Protein AF-A0A954VBX2-F1 (afdb_monomer)

Mean predicted aligned error: 16.16 Å

Foldseek 3Di:
DDDDDPDDDDDDVPDDDDPDDPDPDFADQPCPDWDWDQHPVRDIDTDDDWDDDQPRDHAFQLCLVVNHAQHDLVSVVQQLVLAPPQQPPPAQSVVSNSQPRVSPSHRDVLSVLSNLVRCVVRPNDQPFAPDDDPPPPPVVVVVVVVVVVVVVVVVVVDDDDDDDDDDDDDDDDDDDDDDDPPDDPPPPPDPDDDPDPPDDDLVVQQLAAPVLLVFWQWKWFLLPAFDDPPFWTQWTWTAGSVRDIFIFGWDWPDDDDTDQFGDPNQWTAGADQDDWTLTWTKTWGQFQWFWKKKKFWWAFALPCRVVLQQVWWWQKFFEAWPDAQFWGWTWTWHCPVPATFTWTDGPDTWTFAHDSVCHVHTWIKMWTGHQVVQDIWIDTLQFTRCTDDGYDIIHGGTTMMIGQWIDHPPDTDHGSHGGHIITRMMIMTRHGGDQLSVQSSSCSNDWHAFEFEAALQLLKTKTAHTQDKFWFFKKKKFDPLLFWAQPQLVCFPQVNVQPPAPDDDRLSTKDWSDRGSGMTMIGHSRYTHIHHRPDMGISWSGGRSVRPPVRMWMWTATPVRTIGTHHYFYWHWPRQQCPLRSPQALEVVSVV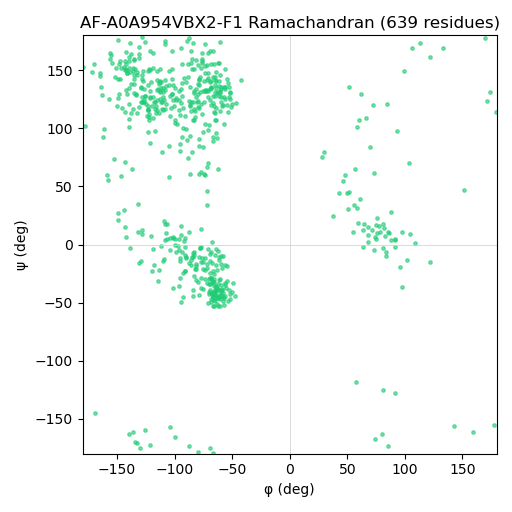QLVVCAQQAAAPHSQPRVRPRGSYPVSVVRSVVRHGGGTDDIDGPSDDD

Radius of gyration: 31.72 Å; Cα contacts (8 Å, |Δi|>4): 1371; chains: 1; bounding box: 96×88×104 Å

Sequence (641 aa):
MAESTTGSAVLSAGQTVSLGNMGVWTPYFDETIAASLTGGSGQPLEILVQFEGGTGVPYEFGDVDFSGGAPDVADWTFLQSVYGSDLSGLTVAQSYGLGDLNGDGIHSLLDLQAFRTAFVAGGGNLADLGGAEVPEPTSFILILLGVMAMVLRESSRRAKVSVFGKVASWISTRRVWKFGAMYCLLATALGISNPNTSEAGLFDDAPLSPDGQSKLLIHFDARVGVDSMGNQVDSWKGYDGSGQNVVATATLAGVGAGTNITTNGTAVIFNETIAADNLHLQTPLSTSGGQYTIIWKGHYDSTNQNGAANSGLYAYTLSNLEVANAPGMNHQRDDFGGGYRVELYPGTTYFGDVISAFDDTSTVWTTVYDYSNSQHRAYANGNDLHVTGSSTLSLTANPTLVIGAYDNGTYFGGSGYSLLGEIEHLIVFQGVLSEPDIAAVESFLGPTLPTLTIDTSSREMTITGGENAININGYEILSAGGSLNPTPWLANNFDAKNLDPVGTEVGQTWDVFSSTSNRLTEAYLHGSSPFDLNRTVSLGQAYNSTIDARDVVFQYQTTAGLTRYGVVQYVASEAITGDFNGDGTVNAADYALWRDSLGATGAGLPADANLDEIVNQADHGEWKAHFGASSSGAANLNNSA

Solvent-accessible surface area (backbone atoms only — not comparable to full-atom values): 35696 Å² total; per-residue (Å²): 140,89,86,85,72,96,72,87,84,82,88,54,93,92,62,85,78,84,92,74,79,82,81,86,69,71,73,49,47,82,71,82,74,81,51,69,47,70,49,100,84,74,50,76,40,80,49,89,78,78,60,83,63,82,73,53,59,78,45,34,65,45,44,49,70,68,74,54,53,59,22,52,71,65,26,56,56,42,35,44,75,32,47,78,60,88,42,81,92,55,50,60,47,58,28,30,59,44,46,25,64,80,60,82,65,59,73,54,71,62,22,57,42,47,34,50,56,25,20,44,75,55,65,45,81,59,94,62,62,86,71,78,85,71,82,68,76,52,69,65,53,58,48,49,52,52,51,49,53,51,52,55,64,52,55,76,74,71,84,86,83,89,84,89,83,88,88,82,89,87,89,86,91,81,89,86,90,89,87,91,86,87,87,88,85,80,81,90,83,63,97,70,84,76,80,75,83,86,68,85,46,70,76,79,69,21,79,51,47,76,67,50,45,72,24,36,58,33,40,34,39,31,68,54,48,59,42,52,78,76,50,30,53,52,31,38,34,20,33,27,69,82,68,49,78,48,63,27,37,55,43,67,73,60,90,87,84,82,75,43,44,28,44,85,60,53,26,43,34,30,60,70,78,72,73,79,64,55,62,28,35,36,33,79,43,94,49,82,42,56,32,30,26,38,40,33,31,29,29,43,49,72,72,59,66,93,54,25,43,69,67,25,24,12,60,28,15,39,21,43,42,78,53,87,70,36,50,16,41,40,44,26,40,28,23,89,94,75,55,38,16,48,37,36,38,40,85,54,92,27,50,34,46,76,46,68,86,42,38,74,33,80,37,29,38,40,38,39,35,33,57,92,78,31,37,48,45,38,25,56,68,58,35,70,32,71,37,45,76,62,51,80,61,51,38,32,58,45,25,36,42,29,38,29,22,40,34,18,75,81,52,68,40,60,77,41,21,42,24,46,29,36,38,32,32,43,34,39,26,62,29,71,64,52,71,45,37,48,30,21,51,43,33,58,75,41,70,42,48,36,30,41,38,34,26,62,51,57,17,28,29,31,45,30,23,9,70,62,71,41,42,34,28,31,39,37,41,38,16,88,77,39,30,35,31,37,72,46,19,68,67,29,30,55,44,65,64,61,50,68,54,80,58,88,54,90,38,23,33,43,40,76,42,41,72,38,37,41,33,39,28,40,35,22,74,42,38,50,45,80,27,26,64,88,40,70,46,65,28,30,45,25,39,30,66,88,64,62,61,84,56,61,40,39,37,37,25,34,80,87,67,48,62,31,64,22,26,56,43,60,30,32,47,68,64,56,64,28,37,35,73,44,83,51,48,17,52,72,65,22,55,49,53,35,64,76,42,57,71,43,73,47,84,88,51,63,40,33,57,81,71,79,36,47,19,49,75,66,21,57,48,42,24,64,74,32,58,74,44,66,56,79,72,67,45,82,57,84,73,89,130

pLDDT: mean 76.9, std 19.21, range [24.95, 98.5]

Structure (mmCIF, N/CA/C/O backbone):
data_AF-A0A954VBX2-F1
#
_entry.id   AF-A0A954VBX2-F1
#
loop_
_atom_site.group_PDB
_atom_site.id
_atom_site.type_symbol
_atom_site.label_atom_id
_atom_site.label_alt_id
_atom_site.label_comp_id
_atom_site.label_asym_id
_atom_site.label_entity_id
_atom_site.label_seq_id
_atom_site.pdbx_PDB_ins_code
_atom_site.Cartn_x
_atom_site.Cartn_y
_atom_site.Cartn_z
_atom_site.occupancy
_atom_site.B_iso_or_equiv
_atom_site.auth_seq_id
_atom_site.auth_comp_id
_atom_site.auth_asym_id
_atom_site.auth_atom_id
_atom_site.pdbx_PDB_model_num
ATOM 1 N N . MET A 1 1 ? 0.280 24.935 30.540 1.00 67.38 1 MET A N 1
ATOM 2 C CA . MET A 1 1 ? -0.578 26.090 30.922 1.00 67.38 1 MET A CA 1
ATOM 3 C C . MET A 1 1 ? 0.062 26.824 32.095 1.00 67.38 1 MET A C 1
ATOM 5 O O . MET A 1 1 ? 0.959 26.256 32.703 1.00 67.38 1 MET A O 1
ATOM 9 N N . ALA A 1 2 ? -0.367 28.048 32.419 1.00 71.81 2 ALA A N 1
ATOM 10 C CA . ALA A 1 2 ? 0.110 28.778 33.597 1.00 71.81 2 ALA A CA 1
ATOM 11 C C . ALA A 1 2 ? -0.958 29.753 34.121 1.00 71.81 2 ALA A C 1
ATOM 13 O O . ALA A 1 2 ? -1.651 30.389 33.330 1.00 71.81 2 ALA A O 1
ATOM 14 N N . GLU A 1 3 ? -1.033 29.909 35.443 1.00 74.81 3 GLU A N 1
ATOM 15 C CA . GLU A 1 3 ? -1.817 30.939 36.134 1.00 74.81 3 GLU A CA 1
ATOM 16 C C . GLU A 1 3 ? -0.879 31.757 37.038 1.00 74.81 3 GLU A C 1
ATOM 18 O O . GLU A 1 3 ? 0.134 31.250 37.523 1.00 74.81 3 GLU A O 1
ATOM 23 N N . SER A 1 4 ? -1.185 33.038 37.251 1.00 75.88 4 SER A N 1
ATOM 24 C CA . SER A 1 4 ? -0.437 33.904 38.163 1.00 75.88 4 SER A CA 1
ATOM 25 C C . SER A 1 4 ? -1.337 34.986 38.755 1.00 75.88 4 SER A C 1
ATOM 27 O O . SER A 1 4 ? -2.309 35.417 38.135 1.00 75.88 4 SER A O 1
ATOM 29 N N . THR A 1 5 ? -0.996 35.452 39.955 1.00 75.62 5 THR A N 1
ATOM 30 C CA . THR A 1 5 ? -1.715 36.502 40.682 1.00 75.62 5 THR A CA 1
ATOM 31 C C . THR A 1 5 ? -0.737 37.501 41.288 1.00 75.62 5 THR A C 1
ATOM 33 O O . THR A 1 5 ? 0.399 37.164 41.613 1.00 75.62 5 THR A O 1
ATOM 36 N N . THR A 1 6 ? -1.176 38.749 41.456 1.00 76.06 6 THR A N 1
ATOM 37 C CA . THR A 1 6 ? -0.406 39.797 42.149 1.00 76.06 6 THR A CA 1
ATOM 38 C C . THR A 1 6 ? -0.552 39.737 43.674 1.00 76.06 6 THR A C 1
ATOM 40 O O . THR A 1 6 ? 0.110 40.497 44.383 1.00 76.06 6 THR A O 1
ATOM 43 N N . GLY A 1 7 ? -1.425 38.863 44.187 1.00 71.38 7 GLY A N 1
ATOM 44 C CA . GLY A 1 7 ? -1.556 38.561 45.613 1.00 71.38 7 GLY A CA 1
ATOM 45 C C . GLY A 1 7 ? -0.610 37.451 46.082 1.00 71.38 7 GLY A C 1
ATOM 46 O O . GLY A 1 7 ? 0.218 36.949 45.328 1.00 71.38 7 GLY A O 1
ATOM 47 N N . SER A 1 8 ? -0.763 37.030 47.338 1.00 70.88 8 SER A N 1
ATOM 48 C CA . SER A 1 8 ? -0.106 35.837 47.876 1.00 70.88 8 SER A CA 1
ATOM 49 C C . SER A 1 8 ? -1.137 34.828 48.381 1.00 70.88 8 SER A C 1
ATOM 51 O O . SER A 1 8 ? -2.135 35.190 49.004 1.00 70.88 8 SER A O 1
ATOM 53 N N . ALA A 1 9 ? -0.872 33.549 48.120 1.00 74.75 9 ALA A N 1
ATOM 54 C CA . ALA A 1 9 ? -1.614 32.417 48.658 1.00 74.75 9 ALA A CA 1
ATOM 55 C C . ALA A 1 9 ? -0.669 31.543 49.496 1.00 74.75 9 ALA A C 1
ATOM 57 O O . ALA A 1 9 ? 0.538 31.510 49.253 1.00 74.75 9 ALA A O 1
ATOM 58 N N . VAL A 1 10 ? -1.217 30.838 50.486 1.00 80.38 10 VAL A N 1
ATOM 59 C CA . VAL A 1 10 ? -0.473 29.880 51.312 1.00 80.38 10 VAL A CA 1
ATOM 60 C C . VAL A 1 10 ? -1.016 28.489 51.020 1.00 80.38 10 VAL A C 1
ATOM 62 O O . VAL A 1 10 ? -2.164 28.202 51.354 1.00 80.38 10 VAL A O 1
ATOM 65 N N . LEU A 1 11 ? -0.190 27.636 50.414 1.00 79.50 11 LEU A N 1
ATOM 66 C CA . LEU A 1 11 ? -0.469 26.208 50.303 1.00 79.50 11 LEU A CA 1
ATOM 67 C C . LEU A 1 11 ? -0.043 25.541 51.617 1.00 79.50 11 LEU A C 1
ATOM 69 O O . LEU A 1 11 ? 1.142 25.496 51.949 1.00 79.50 11 LEU A O 1
ATOM 73 N N . SER A 1 12 ? -1.018 25.099 52.406 1.00 85.62 12 SER A N 1
ATOM 74 C CA . SER A 1 12 ? -0.773 24.490 53.717 1.00 85.62 12 SER A CA 1
ATOM 75 C C . SER A 1 12 ? -0.343 23.025 53.579 1.00 85.62 12 SER A C 1
ATOM 77 O O . SER A 1 12 ? -0.694 22.351 52.614 1.00 85.62 12 SER A O 1
ATOM 79 N N . ALA A 1 13 ? 0.395 22.497 54.558 1.00 83.12 13 ALA A N 1
ATOM 80 C CA . ALA A 1 13 ? 0.787 21.086 54.553 1.00 83.12 13 ALA A CA 1
ATOM 81 C C . ALA A 1 13 ? -0.455 20.171 54.543 1.00 83.12 13 ALA A C 1
ATOM 83 O O . ALA A 1 13 ? -1.336 20.318 55.390 1.00 83.12 13 ALA A O 1
ATOM 84 N N . GLY A 1 14 ? -0.521 19.241 53.584 1.00 82.25 14 GLY A N 1
ATOM 85 C CA . GLY A 1 14 ? -1.680 18.362 53.379 1.00 82.25 14 GLY A CA 1
ATOM 86 C C . GLY A 1 14 ? -2.892 19.022 52.703 1.00 82.25 14 GLY A C 1
ATOM 87 O O . GLY A 1 14 ? -3.961 18.421 52.671 1.00 82.25 14 GLY A O 1
ATOM 88 N N . GLN A 1 15 ? -2.762 20.246 52.179 1.00 86.69 15 GLN A N 1
ATOM 89 C CA . GLN A 1 15 ? -3.819 20.896 51.405 1.00 86.69 15 GLN A CA 1
ATOM 90 C C . GLN A 1 15 ? -3.808 20.411 49.950 1.00 86.69 15 GLN A C 1
ATOM 92 O O . GLN A 1 15 ? -2.889 20.725 49.197 1.00 86.69 15 GLN A O 1
ATOM 97 N N . THR A 1 16 ? -4.870 19.725 49.533 1.00 83.81 16 THR A N 1
ATOM 98 C CA . THR A 1 16 ? -5.133 19.429 48.118 1.00 83.81 16 THR A CA 1
ATOM 99 C C . THR A 1 16 ? -5.716 20.661 47.421 1.00 83.81 16 THR A C 1
ATOM 101 O O . THR A 1 16 ? -6.604 21.326 47.959 1.00 83.81 16 THR A O 1
ATOM 104 N N . VAL A 1 17 ? -5.249 20.951 46.206 1.00 80.06 17 VAL A N 1
ATOM 105 C CA . VAL A 1 17 ? -5.839 21.947 45.300 1.00 80.06 17 VAL A CA 1
ATOM 106 C C . VAL A 1 17 ? -6.185 21.229 44.002 1.00 80.06 17 VAL A C 1
ATOM 108 O O . VAL A 1 17 ? -5.294 20.729 43.325 1.00 80.06 17 VAL A O 1
ATOM 111 N N . SER A 1 18 ? -7.474 21.160 43.663 1.00 82.06 18 SER A N 1
ATOM 112 C CA . SER A 1 18 ? -7.897 20.700 42.337 1.00 82.06 18 SER A CA 1
ATOM 113 C C . SER A 1 18 ? -7.602 21.797 41.316 1.00 82.06 18 SER A C 1
ATOM 115 O O . SER A 1 18 ? -7.961 22.954 41.535 1.00 82.06 18 SER A O 1
ATOM 117 N N . LEU A 1 19 ? -6.977 21.420 40.201 1.00 75.94 19 LEU A N 1
ATOM 118 C CA . LEU A 1 19 ? -6.722 22.300 39.056 1.00 75.94 19 LEU A CA 1
ATOM 119 C C . LEU A 1 19 ? -7.896 22.313 38.051 1.00 75.94 19 LEU A C 1
ATOM 121 O O . LEU A 1 19 ? -7.765 22.858 36.960 1.00 75.94 19 LEU A O 1
ATOM 125 N N . GLY A 1 20 ? -9.043 21.728 38.423 1.00 69.50 20 GLY A N 1
ATOM 126 C CA . GLY A 1 20 ? -10.211 21.513 37.565 1.00 69.50 20 GLY A CA 1
ATOM 127 C C . GLY A 1 20 ? -10.387 20.047 37.149 1.00 69.50 20 GLY A C 1
ATOM 128 O O . GLY A 1 20 ? -9.498 19.224 37.353 1.00 69.50 20 GLY A O 1
ATOM 129 N N . ASN A 1 21 ? -11.542 19.734 36.554 1.00 65.75 21 ASN A N 1
ATOM 130 C CA . ASN A 1 21 ? -11.837 18.439 35.931 1.00 65.75 21 ASN A CA 1
ATOM 131 C C . ASN A 1 21 ? -12.030 18.631 34.419 1.00 65.75 21 ASN A C 1
ATOM 133 O O . ASN A 1 21 ? -12.712 19.575 34.027 1.00 65.75 21 ASN A O 1
ATOM 137 N N . MET A 1 22 ? -11.530 17.671 33.626 1.00 53.91 22 MET A N 1
ATOM 138 C CA . MET A 1 22 ? -11.636 17.557 32.157 1.00 53.91 22 MET A CA 1
ATOM 139 C C . MET A 1 22 ? -10.998 18.709 31.347 1.00 53.91 22 MET A C 1
ATOM 141 O O . MET A 1 22 ? -11.255 19.885 31.575 1.00 53.91 22 MET A O 1
ATOM 145 N N . GLY A 1 23 ? -10.158 18.364 30.364 1.00 58.97 23 GLY A N 1
ATOM 146 C CA . GLY A 1 23 ? -9.551 19.317 29.416 1.00 58.97 23 GLY A CA 1
ATOM 147 C C . GLY A 1 23 ? -8.282 20.042 29.893 1.00 58.97 23 GLY A C 1
ATOM 148 O O . GLY A 1 23 ? -7.641 20.725 29.102 1.00 58.97 23 GLY A O 1
ATOM 149 N N . VAL A 1 24 ? -7.885 19.878 31.159 1.00 68.88 24 VAL A N 1
ATOM 150 C CA . VAL A 1 24 ? -6.579 20.333 31.691 1.00 68.88 24 VAL A CA 1
ATOM 151 C C . VAL A 1 24 ? -5.451 19.382 31.256 1.00 68.88 24 VAL A C 1
ATOM 153 O O . VAL A 1 24 ? -4.306 19.788 31.083 1.00 68.88 24 VAL A O 1
ATOM 156 N N . TRP A 1 25 ? -5.779 18.111 31.049 1.00 76.19 25 TRP A N 1
ATOM 157 C CA . TRP A 1 25 ? -4.874 17.069 30.583 1.00 76.19 25 TRP A CA 1
ATOM 158 C C . TRP A 1 25 ? -5.638 16.126 29.646 1.00 76.19 25 TRP A C 1
ATOM 160 O O . TRP A 1 25 ? -6.858 15.990 29.775 1.00 76.19 25 TRP A O 1
ATOM 170 N N . THR A 1 26 ? -4.915 15.529 28.700 1.00 81.06 26 THR A N 1
ATOM 171 C CA . THR A 1 26 ? -5.401 14.500 27.772 1.00 81.06 26 THR A CA 1
ATOM 172 C C . THR A 1 26 ? -4.597 13.234 28.067 1.00 81.06 26 THR A C 1
ATOM 174 O O . THR A 1 26 ? -3.368 13.337 28.029 1.00 81.06 26 THR A O 1
ATOM 177 N N . PRO A 1 27 ? -5.239 12.098 28.396 1.00 81.62 27 PRO A N 1
ATOM 178 C CA . PRO A 1 27 ? -4.555 10.821 28.578 1.00 81.62 27 PRO A CA 1
ATOM 179 C C . PRO A 1 27 ? -3.691 10.457 27.367 1.00 81.62 27 PRO A C 1
ATOM 181 O O . PRO A 1 27 ? -4.074 10.715 26.227 1.00 81.62 27 PRO A O 1
ATOM 184 N N . TYR A 1 28 ? -2.502 9.921 27.628 1.00 85.00 28 TYR A N 1
ATOM 185 C CA . TYR A 1 28 ? -1.511 9.535 26.625 1.00 85.00 28 TYR A CA 1
ATOM 186 C C . TYR A 1 28 ? -0.469 8.638 27.297 1.00 85.00 28 TYR A C 1
ATOM 188 O O . TYR A 1 28 ? -0.185 8.855 28.469 1.00 85.00 28 TYR A O 1
ATOM 196 N N . PHE A 1 29 ? 0.115 7.669 26.593 1.00 82.06 29 PHE A N 1
ATOM 197 C CA . PHE A 1 29 ? 1.069 6.726 27.199 1.00 82.06 29 PHE A CA 1
ATOM 198 C C . PHE A 1 29 ? 2.415 7.382 27.593 1.00 82.06 29 PHE A C 1
ATOM 200 O O . PHE A 1 29 ? 3.018 7.029 28.605 1.00 82.06 29 PHE A O 1
ATOM 207 N N . ASP A 1 30 ? 2.891 8.373 26.826 1.00 78.12 30 ASP A N 1
ATOM 208 C CA . ASP A 1 30 ? 4.123 9.119 27.132 1.00 78.12 30 ASP A CA 1
ATOM 209 C C . ASP A 1 30 ? 3.819 10.332 28.031 1.00 78.12 30 ASP A C 1
ATOM 211 O O . ASP A 1 30 ? 3.771 11.491 27.602 1.00 78.12 30 ASP A O 1
ATOM 215 N N . GLU A 1 31 ? 3.555 10.052 29.310 1.00 70.25 31 GLU A N 1
ATOM 216 C CA . GLU A 1 31 ? 3.122 11.029 30.318 1.00 70.25 31 GLU A CA 1
ATOM 217 C C . GLU A 1 31 ? 4.254 11.962 30.809 1.00 70.25 31 GLU A C 1
ATOM 219 O O . GLU A 1 31 ? 4.571 12.053 31.998 1.00 70.25 31 GLU A O 1
ATOM 224 N N . THR A 1 32 ? 4.843 12.739 29.898 1.00 67.25 32 THR A N 1
ATOM 225 C CA . THR A 1 32 ? 5.922 13.724 30.145 1.00 67.25 32 THR A CA 1
ATOM 226 C C . THR A 1 32 ? 5.473 14.994 30.895 1.00 67.25 32 THR A C 1
ATOM 228 O O . THR A 1 32 ? 5.986 16.097 30.681 1.00 67.25 32 THR A O 1
ATOM 231 N N . ILE A 1 33 ? 4.507 14.877 31.812 1.00 74.81 33 ILE A N 1
ATOM 232 C CA . ILE A 1 33 ? 3.968 16.012 32.568 1.00 74.81 33 ILE A CA 1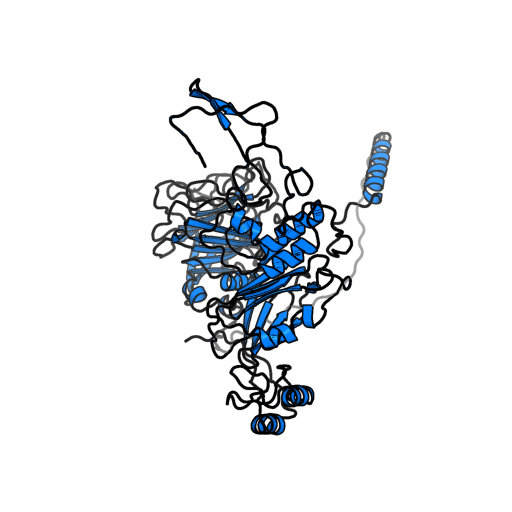
ATOM 233 C C . ILE A 1 33 ? 5.023 16.559 33.538 1.00 74.81 33 ILE A C 1
ATOM 235 O O . ILE A 1 33 ? 5.431 15.897 34.490 1.00 74.81 33 ILE A O 1
ATOM 239 N N . ALA A 1 34 ? 5.384 17.831 33.361 1.00 77.12 34 ALA A N 1
ATOM 240 C CA . ALA A 1 34 ? 6.173 18.597 34.319 1.00 77.12 34 ALA A CA 1
ATOM 241 C C . ALA A 1 34 ? 5.317 19.688 34.982 1.00 77.12 34 ALA A C 1
ATOM 243 O O . ALA A 1 34 ? 4.611 20.441 34.306 1.00 77.12 34 ALA A O 1
ATOM 244 N N . ALA A 1 35 ? 5.418 19.818 36.306 1.00 80.19 35 ALA A N 1
ATOM 245 C CA . ALA A 1 35 ? 4.723 20.843 37.079 1.00 80.19 35 ALA A CA 1
ATOM 246 C C . ALA A 1 35 ? 5.700 21.619 37.975 1.00 80.19 35 ALA A C 1
ATOM 248 O O . ALA A 1 35 ? 6.613 21.048 38.571 1.00 80.19 35 ALA A O 1
ATOM 249 N N . SER A 1 36 ? 5.506 22.934 38.097 1.00 83.81 36 SER A N 1
ATOM 250 C CA . SER A 1 36 ? 6.281 23.780 39.012 1.00 83.81 36 SER A CA 1
ATOM 251 C C . SER A 1 36 ? 5.423 24.874 39.651 1.00 83.81 36 SER A C 1
ATOM 253 O O . SER A 1 36 ? 4.446 25.343 39.067 1.00 83.81 36 SER A O 1
ATOM 255 N N . LEU A 1 37 ? 5.789 25.283 40.869 1.00 82.88 37 LEU A N 1
ATOM 256 C CA . LEU A 1 37 ? 5.214 26.427 41.580 1.00 82.88 37 LEU A CA 1
ATOM 257 C C . LEU A 1 37 ? 6.272 27.513 41.750 1.00 82.88 37 LEU A C 1
ATOM 259 O O . LEU A 1 37 ? 7.369 27.239 42.230 1.00 82.88 37 LEU A O 1
ATOM 263 N N . THR A 1 38 ? 5.932 28.768 41.467 1.00 79.12 38 THR A N 1
ATOM 264 C CA . THR A 1 38 ? 6.814 29.900 41.784 1.00 79.12 38 THR A CA 1
ATOM 265 C C . THR A 1 38 ? 6.411 30.505 43.123 1.00 79.12 38 THR A C 1
ATOM 267 O O . THR A 1 38 ? 5.340 31.097 43.258 1.00 79.12 38 THR A O 1
ATOM 270 N N . GLY A 1 39 ? 7.270 30.358 44.133 1.00 72.69 39 GLY A N 1
ATOM 271 C CA . GLY A 1 39 ? 7.061 30.967 45.448 1.00 72.69 39 GLY A CA 1
ATOM 272 C C . GLY A 1 39 ? 7.300 32.483 45.445 1.00 72.69 39 GLY A C 1
ATOM 273 O O . GLY A 1 39 ? 7.838 33.048 44.495 1.00 72.69 39 GLY A O 1
ATOM 274 N N . GLY A 1 40 ? 6.994 33.157 46.561 1.00 68.81 40 GLY A N 1
ATOM 275 C CA . GLY A 1 40 ? 7.202 34.610 46.717 1.00 68.81 40 GLY A CA 1
ATOM 276 C C . GLY A 1 40 ? 8.662 35.096 46.616 1.00 68.81 40 GLY A C 1
ATOM 277 O O . GLY A 1 40 ? 8.906 36.298 46.634 1.00 68.81 40 GLY A O 1
ATOM 278 N N . SER A 1 41 ? 9.631 34.182 46.505 1.00 71.81 41 SER A N 1
ATOM 279 C CA . SER A 1 41 ? 11.039 34.451 46.180 1.00 71.81 41 SER A CA 1
ATOM 280 C C . SER A 1 41 ? 11.321 34.575 44.673 1.00 71.81 41 SER A C 1
ATOM 282 O O . SER A 1 41 ? 12.444 34.907 44.296 1.00 71.81 41 SER A O 1
ATOM 284 N N . GLY A 1 42 ? 10.342 34.282 43.810 1.00 70.88 42 GLY A N 1
ATOM 285 C CA . GLY A 1 42 ? 10.481 34.310 42.351 1.00 70.88 42 GLY A CA 1
ATOM 286 C C . GLY A 1 42 ? 11.268 33.141 41.747 1.00 70.88 42 GLY A C 1
ATOM 287 O O . GLY A 1 42 ? 11.513 33.151 40.546 1.00 70.88 42 GLY A O 1
ATOM 288 N N . GLN A 1 43 ? 11.675 32.150 42.548 1.00 79.75 43 GLN A N 1
ATOM 289 C CA . GLN A 1 43 ? 12.312 30.925 42.055 1.00 79.75 43 GLN A CA 1
ATOM 290 C C . GLN A 1 43 ? 11.261 29.824 41.836 1.00 79.75 43 GLN A C 1
ATOM 292 O O . GLN A 1 43 ? 10.374 29.681 42.688 1.00 79.75 43 GLN A O 1
ATOM 297 N N . PRO A 1 44 ? 11.351 29.047 40.740 1.00 79.19 44 PRO A N 1
ATOM 298 C CA . PRO A 1 44 ? 10.499 27.886 40.531 1.00 79.19 44 PRO A CA 1
ATOM 299 C C . PRO A 1 44 ? 10.890 26.749 41.483 1.00 79.19 44 PRO A C 1
ATOM 301 O O . PRO A 1 44 ? 12.067 26.504 41.746 1.00 79.19 44 PRO A O 1
ATOM 304 N N . LEU A 1 45 ? 9.879 26.049 41.984 1.00 81.19 45 LEU A N 1
ATOM 305 C CA . LEU A 1 45 ? 9.973 24.800 42.725 1.00 81.19 45 LEU A CA 1
ATOM 306 C C . LEU A 1 45 ? 9.296 23.718 41.884 1.00 81.19 45 LEU A C 1
ATOM 308 O O . LEU A 1 45 ? 8.092 23.804 41.644 1.00 81.19 45 LEU A O 1
ATOM 312 N N . GLU A 1 46 ? 10.051 22.721 41.434 1.00 81.38 46 GLU A N 1
ATOM 313 C CA . GLU A 1 46 ? 9.489 21.548 40.759 1.00 81.38 46 GLU A CA 1
ATOM 314 C C . GLU A 1 46 ? 8.601 20.752 41.724 1.00 81.38 46 GLU A C 1
ATOM 316 O O . GLU A 1 46 ? 8.933 20.573 42.900 1.00 81.38 46 GLU A O 1
ATOM 321 N N . ILE A 1 47 ? 7.451 20.299 41.227 1.00 82.06 47 ILE A N 1
ATOM 322 C CA . ILE A 1 47 ? 6.524 19.426 41.947 1.00 82.06 47 ILE 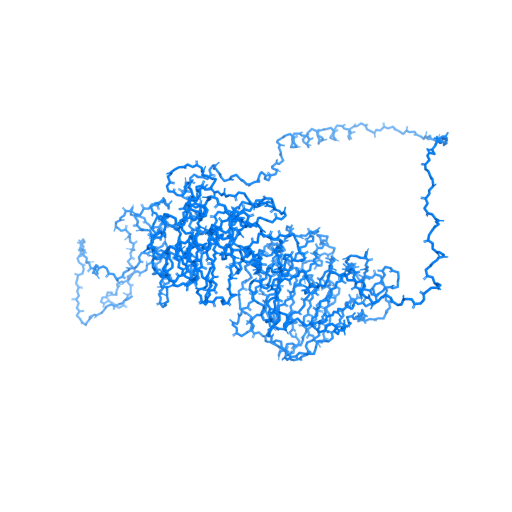A CA 1
ATOM 323 C C . ILE A 1 47 ? 6.735 18.005 41.428 1.00 82.06 47 ILE A C 1
ATOM 325 O O . ILE A 1 47 ? 6.822 17.795 40.219 1.00 82.06 47 ILE A O 1
ATOM 329 N N . LEU A 1 48 ? 6.756 17.023 42.329 1.00 78.75 48 LEU A N 1
ATOM 330 C CA . LEU A 1 48 ? 6.639 15.626 41.929 1.00 78.75 48 LEU A CA 1
ATOM 331 C C . LEU A 1 48 ? 5.245 15.396 41.330 1.00 78.75 48 LEU A C 1
ATOM 333 O O . LEU A 1 48 ? 4.245 15.572 42.027 1.00 78.75 48 LEU A O 1
ATOM 337 N N . VAL A 1 49 ? 5.186 14.990 40.064 1.00 77.88 49 VAL A N 1
ATOM 338 C CA . VAL A 1 49 ? 3.950 14.501 39.449 1.00 77.88 49 VAL A CA 1
ATOM 339 C C . VAL A 1 49 ? 3.759 13.037 39.843 1.00 77.88 49 VAL A C 1
ATOM 341 O O . VAL A 1 49 ? 4.705 12.249 39.821 1.00 77.88 49 VAL A O 1
ATOM 344 N N . GLN A 1 50 ? 2.542 12.697 40.256 1.00 74.62 50 GLN A N 1
ATOM 345 C CA . GLN A 1 50 ? 2.096 11.337 40.543 1.00 74.62 50 GLN A CA 1
ATOM 346 C C . GLN A 1 50 ? 0.720 11.155 39.909 1.00 74.62 50 GLN A C 1
ATOM 348 O O . GLN A 1 50 ? -0.113 12.061 39.978 1.00 74.62 50 GLN A O 1
ATOM 353 N N . PHE A 1 51 ? 0.500 9.996 39.300 1.00 72.81 51 PHE A N 1
ATOM 354 C CA . PHE A 1 51 ? -0.751 9.649 38.641 1.00 72.81 51 PHE A CA 1
ATOM 355 C C . PHE A 1 51 ? -1.641 8.920 39.653 1.00 72.81 51 PHE A C 1
ATOM 357 O O . PHE A 1 51 ? -1.264 7.882 40.194 1.00 72.81 51 PHE A O 1
ATOM 364 N N . GLU A 1 52 ? -2.795 9.509 39.975 1.00 60.59 52 GLU A N 1
ATOM 365 C CA . GLU A 1 52 ? -3.758 8.975 40.945 1.00 60.59 52 GLU A CA 1
ATOM 366 C C . GLU A 1 52 ? -5.106 8.719 40.253 1.00 60.59 52 GLU A C 1
ATOM 368 O O . GLU A 1 52 ? -5.742 9.642 39.746 1.00 60.59 52 GLU A O 1
ATOM 373 N N . GLY A 1 53 ? -5.552 7.460 40.255 1.00 51.03 53 GLY A N 1
ATOM 374 C CA . GLY A 1 53 ? -6.671 6.975 39.437 1.00 51.03 53 GLY A CA 1
ATOM 375 C C . GLY A 1 53 ? -6.219 5.834 38.520 1.00 51.03 53 GLY A C 1
ATOM 376 O O . GLY A 1 53 ? -5.019 5.633 38.345 1.00 51.03 53 GLY A O 1
ATOM 377 N N . GLY A 1 54 ? -7.164 5.043 38.001 1.00 64.12 54 GLY A N 1
ATOM 378 C CA . GLY A 1 54 ? -6.845 3.830 37.236 1.00 64.12 54 GLY A CA 1
ATOM 379 C C . GLY A 1 54 ? -5.994 2.854 38.059 1.00 64.12 54 GLY A C 1
ATOM 380 O O . GLY A 1 54 ? -6.414 2.401 39.127 1.00 64.12 54 GLY A O 1
ATOM 381 N N . THR A 1 55 ? -4.782 2.578 37.583 1.00 57.41 55 THR A N 1
ATOM 382 C CA . THR A 1 55 ? -3.799 1.659 38.186 1.00 57.41 55 THR A CA 1
ATOM 383 C C . THR A 1 55 ? -2.755 2.344 39.082 1.00 57.41 55 THR A C 1
ATOM 385 O O . THR A 1 55 ? -2.047 1.657 39.821 1.00 57.41 55 THR A O 1
ATOM 388 N N . GLY A 1 56 ? -2.657 3.680 39.069 1.00 69.19 56 GLY A N 1
ATOM 389 C CA . GLY A 1 56 ? -1.618 4.432 39.794 1.00 69.19 56 GLY A CA 1
ATOM 390 C C . GLY A 1 56 ? -0.221 4.379 39.154 1.00 69.19 56 GLY A C 1
ATOM 391 O O . GLY A 1 56 ? 0.776 4.683 39.814 1.00 69.19 56 GLY A O 1
ATOM 392 N N . VAL A 1 57 ? -0.151 3.976 37.885 1.00 72.38 57 VAL A N 1
ATOM 393 C CA . VAL A 1 57 ? 1.017 4.030 36.995 1.00 72.38 57 VAL A CA 1
ATOM 394 C C . VAL A 1 57 ? 0.583 4.658 35.659 1.00 72.38 57 VAL A C 1
ATOM 396 O O . VAL A 1 57 ? -0.625 4.728 35.424 1.00 72.38 57 VAL A O 1
ATOM 399 N N . PRO A 1 58 ? 1.515 5.122 34.806 1.00 75.75 58 PRO A N 1
ATOM 400 C CA . PRO A 1 58 ? 1.179 5.574 33.457 1.00 75.75 58 PRO A CA 1
ATOM 401 C C . PRO A 1 58 ? 0.468 4.498 32.636 1.00 75.75 58 PRO A C 1
ATOM 403 O O . PRO A 1 58 ? 0.722 3.308 32.839 1.00 75.75 58 PRO A O 1
ATOM 406 N N . TYR A 1 59 ? -0.384 4.922 31.700 1.00 84.44 59 TYR A N 1
ATOM 407 C CA . TYR A 1 59 ? -0.997 4.024 30.717 1.00 84.44 59 TYR A CA 1
ATOM 408 C C . TYR A 1 59 ? 0.073 3.369 29.836 1.00 84.44 59 TYR A C 1
ATOM 410 O O . TYR A 1 59 ? 1.049 4.017 29.444 1.00 84.44 59 TYR A O 1
ATOM 418 N N . GLU A 1 60 ? -0.103 2.088 29.511 1.00 88.19 60 GLU A N 1
ATOM 419 C CA . GLU A 1 60 ? 0.779 1.411 28.561 1.00 88.19 60 GLU A CA 1
ATOM 420 C C . GLU A 1 60 ? 0.435 1.824 27.120 1.00 88.19 60 GLU A C 1
ATOM 422 O O . GLU A 1 60 ? -0.695 2.190 26.800 1.00 88.19 60 GLU A O 1
ATOM 427 N N . PHE A 1 61 ? 1.421 1.784 26.222 1.00 90.31 61 PHE A N 1
ATOM 428 C CA . PHE A 1 61 ? 1.148 1.979 24.798 1.00 90.31 61 PHE A CA 1
ATOM 429 C C . PHE A 1 61 ? 0.192 0.883 24.315 1.00 90.31 61 PHE A C 1
ATOM 431 O O . PHE A 1 61 ? 0.435 -0.287 24.595 1.00 90.31 61 PHE A O 1
ATOM 438 N N . GLY A 1 62 ? -0.866 1.259 23.598 1.00 90.38 62 GLY A N 1
ATOM 439 C CA . GLY A 1 62 ? -1.949 0.374 23.162 1.00 90.38 62 GLY A CA 1
ATOM 440 C C . GLY A 1 62 ? -3.185 0.371 24.072 1.00 90.38 62 GLY A C 1
ATOM 441 O O . GLY A 1 62 ? -4.246 0.014 23.578 1.00 90.38 62 GLY A O 1
ATOM 442 N N . ASP A 1 63 ? -3.080 0.810 25.334 1.00 91.06 63 ASP A N 1
ATOM 443 C CA . ASP A 1 63 ? -4.237 1.139 26.186 1.00 91.06 63 ASP A CA 1
ATOM 444 C C . ASP A 1 63 ? -4.796 2.473 25.657 1.00 91.06 63 ASP A C 1
ATOM 446 O O . ASP A 1 63 ? -4.157 3.530 25.764 1.00 91.06 63 ASP A O 1
ATOM 450 N N . VAL A 1 64 ? -5.909 2.388 24.929 1.00 91.56 64 VAL A N 1
ATOM 451 C CA . VAL A 1 64 ? -6.520 3.475 24.143 1.00 91.56 64 VAL A CA 1
ATOM 452 C C . VAL A 1 64 ? -7.928 3.802 24.613 1.00 91.56 64 VAL A C 1
ATOM 454 O O . VAL A 1 64 ? -8.381 4.929 24.407 1.00 91.56 64 VAL A O 1
ATOM 457 N N . ASP A 1 65 ? -8.605 2.864 25.282 1.00 89.81 65 ASP A N 1
ATOM 458 C CA . ASP A 1 65 ? -9.827 3.168 26.029 1.00 89.81 65 ASP A CA 1
ATOM 459 C C . ASP A 1 65 ? -9.523 3.812 27.402 1.00 89.81 65 ASP A C 1
ATOM 461 O O . ASP A 1 65 ? -10.414 4.400 28.031 1.00 89.81 65 ASP A O 1
ATOM 465 N N . PHE A 1 66 ? -8.246 3.794 27.816 1.00 88.62 66 PHE A N 1
ATOM 466 C CA . PHE A 1 66 ? -7.713 4.332 29.070 1.00 88.62 66 PHE A CA 1
ATOM 467 C C . PHE A 1 66 ? -8.361 3.703 30.311 1.00 88.62 66 PHE A C 1
ATOM 469 O O . PHE A 1 66 ? -8.503 4.350 31.358 1.00 88.62 66 PHE A O 1
ATOM 476 N N . SER A 1 67 ? -8.772 2.436 30.214 1.00 86.25 67 SER A N 1
ATOM 477 C CA . SER A 1 67 ? -9.277 1.651 31.343 1.00 86.25 67 SER A CA 1
ATOM 478 C C . SER A 1 67 ? -8.181 1.319 32.360 1.00 86.25 67 SER A C 1
ATOM 480 O O . SER A 1 67 ? -8.483 1.176 33.553 1.00 86.25 67 SER A O 1
ATOM 482 N N . GLY A 1 68 ? -6.915 1.303 31.929 1.00 82.50 68 GLY A N 1
ATOM 483 C CA . GLY A 1 68 ? -5.741 1.138 32.772 1.00 82.50 68 GLY A CA 1
ATOM 484 C C . GLY A 1 68 ? -5.297 -0.317 32.882 1.00 82.50 68 GLY A C 1
ATOM 485 O O . GLY A 1 68 ? -5.761 -1.058 33.754 1.00 82.50 68 GLY A O 1
ATOM 486 N N . GLY A 1 69 ? -4.306 -0.695 32.082 1.00 83.38 69 GLY A N 1
ATOM 487 C CA . GLY A 1 69 ? -3.706 -2.023 32.122 1.00 83.38 69 GLY A CA 1
ATOM 488 C C . GLY A 1 69 ? -2.630 -2.229 31.062 1.00 83.38 69 GLY A C 1
ATOM 489 O O . GLY A 1 69 ? -2.001 -1.280 30.605 1.00 83.38 69 GLY A O 1
ATOM 490 N N . ALA A 1 70 ? -2.427 -3.496 30.706 1.00 87.56 70 ALA A N 1
ATOM 491 C CA . ALA A 1 70 ? -1.824 -3.857 29.431 1.00 87.56 70 ALA A CA 1
ATOM 492 C C . ALA A 1 70 ? -2.939 -3.891 28.364 1.00 87.56 70 ALA A C 1
ATOM 494 O O . ALA A 1 70 ? -4.068 -4.225 28.735 1.00 87.56 70 ALA A O 1
ATOM 495 N N . PRO A 1 71 ? -2.649 -3.611 27.079 1.00 90.31 71 PRO A N 1
ATOM 496 C CA . PRO A 1 71 ? -3.679 -3.504 26.044 1.00 90.31 71 PRO A CA 1
ATOM 497 C C . PRO A 1 71 ? -4.476 -4.803 25.883 1.00 90.31 71 PRO A C 1
ATOM 499 O O . PRO A 1 71 ? -3.874 -5.880 25.794 1.00 90.31 71 PRO A O 1
ATOM 502 N N . ASP A 1 72 ? -5.808 -4.718 25.814 1.00 90.75 72 ASP A N 1
ATOM 503 C CA . ASP A 1 72 ? -6.688 -5.894 25.752 1.00 90.75 72 ASP A CA 1
ATOM 504 C C . ASP A 1 72 ? -7.788 -5.835 24.660 1.00 90.75 72 ASP A C 1
ATOM 506 O O . ASP A 1 72 ? -7.749 -5.031 23.731 1.00 90.75 72 ASP A O 1
ATOM 510 N N . VAL A 1 73 ? -8.742 -6.772 24.660 1.00 92.12 73 VAL A N 1
ATOM 511 C CA . VAL A 1 73 ? -9.789 -6.838 23.616 1.00 92.12 73 VAL A CA 1
ATOM 512 C C . VAL A 1 73 ? -10.842 -5.720 23.721 1.00 92.12 73 VAL A C 1
ATOM 514 O O . VAL A 1 73 ? -11.564 -5.467 22.752 1.00 92.12 73 VAL A O 1
ATOM 517 N N . ALA A 1 74 ? -10.940 -5.034 24.863 1.00 92.88 74 ALA A N 1
ATOM 518 C CA . ALA A 1 74 ? -11.741 -3.824 25.017 1.00 92.88 74 ALA A CA 1
ATOM 519 C C . ALA A 1 74 ? -11.137 -2.665 24.215 1.00 92.88 74 ALA A C 1
ATOM 521 O O . ALA A 1 74 ? -11.878 -1.997 23.496 1.00 92.88 74 ALA A O 1
ATOM 522 N N . ASP A 1 75 ? -9.810 -2.509 24.230 1.00 94.62 75 ASP A N 1
ATOM 523 C CA . ASP A 1 75 ? -9.091 -1.535 23.402 1.00 94.62 75 ASP A CA 1
ATOM 524 C C . ASP A 1 75 ? -9.315 -1.770 21.906 1.00 94.62 75 ASP A C 1
ATOM 526 O O . ASP A 1 75 ? -9.625 -0.839 21.169 1.00 94.62 75 ASP A O 1
ATOM 530 N N . TRP A 1 76 ? -9.246 -3.024 21.447 1.00 95.56 76 TRP A N 1
ATOM 531 C CA . TRP A 1 76 ? -9.568 -3.377 20.057 1.00 95.56 76 TRP A CA 1
ATOM 532 C C . TRP A 1 76 ? -10.998 -2.969 19.676 1.00 95.56 76 TRP A C 1
ATOM 534 O O . TRP A 1 76 ? -11.224 -2.341 18.640 1.00 95.56 76 TRP A O 1
ATOM 544 N N . THR A 1 77 ? -11.958 -3.251 20.564 1.00 95.88 77 THR A N 1
ATOM 545 C CA . THR A 1 77 ? -13.363 -2.849 20.394 1.00 95.88 77 THR A CA 1
ATOM 546 C C . THR A 1 77 ? -13.516 -1.321 20.406 1.00 95.88 77 THR A C 1
ATOM 548 O O . THR A 1 77 ? -14.344 -0.766 19.678 1.00 95.88 77 THR A O 1
ATOM 551 N N . PHE A 1 78 ? -12.713 -0.616 21.210 1.00 96.00 78 PHE A N 1
ATOM 552 C CA . PHE A 1 78 ? -12.662 0.840 21.224 1.00 96.00 78 PHE A CA 1
ATOM 553 C C . PHE A 1 78 ? -12.123 1.378 19.897 1.00 96.00 78 PHE A C 1
ATOM 555 O O . PHE A 1 78 ? -12.800 2.215 19.300 1.00 96.00 78 PHE A O 1
ATOM 562 N N . LEU A 1 79 ? -11.011 0.848 19.370 1.00 96.81 79 LEU A N 1
ATOM 563 C CA . LEU A 1 79 ? -10.463 1.231 18.062 1.00 96.81 79 LEU A CA 1
ATOM 564 C C . LEU A 1 79 ? -11.505 1.118 16.948 1.00 96.81 79 LEU A C 1
ATOM 566 O O . LEU A 1 79 ? -11.716 2.092 16.230 1.00 96.81 79 LEU A O 1
ATOM 570 N N . GLN A 1 80 ? -12.231 -0.002 16.854 1.00 96.31 80 GLN A N 1
ATOM 571 C CA . GLN A 1 80 ? -13.328 -0.167 15.885 1.00 96.31 80 GLN A CA 1
ATOM 572 C C . GLN A 1 80 ? -14.389 0.942 15.977 1.00 96.31 80 GLN A C 1
ATOM 574 O O . GLN A 1 80 ? -15.005 1.294 14.973 1.00 96.31 80 GLN A O 1
ATOM 579 N N . SER A 1 81 ? -14.621 1.501 17.170 1.00 95.75 81 SER A N 1
ATOM 580 C CA . SER A 1 81 ? -15.636 2.539 17.388 1.00 95.75 81 SER A CA 1
ATOM 581 C C . SER A 1 81 ? -15.183 3.957 17.011 1.00 95.75 81 SER A C 1
ATOM 583 O O . SER A 1 81 ? -16.034 4.817 16.771 1.00 95.75 81 SER A O 1
ATOM 585 N N . VAL A 1 82 ? -13.868 4.205 16.952 1.00 95.50 82 VAL A N 1
ATOM 586 C CA . VAL A 1 82 ? -13.263 5.513 16.630 1.00 95.50 82 VAL A CA 1
ATOM 587 C C . VAL A 1 82 ? -12.590 5.559 15.251 1.00 95.50 82 VAL A C 1
ATOM 589 O O . VAL A 1 82 ? -12.299 6.650 14.751 1.00 95.50 82 VAL A O 1
ATOM 592 N N . TYR A 1 83 ? -12.381 4.408 14.610 1.00 95.31 83 TYR A N 1
ATOM 593 C CA . TYR A 1 83 ? -11.694 4.294 13.325 1.00 95.31 83 TYR A CA 1
ATOM 594 C C . TYR A 1 83 ? -12.397 5.071 12.203 1.00 95.31 83 TYR A C 1
ATOM 596 O O . TYR A 1 83 ? -13.605 4.961 11.986 1.00 95.31 83 TYR A O 1
ATOM 604 N N . GLY A 1 84 ? -11.631 5.877 11.466 1.00 91.38 84 GLY A N 1
ATOM 605 C CA . GLY A 1 84 ? -12.172 6.777 10.441 1.00 91.38 84 GLY A CA 1
ATOM 606 C C . GLY A 1 84 ? -12.804 8.065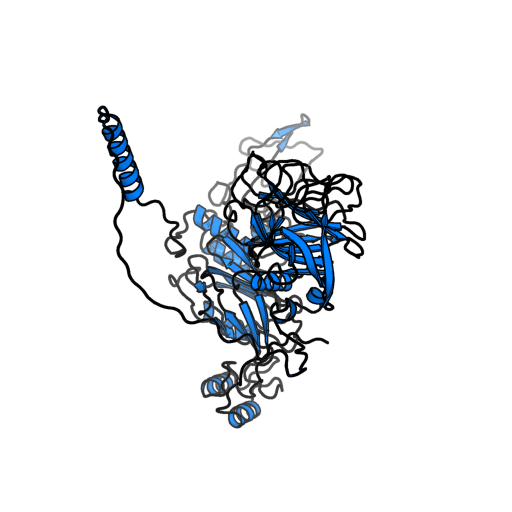 10.986 1.00 91.38 84 GLY A C 1
ATOM 607 O O . GLY A 1 84 ? -13.434 8.797 10.221 1.00 91.38 84 GLY A O 1
ATOM 608 N N . SER A 1 85 ? -12.632 8.371 12.276 1.00 94.44 85 SER A N 1
ATOM 609 C CA . SER A 1 85 ? -12.892 9.711 12.818 1.00 94.44 85 SER A CA 1
ATOM 610 C C . SER A 1 85 ? -11.971 10.774 12.197 1.00 94.44 85 SER A C 1
ATOM 612 O O . SER A 1 85 ? -10.890 10.474 11.690 1.00 94.44 85 SER A O 1
ATOM 614 N N . ASP A 1 86 ? -12.408 12.037 12.218 1.00 93.81 86 ASP A N 1
ATOM 615 C CA . ASP A 1 86 ? -11.608 13.166 11.734 1.00 93.81 86 ASP A CA 1
ATOM 616 C C . ASP A 1 86 ? -10.525 13.534 12.760 1.00 93.81 86 ASP A C 1
ATOM 618 O O . ASP A 1 86 ? -10.825 14.023 13.851 1.00 93.81 86 ASP A O 1
ATOM 622 N N . LEU A 1 87 ? -9.267 13.297 12.387 1.00 94.94 87 LEU A N 1
ATOM 623 C CA . LEU A 1 87 ? -8.078 13.610 13.181 1.00 94.94 87 LEU A CA 1
ATOM 624 C C . LEU A 1 87 ? -7.517 15.017 12.895 1.00 94.94 87 LEU A C 1
ATOM 626 O O . LEU A 1 87 ? -6.529 15.441 13.501 1.00 94.94 87 LEU A O 1
ATOM 630 N N . SER A 1 88 ? -8.109 15.767 11.958 1.00 93.31 88 SER A N 1
ATOM 631 C CA . SER A 1 88 ? -7.513 17.006 11.464 1.00 93.31 88 SER A CA 1
ATOM 632 C C . SER A 1 88 ? -7.460 18.112 12.529 1.00 93.31 88 SER A C 1
ATOM 634 O O . SER A 1 88 ? -8.440 18.474 13.180 1.00 93.31 88 SER A O 1
ATOM 636 N N . GLY A 1 89 ? -6.265 18.678 12.718 1.00 90.88 89 GLY A N 1
ATOM 637 C CA . GLY A 1 89 ? -6.023 19.745 13.694 1.00 90.88 89 GLY A CA 1
ATOM 638 C C . GLY A 1 89 ? -5.988 19.297 15.161 1.00 90.88 89 GLY A C 1
ATOM 639 O O . GLY A 1 89 ? -5.892 20.158 16.041 1.00 90.88 89 GLY A O 1
ATOM 640 N N . LEU A 1 90 ? -6.041 17.992 15.435 1.00 92.56 90 LEU A N 1
ATOM 641 C CA . LEU A 1 90 ? -5.799 17.435 16.763 1.00 92.56 90 LEU A CA 1
ATOM 642 C C . LEU A 1 90 ? -4.299 17.425 17.104 1.00 92.56 90 LEU A C 1
ATOM 644 O O . LEU A 1 90 ? -3.428 17.520 16.240 1.00 92.56 90 LEU A O 1
ATOM 648 N N . THR A 1 91 ? -3.987 17.345 18.397 1.00 90.06 91 THR A N 1
ATOM 649 C CA . THR A 1 91 ? -2.625 17.048 18.876 1.00 90.06 91 THR A CA 1
ATOM 650 C C . THR A 1 91 ? -2.405 15.537 18.940 1.00 90.06 91 THR A C 1
ATOM 652 O O . THR A 1 91 ? -3.369 14.810 19.140 1.00 90.06 91 THR A O 1
ATOM 655 N N . VAL A 1 92 ? -1.154 15.065 18.872 1.00 86.81 92 VAL A N 1
ATOM 656 C CA . VAL A 1 92 ? -0.808 13.622 18.916 1.00 86.81 92 VAL A CA 1
ATOM 657 C C . VAL A 1 92 ? -1.518 12.872 20.055 1.00 86.81 92 VAL A C 1
ATOM 659 O O . VAL A 1 92 ? -2.105 11.826 19.825 1.00 86.81 92 VAL A O 1
ATOM 662 N N . ALA A 1 93 ? -1.570 13.440 21.265 1.00 88.19 93 ALA A N 1
ATOM 663 C CA . ALA A 1 93 ? -2.280 12.832 22.397 1.00 88.19 93 ALA A CA 1
ATOM 664 C C . ALA A 1 93 ? -3.810 12.744 22.202 1.00 88.19 93 ALA A C 1
ATOM 666 O O . ALA A 1 93 ? -4.450 11.820 22.693 1.00 88.19 93 ALA A O 1
ATOM 667 N N . GLN A 1 94 ? -4.409 13.705 21.493 1.00 91.75 94 GLN A N 1
ATOM 668 C CA . GLN A 1 94 ? -5.836 13.684 21.160 1.00 91.75 94 GLN A CA 1
ATOM 669 C C . GLN A 1 94 ? -6.141 12.709 20.021 1.00 91.75 94 GLN A C 1
ATOM 671 O O . GLN A 1 94 ? -7.173 12.050 20.079 1.00 91.75 94 GLN A O 1
ATOM 676 N N . SER A 1 95 ? -5.262 12.607 19.020 1.00 93.94 95 SER A N 1
ATOM 677 C CA . SER A 1 95 ? -5.391 11.625 17.940 1.00 93.94 95 SER A CA 1
ATOM 678 C C . SER A 1 95 ? -5.202 10.196 18.457 1.00 93.94 95 SER A C 1
ATOM 680 O O . SER A 1 95 ? -6.003 9.324 18.133 1.00 93.94 95 SER A O 1
ATOM 682 N N . TYR A 1 96 ? -4.221 9.964 19.337 1.00 93.50 96 TYR A N 1
ATOM 683 C CA . TYR A 1 96 ? -3.990 8.672 19.994 1.00 93.50 96 TYR A CA 1
ATOM 684 C C . TYR A 1 96 ? -5.226 8.186 20.758 1.00 93.50 96 TYR A C 1
ATOM 686 O O . TYR A 1 96 ? -5.676 7.062 20.555 1.00 93.50 96 TYR A O 1
ATOM 694 N N . GLY A 1 97 ? -5.863 9.066 21.542 1.00 91.94 97 GLY A N 1
ATOM 695 C CA . GLY A 1 97 ? -7.142 8.773 22.205 1.00 91.94 97 GLY A CA 1
ATOM 696 C C . GLY A 1 97 ? -8.349 8.613 21.263 1.00 91.94 97 GLY A C 1
ATOM 697 O O . GLY A 1 97 ? -9.470 8.439 21.737 1.00 91.94 97 GLY A O 1
ATOM 698 N N . LEU A 1 98 ? -8.138 8.699 19.947 1.00 94.94 98 LEU A N 1
ATOM 699 C CA . LEU A 1 98 ? -9.098 8.384 18.891 1.00 94.94 98 LEU A CA 1
ATOM 700 C C . LEU A 1 98 ? -8.606 7.277 17.942 1.00 94.94 98 LEU A C 1
ATOM 702 O O . LEU A 1 98 ? -9.301 7.018 16.966 1.00 94.94 98 LEU A O 1
ATOM 706 N N . GLY A 1 99 ? -7.473 6.615 18.211 1.00 94.44 99 GLY A N 1
ATOM 707 C CA . GLY A 1 99 ? -6.986 5.453 17.452 1.00 94.44 99 GLY A CA 1
ATOM 708 C C . GLY A 1 99 ? -5.815 5.681 16.483 1.00 94.44 99 GLY A C 1
ATOM 709 O O . GLY A 1 99 ? -5.492 4.763 15.739 1.00 94.44 99 GLY A O 1
ATOM 710 N N . ASP A 1 100 ? -5.174 6.853 16.500 1.00 95.50 100 ASP A N 1
ATOM 711 C CA . ASP A 1 100 ? -3.912 7.143 15.784 1.00 95.50 100 ASP A CA 1
ATOM 712 C C . ASP A 1 100 ? -2.710 6.745 16.659 1.00 95.50 100 ASP A C 1
ATOM 714 O O . ASP A 1 100 ? -2.281 7.490 17.547 1.00 95.50 100 ASP A O 1
ATOM 718 N N . LEU A 1 101 ? -2.218 5.518 16.481 1.00 92.75 101 LEU A N 1
ATOM 719 C CA . LEU A 1 101 ? -1.198 4.916 17.346 1.00 92.75 101 LEU A CA 1
ATOM 720 C C . LEU A 1 101 ? 0.219 5.148 16.830 1.00 92.75 101 LEU A C 1
ATOM 722 O O . LEU A 1 101 ? 1.160 5.101 17.627 1.00 92.75 101 LEU A O 1
ATOM 726 N N . ASN A 1 102 ? 0.393 5.373 15.526 1.00 85.88 102 ASN A N 1
ATOM 727 C CA . ASN A 1 102 ? 1.701 5.705 14.963 1.00 85.88 102 ASN A CA 1
ATOM 728 C C . ASN A 1 102 ? 2.009 7.223 15.041 1.00 85.88 102 ASN A C 1
ATOM 730 O O . ASN A 1 102 ? 3.181 7.605 14.990 1.00 85.88 102 ASN A O 1
ATOM 734 N N . GLY A 1 103 ? 0.991 8.069 15.247 1.00 83.25 103 GLY A N 1
ATOM 735 C CA . GLY A 1 103 ? 1.101 9.519 15.391 1.00 83.25 103 GLY A CA 1
ATOM 736 C C . GLY A 1 103 ? 1.217 10.282 14.067 1.00 83.25 103 GLY A C 1
ATOM 737 O O . GLY A 1 103 ? 1.688 11.425 14.084 1.00 83.25 103 GLY A O 1
ATOM 738 N N . ASP A 1 104 ? 0.857 9.675 12.932 1.00 81.81 104 ASP A N 1
ATOM 739 C CA . ASP A 1 104 ? 0.949 10.288 11.600 1.00 81.81 104 ASP A CA 1
ATOM 740 C C . ASP A 1 104 ? -0.272 11.156 11.228 1.00 81.81 104 ASP A C 1
ATOM 742 O O . ASP A 1 104 ? -0.206 11.953 10.283 1.00 81.81 104 ASP A O 1
ATOM 746 N N . GLY A 1 105 ? -1.351 11.086 12.016 1.00 87.94 105 GLY A N 1
ATOM 747 C CA . GLY A 1 105 ? -2.576 11.856 11.819 1.00 87.94 105 GLY A CA 1
ATOM 748 C C . GLY A 1 105 ? -3.592 11.226 10.863 1.00 87.94 105 GLY A C 1
ATOM 749 O O . GLY A 1 105 ? -4.562 11.907 10.510 1.00 87.94 105 GLY A O 1
ATOM 750 N N . ILE A 1 106 ? -3.415 9.969 10.440 1.00 88.94 106 ILE A N 1
ATOM 751 C CA . ILE A 1 106 ? -4.389 9.214 9.646 1.00 88.94 106 ILE A CA 1
ATOM 752 C C . ILE A 1 106 ? -4.686 7.839 10.255 1.00 88.94 106 ILE A C 1
ATOM 754 O O . ILE A 1 106 ? -3.803 7.055 10.551 1.00 88.94 106 ILE A O 1
ATOM 758 N N . HIS A 1 107 ? -5.970 7.480 10.330 1.00 93.88 107 HIS A N 1
ATOM 759 C CA . HIS A 1 107 ? -6.352 6.083 10.564 1.00 93.88 107 HIS A CA 1
ATOM 760 C C . HIS A 1 107 ? -5.844 5.220 9.414 1.00 93.88 107 HIS A C 1
ATOM 762 O O . HIS A 1 107 ? -6.174 5.513 8.261 1.00 93.88 107 HIS A O 1
ATOM 768 N N . SER A 1 108 ? -5.122 4.142 9.700 1.00 91.50 108 SER A N 1
ATOM 769 C CA . SER A 1 108 ? -4.488 3.259 8.713 1.00 91.50 108 SER A CA 1
ATOM 770 C C . SER A 1 108 ? -4.392 1.808 9.212 1.00 91.50 108 SER A C 1
ATOM 772 O O . SER A 1 108 ? -4.757 1.491 10.348 1.00 91.50 108 SER A O 1
ATOM 774 N N . LEU A 1 109 ? -3.900 0.886 8.377 1.00 92.69 109 LEU A N 1
ATOM 775 C CA . LEU A 1 109 ? -3.527 -0.454 8.850 1.00 92.69 109 LEU A CA 1
ATOM 776 C C . LEU A 1 109 ? -2.316 -0.412 9.808 1.00 92.69 109 LEU A C 1
ATOM 778 O O . LEU A 1 109 ? -2.152 -1.329 10.614 1.00 92.69 109 LEU A O 1
ATOM 782 N N . LEU A 1 110 ? -1.476 0.632 9.760 1.00 88.88 110 LEU A N 1
ATOM 783 C CA . LEU A 1 110 ? -0.299 0.759 10.629 1.00 88.88 110 LEU A CA 1
ATOM 784 C C . LEU A 1 110 ? -0.694 0.964 12.097 1.00 88.88 110 LEU A C 1
ATOM 786 O O . LEU A 1 110 ? -0.031 0.413 12.972 1.00 88.88 110 LEU A O 1
ATOM 790 N N . ASP A 1 111 ? -1.808 1.643 12.375 1.00 93.25 111 ASP A N 1
ATOM 791 C CA . ASP A 1 111 ? -2.348 1.789 13.735 1.00 93.25 111 ASP A CA 1
ATOM 792 C C . ASP A 1 111 ? -2.793 0.450 14.312 1.00 93.25 111 ASP A C 1
ATOM 794 O O . ASP A 1 111 ? -2.472 0.105 15.449 1.00 93.25 111 ASP A O 1
ATOM 798 N N . LEU A 1 112 ? -3.464 -0.360 13.489 1.00 94.94 112 LEU A N 1
ATOM 799 C CA . LEU A 1 112 ? -3.897 -1.702 13.875 1.00 94.94 112 LEU A CA 1
ATOM 800 C C . LEU A 1 112 ? -2.691 -2.633 14.089 1.00 94.94 112 LEU A C 1
ATOM 802 O O . LEU A 1 112 ? -2.720 -3.468 14.993 1.00 94.94 112 LEU A O 1
ATOM 806 N N . GLN A 1 113 ? -1.595 -2.448 13.340 1.00 90.31 113 GLN A N 1
ATOM 807 C CA . GLN A 1 113 ? -0.332 -3.146 13.604 1.00 90.31 113 GLN A CA 1
ATOM 808 C C . GLN A 1 113 ? 0.346 -2.665 14.886 1.00 90.31 113 GLN A C 1
ATOM 810 O O . GLN A 1 113 ? 0.896 -3.483 15.628 1.00 90.31 113 GLN A O 1
ATOM 815 N N . ALA A 1 114 ? 0.339 -1.361 15.152 1.00 88.38 114 ALA A N 1
ATOM 816 C CA . ALA A 1 114 ? 0.906 -0.790 16.364 1.00 88.38 114 ALA A CA 1
ATOM 817 C C . ALA A 1 114 ? 0.159 -1.321 17.597 1.00 88.38 114 ALA A C 1
ATOM 819 O O . ALA A 1 114 ? 0.798 -1.841 18.515 1.00 88.38 114 ALA A O 1
ATOM 820 N N . PHE A 1 115 ? -1.179 -1.332 17.551 1.00 94.81 115 PHE A N 1
ATOM 821 C CA . PHE A 1 115 ? -2.018 -1.969 18.563 1.00 94.81 115 PHE A CA 1
ATOM 822 C C . PHE A 1 115 ? -1.690 -3.455 18.720 1.00 94.81 115 PHE A C 1
ATOM 824 O O . PHE A 1 115 ? -1.402 -3.913 19.824 1.00 94.81 115 PHE A O 1
ATOM 831 N N . ARG A 1 116 ? -1.669 -4.215 17.615 1.00 90.75 116 ARG A N 1
ATOM 832 C CA . ARG A 1 116 ? -1.356 -5.649 17.645 1.00 90.75 116 ARG A CA 1
ATOM 833 C C . ARG A 1 116 ? 0.002 -5.904 18.291 1.00 90.75 116 ARG A C 1
ATOM 835 O O . ARG A 1 116 ? 0.122 -6.775 19.140 1.00 90.75 116 ARG A O 1
ATOM 842 N N . THR A 1 117 ? 1.019 -5.124 17.940 1.00 87.69 117 THR A N 1
ATOM 843 C CA . THR A 1 117 ? 2.368 -5.232 18.518 1.00 87.69 117 THR A CA 1
ATOM 844 C C . THR A 1 117 ? 2.355 -4.972 20.030 1.00 87.69 117 THR A C 1
ATOM 846 O O . THR A 1 117 ? 3.035 -5.669 20.785 1.00 87.69 117 THR A O 1
ATOM 849 N N . ALA A 1 118 ? 1.546 -4.011 20.481 1.00 89.44 118 ALA A N 1
ATOM 850 C CA . ALA A 1 118 ? 1.396 -3.644 21.883 1.00 89.44 118 ALA A CA 1
ATOM 851 C C . ALA A 1 118 ? 0.654 -4.706 22.715 1.00 89.44 118 ALA A C 1
ATOM 853 O O . ALA A 1 118 ? 1.181 -5.173 23.724 1.00 89.44 118 ALA A O 1
ATOM 854 N N . PHE A 1 119 ? -0.510 -5.160 22.242 1.00 90.81 119 PHE A N 1
ATOM 855 C CA . PHE A 1 119 ? -1.319 -6.240 22.829 1.00 90.81 119 PHE A CA 1
ATOM 856 C C . PHE A 1 119 ? -0.485 -7.501 23.105 1.00 90.81 119 PHE A C 1
ATOM 858 O O . PHE A 1 119 ? -0.573 -8.134 24.157 1.00 90.81 119 PHE A O 1
ATOM 865 N N . VAL A 1 120 ? 0.402 -7.831 22.169 1.00 85.44 120 VAL A N 1
ATOM 866 C CA . VAL A 1 120 ? 1.340 -8.954 22.265 1.00 85.44 120 VAL A CA 1
ATOM 867 C C . VAL A 1 120 ? 2.399 -8.733 23.337 1.00 85.44 120 VAL A C 1
ATOM 869 O O . VAL A 1 120 ? 2.658 -9.629 24.143 1.00 85.44 120 VAL A O 1
ATOM 872 N N . ALA A 1 121 ? 3.014 -7.549 23.359 1.00 83.06 121 ALA A N 1
ATOM 873 C CA . ALA A 1 121 ? 4.014 -7.194 24.359 1.00 83.06 121 ALA A CA 1
ATOM 874 C C . ALA A 1 121 ? 3.424 -7.182 25.784 1.00 83.06 121 ALA A C 1
ATOM 876 O O . ALA A 1 121 ? 4.097 -7.610 26.722 1.00 83.06 121 ALA A O 1
ATOM 877 N N . GLY A 1 122 ? 2.152 -6.788 25.918 1.00 81.25 122 GLY A N 1
ATOM 878 C CA . GLY A 1 122 ? 1.358 -6.835 27.150 1.00 81.25 122 GLY A CA 1
ATOM 879 C C . GLY A 1 122 ? 0.997 -8.244 27.648 1.00 81.25 122 GLY A C 1
ATOM 880 O O . GLY A 1 122 ? 0.466 -8.397 28.747 1.00 81.25 122 GLY A O 1
ATOM 881 N N . GLY A 1 123 ? 1.307 -9.296 26.881 1.00 75.75 123 GLY A N 1
ATOM 882 C CA . GLY A 1 123 ? 1.022 -10.689 27.241 1.00 75.75 123 GLY A CA 1
ATOM 883 C C . GLY A 1 123 ? -0.257 -11.267 26.629 1.00 75.75 123 GLY A C 1
ATOM 884 O O . GLY A 1 123 ? -0.653 -12.376 27.002 1.00 75.75 123 GLY A O 1
ATOM 885 N N . GLY A 1 124 ? -0.880 -10.567 25.676 1.00 73.19 124 GLY A N 1
ATOM 886 C CA . GLY A 1 124 ? -1.921 -11.115 24.812 1.00 73.19 124 GLY A CA 1
ATOM 887 C C . GLY A 1 124 ? -1.430 -12.361 24.066 1.00 73.19 124 GLY A C 1
ATOM 888 O O . GLY A 1 124 ? -0.300 -12.423 23.577 1.00 73.19 124 GLY A O 1
ATOM 889 N N . ASN A 1 125 ? -2.260 -13.405 24.013 1.00 63.31 125 ASN A N 1
ATOM 890 C CA . ASN A 1 125 ? -1.820 -14.708 23.518 1.00 63.31 125 ASN A CA 1
ATOM 891 C C . ASN A 1 125 ? -1.762 -14.760 21.978 1.00 63.31 125 ASN A C 1
ATOM 893 O O . ASN A 1 125 ? -2.794 -14.673 21.313 1.00 63.31 125 ASN A O 1
ATOM 897 N N . LEU A 1 126 ? -0.553 -14.973 21.443 1.00 55.53 126 LEU A N 1
ATOM 898 C CA . LEU A 1 126 ? -0.248 -15.153 20.014 1.00 55.53 126 LEU A CA 1
ATOM 899 C C . LEU A 1 126 ? -0.144 -16.606 19.535 1.00 55.53 126 LEU A C 1
ATOM 901 O O . LEU A 1 126 ? 0.258 -16.831 18.394 1.00 55.53 126 LEU A O 1
ATOM 905 N N . ALA A 1 127 ? -0.423 -17.602 20.379 1.00 49.38 127 ALA A N 1
ATOM 906 C CA . ALA A 1 127 ? -0.094 -19.002 20.078 1.00 49.38 127 ALA A CA 1
ATOM 907 C C . ALA A 1 127 ? -0.711 -19.574 18.776 1.00 49.38 127 ALA A C 1
ATOM 909 O O . ALA A 1 127 ? -0.295 -20.652 18.352 1.00 49.38 127 ALA A O 1
ATOM 910 N N . ASP A 1 128 ? -1.632 -18.847 18.134 1.00 42.38 128 ASP A N 1
ATOM 911 C CA . ASP A 1 128 ? -2.325 -19.212 16.897 1.00 42.38 128 ASP A CA 1
ATOM 912 C C . ASP A 1 128 ? -1.827 -18.473 15.624 1.00 42.38 128 ASP A C 1
ATOM 914 O O . ASP A 1 128 ? -2.385 -18.689 14.546 1.00 42.38 128 ASP A O 1
ATOM 918 N N . LEU A 1 129 ? -0.756 -17.655 15.680 1.00 44.78 129 LEU A N 1
ATOM 919 C CA . LEU A 1 129 ? -0.146 -17.007 14.493 1.00 44.78 129 LEU A CA 1
ATOM 920 C C . LEU A 1 129 ? 0.615 -17.993 13.582 1.00 44.78 129 LEU A C 1
ATOM 922 O O . LEU A 1 129 ? 1.839 -17.936 13.441 1.00 44.78 129 LEU A O 1
ATOM 926 N N . GLY A 1 130 ? -0.100 -18.912 12.939 1.00 44.09 130 GLY A N 1
ATOM 927 C CA . GLY A 1 130 ? 0.475 -19.898 12.026 1.00 44.09 130 GLY A CA 1
ATOM 928 C C . GLY A 1 130 ? 1.140 -19.273 10.793 1.00 44.09 130 GLY A C 1
ATOM 929 O O . GLY A 1 130 ? 0.496 -19.111 9.763 1.00 44.09 130 GLY A O 1
ATOM 930 N N . GLY A 1 131 ? 2.445 -18.988 10.857 1.00 34.38 131 GLY A N 1
ATOM 931 C CA . GLY A 1 131 ? 3.202 -18.405 9.745 1.00 34.38 131 GLY A CA 1
ATOM 932 C C . GLY A 1 131 ? 4.717 -18.584 9.863 1.00 34.38 131 GLY A C 1
ATOM 933 O O . GLY A 1 131 ? 5.379 -17.795 10.520 1.00 34.38 131 GLY A O 1
ATOM 934 N N . ALA A 1 132 ? 5.241 -19.589 9.153 1.00 29.16 132 ALA A N 1
ATOM 935 C CA . ALA A 1 132 ? 6.663 -19.900 8.955 1.00 29.16 132 ALA A CA 1
ATOM 936 C C . ALA A 1 132 ? 7.511 -20.160 10.222 1.00 29.16 132 ALA A C 1
ATOM 938 O O . ALA A 1 132 ? 8.075 -19.258 10.837 1.00 29.16 132 ALA A O 1
ATOM 939 N N . GLU A 1 133 ? 7.759 -21.447 10.496 1.00 29.31 133 GLU A N 1
ATOM 940 C CA . GLU A 1 133 ? 8.993 -21.853 11.175 1.00 29.31 133 GLU A CA 1
ATOM 941 C C . GLU A 1 133 ? 10.194 -21.354 10.349 1.00 29.31 133 GLU A C 1
ATOM 943 O O . GLU A 1 133 ? 10.560 -21.959 9.338 1.00 29.31 133 GLU A O 1
ATOM 948 N N . VAL A 1 134 ? 10.854 -20.280 10.795 1.00 35.34 134 VAL A N 1
ATOM 949 C CA . VAL A 1 134 ? 12.279 -20.109 10.490 1.00 35.34 134 VAL A CA 1
ATOM 950 C C . VAL A 1 134 ? 12.962 -21.373 11.014 1.00 35.34 134 VAL A C 1
ATOM 952 O O . VAL A 1 134 ? 12.778 -21.685 12.194 1.00 35.34 134 VAL A O 1
ATOM 955 N N . PRO A 1 135 ? 13.733 -22.120 10.201 1.00 33.56 135 PRO A N 1
ATOM 956 C CA . PRO A 1 135 ? 14.423 -23.299 10.694 1.00 33.56 135 PRO A CA 1
ATOM 957 C C . PRO A 1 135 ? 15.503 -22.891 11.698 1.00 33.56 135 PRO A C 1
ATOM 959 O O . PRO A 1 135 ? 16.669 -22.703 11.339 1.00 33.56 135 PRO A O 1
ATOM 962 N N . GLU A 1 136 ? 15.141 -22.794 12.981 1.00 39.81 136 GLU A N 1
ATOM 963 C CA . GLU A 1 136 ? 16.135 -22.861 14.039 1.00 39.81 136 GLU A CA 1
ATOM 964 C C . GLU A 1 136 ? 16.954 -24.132 13.792 1.00 39.81 136 GLU A C 1
ATOM 966 O O . GLU A 1 136 ? 16.378 -25.204 13.551 1.00 39.81 136 GLU A O 1
ATOM 971 N N . PRO A 1 137 ? 18.297 -24.056 13.809 1.00 36.28 137 PRO A N 1
ATOM 972 C CA . PRO A 1 137 ? 19.126 -25.223 13.586 1.00 36.28 137 PRO A CA 1
ATOM 973 C C . PRO A 1 137 ? 18.877 -26.198 14.733 1.00 36.28 137 PRO A C 1
ATOM 975 O O . PRO A 1 137 ? 19.471 -26.071 15.807 1.00 36.28 137 PRO A O 1
ATOM 978 N N . THR A 1 138 ? 17.980 -27.164 14.484 1.00 40.06 138 THR A N 1
ATOM 979 C CA . THR A 1 138 ? 17.554 -28.180 15.454 1.00 40.06 138 THR A CA 1
ATOM 980 C C . THR A 1 138 ? 18.769 -28.687 16.208 1.00 40.06 138 THR A C 1
ATOM 982 O O . THR A 1 138 ? 19.837 -28.856 15.616 1.00 40.06 138 THR A O 1
ATOM 985 N N . SER A 1 139 ? 18.652 -28.955 17.511 1.00 51.75 139 SER A N 1
ATOM 986 C CA . SER A 1 139 ? 19.828 -29.232 18.351 1.00 51.75 139 SER A CA 1
ATOM 987 C C . SER A 1 139 ? 20.697 -30.395 17.830 1.00 51.75 139 SER A C 1
ATOM 989 O O . SER A 1 139 ? 21.877 -30.476 18.160 1.00 51.75 139 SER A O 1
ATOM 991 N N . PHE A 1 140 ? 20.155 -31.242 16.947 1.00 45.72 140 PHE A N 1
ATOM 992 C CA . PHE A 1 140 ? 20.886 -32.185 16.098 1.00 45.72 140 PHE A CA 1
ATOM 993 C C . PHE A 1 140 ? 22.024 -31.582 15.255 1.00 45.72 140 PHE A C 1
ATOM 995 O O . PHE A 1 140 ? 23.063 -32.227 15.150 1.00 45.72 140 PHE A O 1
ATOM 1002 N N . ILE A 1 141 ? 21.890 -30.384 14.677 1.00 46.91 141 ILE A N 1
ATOM 1003 C CA . ILE A 1 141 ? 22.951 -29.709 13.908 1.00 46.91 141 ILE A CA 1
ATOM 1004 C C . ILE A 1 141 ? 24.072 -29.240 14.839 1.00 46.91 141 ILE A C 1
ATOM 1006 O O . ILE A 1 141 ? 25.241 -29.480 14.546 1.00 46.91 141 ILE A O 1
ATOM 1010 N N . LEU A 1 142 ? 23.748 -28.667 16.003 1.00 47.69 142 LEU A N 1
ATOM 1011 C CA . LEU A 1 142 ? 24.753 -28.313 17.016 1.00 47.69 142 LEU A CA 1
ATOM 1012 C C . LEU A 1 142 ? 25.438 -29.558 17.609 1.00 47.69 142 LEU A C 1
ATOM 1014 O O . LEU A 1 142 ? 26.647 -29.545 17.842 1.00 47.69 142 LEU A O 1
ATOM 1018 N N . ILE A 1 143 ? 24.707 -30.665 17.775 1.00 57.19 143 ILE A N 1
ATOM 1019 C CA . ILE A 1 143 ? 25.273 -31.967 18.157 1.00 57.19 143 ILE A CA 1
ATOM 1020 C C . ILE A 1 143 ? 26.162 -32.527 17.035 1.00 57.19 143 ILE A C 1
ATOM 1022 O O . ILE A 1 143 ? 27.257 -33.002 17.323 1.00 57.19 143 ILE A O 1
ATOM 1026 N N . LEU A 1 144 ? 25.760 -32.438 15.763 1.00 45.09 144 LEU A N 1
ATOM 1027 C CA . LEU A 1 144 ? 26.561 -32.884 14.617 1.00 45.09 144 LEU A CA 1
ATOM 1028 C C . LEU A 1 144 ? 27.831 -32.049 14.445 1.00 45.09 144 LEU A C 1
ATOM 1030 O O . LEU A 1 144 ? 28.895 -32.628 14.243 1.00 45.09 144 LEU A O 1
ATOM 1034 N N . LEU A 1 145 ? 27.761 -30.725 14.594 1.00 48.62 145 LEU A N 1
ATOM 1035 C CA . LEU A 1 145 ? 28.928 -29.839 14.594 1.00 48.62 145 LEU A CA 1
ATOM 1036 C C . LEU A 1 145 ? 29.836 -30.111 15.802 1.00 48.62 145 LEU A C 1
ATOM 1038 O O . LEU A 1 145 ? 31.054 -30.179 15.643 1.00 48.62 145 LEU A O 1
ATOM 1042 N N . GLY A 1 146 ? 29.270 -30.369 16.985 1.00 55.12 146 GLY A N 1
ATOM 1043 C CA . GLY A 1 146 ? 30.020 -30.784 18.174 1.00 55.12 146 GLY A CA 1
ATOM 1044 C C . GLY A 1 146 ? 30.741 -32.127 17.993 1.00 55.12 146 GLY A C 1
ATOM 1045 O O . GLY A 1 146 ? 31.928 -32.244 18.302 1.00 55.12 146 GLY A O 1
ATOM 1046 N N . VAL A 1 147 ? 30.064 -33.129 17.426 1.00 58.06 147 VAL A N 1
ATOM 1047 C CA . VAL A 1 147 ? 30.640 -34.446 17.106 1.00 58.06 147 VAL A CA 1
ATOM 1048 C C . VAL A 1 147 ? 31.691 -34.329 15.999 1.00 58.06 147 VAL A C 1
ATOM 1050 O O . VAL A 1 147 ? 32.769 -34.908 16.119 1.00 58.06 147 VAL A O 1
ATOM 1053 N N . MET A 1 148 ? 31.441 -33.536 14.955 1.00 41.22 148 MET A N 1
ATOM 1054 C CA . MET A 1 148 ? 32.393 -33.307 13.865 1.00 41.22 148 MET A CA 1
ATOM 1055 C C . MET A 1 148 ? 33.648 -32.573 14.363 1.00 41.22 148 MET A C 1
ATOM 1057 O O . MET A 1 148 ? 34.763 -32.975 14.030 1.00 41.22 148 MET A O 1
ATOM 1061 N N . ALA A 1 149 ? 33.499 -31.587 15.253 1.00 48.22 149 ALA A N 1
ATOM 1062 C CA . ALA A 1 149 ? 34.617 -30.927 15.927 1.00 48.22 149 ALA A CA 1
ATOM 1063 C C . ALA A 1 149 ? 35.422 -31.894 16.819 1.00 48.22 149 ALA A C 1
ATOM 1065 O O . ALA A 1 149 ? 36.653 -31.818 16.848 1.00 48.22 149 ALA A O 1
ATOM 1066 N N . MET A 1 150 ? 34.773 -32.845 17.505 1.00 48.44 150 MET A N 1
ATOM 1067 C CA . MET A 1 150 ? 35.475 -33.896 18.255 1.00 48.44 150 MET A CA 1
ATOM 1068 C C . MET A 1 150 ? 36.242 -34.858 17.332 1.00 48.44 150 MET A C 1
ATOM 1070 O O . MET A 1 150 ? 37.417 -35.128 17.586 1.00 48.44 150 MET A O 1
ATOM 1074 N N . VAL A 1 151 ? 35.641 -35.304 16.224 1.00 52.59 151 VAL A N 1
ATOM 1075 C CA . VAL A 1 151 ? 36.290 -36.197 15.243 1.00 52.59 151 VAL A CA 1
ATOM 1076 C C . VAL A 1 151 ? 37.489 -35.520 14.561 1.00 52.59 151 VAL A C 1
ATOM 1078 O O . VAL A 1 151 ? 38.543 -36.141 14.407 1.00 52.59 151 VAL A O 1
ATOM 1081 N N . LEU A 1 152 ? 37.392 -34.229 14.220 1.00 43.44 152 LEU A N 1
ATOM 1082 C CA . LEU A 1 152 ? 38.502 -33.450 13.647 1.00 43.44 152 LEU A CA 1
ATOM 1083 C C . LEU A 1 152 ? 39.628 -33.170 14.667 1.00 43.44 152 LEU A C 1
ATOM 1085 O O . LEU A 1 152 ? 40.813 -33.114 14.314 1.00 43.44 152 LEU A O 1
ATOM 1089 N N . ARG A 1 153 ? 39.294 -33.068 15.959 1.00 43.00 153 ARG A N 1
ATOM 1090 C CA . ARG A 1 153 ? 40.275 -32.966 17.056 1.00 43.00 153 ARG A CA 1
ATOM 1091 C C . ARG A 1 153 ? 41.022 -34.281 17.321 1.00 43.00 153 ARG A C 1
ATOM 1093 O O . ARG A 1 153 ? 42.108 -34.259 17.905 1.00 43.00 153 ARG A O 1
ATOM 1100 N N . GLU A 1 154 ? 40.472 -35.415 16.891 1.00 38.47 154 GLU A N 1
ATOM 1101 C CA . GLU A 1 154 ? 41.085 -36.736 17.057 1.00 38.47 154 GLU A CA 1
ATOM 1102 C C . GLU A 1 154 ? 41.870 -37.191 15.810 1.00 38.47 154 GLU A C 1
ATOM 1104 O O . GLU A 1 154 ? 42.970 -37.737 15.943 1.00 38.47 154 GLU A O 1
ATOM 1109 N N . SER A 1 155 ? 41.402 -36.866 14.597 1.00 40.25 155 SER A N 1
ATOM 1110 C CA . SER A 1 155 ? 42.131 -37.139 13.344 1.00 40.25 155 SER A CA 1
ATOM 1111 C C . SER A 1 155 ? 43.458 -36.367 13.248 1.00 40.25 155 SER A C 1
ATOM 1113 O O . SER A 1 155 ? 44.481 -36.925 12.840 1.00 40.25 155 SER A O 1
ATOM 1115 N N . SER A 1 156 ? 43.491 -35.127 13.743 1.00 40.09 156 SER A N 1
ATOM 1116 C CA . SER A 1 156 ? 44.697 -34.284 13.818 1.00 40.09 156 SER A CA 1
ATOM 1117 C C . SER A 1 156 ? 45.800 -34.823 14.749 1.00 40.09 156 SER A C 1
ATOM 1119 O O . SER A 1 156 ? 46.928 -34.329 14.716 1.00 40.09 156 SER A O 1
ATOM 1121 N N . ARG A 1 157 ? 45.537 -35.879 15.538 1.00 43.97 157 ARG A N 1
ATOM 1122 C CA . ARG A 1 157 ? 46.545 -36.557 16.378 1.00 43.97 157 ARG A CA 1
ATOM 1123 C C . ARG A 1 157 ? 47.178 -37.803 15.747 1.00 43.97 157 ARG A C 1
ATOM 1125 O O . ARG A 1 157 ? 48.098 -38.361 16.348 1.00 43.97 157 ARG A O 1
ATOM 1132 N N . ARG A 1 158 ? 46.742 -38.257 14.562 1.00 43.81 158 ARG A N 1
ATOM 1133 C CA . ARG A 1 158 ? 47.256 -39.489 13.921 1.00 43.81 158 ARG A CA 1
ATOM 1134 C C . ARG A 1 158 ? 47.510 -39.353 12.414 1.00 43.81 158 ARG A C 1
ATOM 1136 O O . ARG A 1 158 ? 46.933 -40.082 11.615 1.00 43.81 158 ARG A O 1
ATOM 1143 N N . ALA A 1 159 ? 48.462 -38.500 12.034 1.00 32.78 159 ALA A N 1
ATOM 1144 C CA . ALA A 1 159 ? 49.008 -38.473 10.672 1.00 32.78 159 ALA A CA 1
ATOM 1145 C C . ALA A 1 159 ? 50.522 -38.171 10.635 1.00 32.78 159 ALA A C 1
ATOM 1147 O O . ALA A 1 159 ? 50.969 -37.120 10.183 1.00 32.78 159 ALA A O 1
ATOM 1148 N N . LYS A 1 160 ? 51.340 -39.135 11.078 1.00 36.41 160 LYS A N 1
ATOM 1149 C CA . LYS A 1 160 ? 52.720 -39.291 10.592 1.00 36.41 160 LYS A CA 1
ATOM 1150 C C . LYS A 1 160 ? 52.870 -40.688 10.006 1.00 36.41 160 LYS A C 1
ATOM 1152 O O . LYS A 1 160 ? 52.874 -41.644 10.770 1.00 36.41 160 LYS A O 1
ATOM 1157 N N . VAL A 1 161 ? 53.007 -40.764 8.684 1.00 31.48 161 VAL A N 1
ATOM 1158 C CA . VAL A 1 161 ? 53.829 -41.698 7.886 1.00 31.48 161 VAL A CA 1
ATOM 1159 C C . VAL A 1 161 ? 53.487 -41.430 6.415 1.00 31.48 161 VAL A C 1
ATOM 1161 O O . VAL A 1 161 ? 52.320 -41.302 6.056 1.00 31.48 161 VAL A O 1
ATOM 1164 N N . SER A 1 162 ? 54.509 -41.277 5.578 1.00 33.97 162 SER A N 1
ATOM 1165 C CA . SER A 1 162 ? 54.377 -41.099 4.129 1.00 33.97 162 SER A CA 1
ATOM 1166 C C . SER A 1 162 ? 54.284 -42.447 3.407 1.00 33.97 162 SER A C 1
ATOM 1168 O O . SER A 1 162 ? 54.657 -43.466 3.980 1.00 33.97 162 SER A O 1
ATOM 1170 N N . VAL A 1 163 ? 53.884 -42.443 2.127 1.00 29.78 163 VAL A N 1
ATOM 1171 C CA . VAL A 1 163 ? 54.630 -43.101 1.028 1.00 29.78 163 VAL A CA 1
ATOM 1172 C C . VAL A 1 163 ? 54.025 -42.749 -0.345 1.00 29.78 163 VAL A C 1
ATOM 1174 O O . VAL A 1 163 ? 52.831 -42.501 -0.481 1.00 29.78 163 VAL A O 1
ATOM 1177 N N . PHE A 1 164 ? 54.896 -42.690 -1.356 1.00 30.78 164 PHE A N 1
ATOM 1178 C CA . PHE A 1 164 ? 54.606 -42.466 -2.780 1.00 30.78 164 PHE A CA 1
ATOM 1179 C C . PHE A 1 164 ? 53.792 -43.601 -3.436 1.00 30.78 164 PHE A C 1
ATOM 1181 O O . PHE A 1 164 ? 53.978 -44.765 -3.091 1.00 30.78 164 PHE A O 1
ATOM 1188 N N . GLY A 1 165 ? 53.065 -43.305 -4.524 1.00 26.89 165 GLY A N 1
ATOM 1189 C CA . GLY A 1 165 ? 52.629 -44.342 -5.474 1.00 26.89 165 GLY A CA 1
ATOM 1190 C C . GLY A 1 165 ? 51.794 -43.835 -6.656 1.00 26.89 165 GLY A C 1
ATOM 1191 O O . GLY A 1 165 ? 50.670 -43.391 -6.473 1.00 26.89 165 GLY A O 1
ATOM 1192 N N . LYS A 1 166 ? 52.328 -43.929 -7.882 1.00 29.67 166 LYS A N 1
ATOM 1193 C CA . LYS A 1 166 ? 51.578 -43.727 -9.143 1.00 29.67 166 LYS A CA 1
ATOM 1194 C C . LYS A 1 166 ? 50.715 -44.960 -9.457 1.00 29.67 166 LYS A C 1
ATOM 1196 O O . LYS A 1 166 ? 51.136 -46.054 -9.103 1.00 29.67 166 LYS A O 1
ATOM 1201 N N . VAL A 1 167 ? 49.656 -44.805 -10.262 1.00 26.00 167 VAL A N 1
ATOM 1202 C CA . VAL A 1 167 ? 49.397 -45.549 -11.528 1.00 26.00 167 VAL A CA 1
ATOM 1203 C C . VAL A 1 167 ? 48.080 -45.061 -12.163 1.00 26.00 167 VAL A C 1
ATOM 1205 O O . VAL A 1 167 ? 47.217 -44.522 -11.479 1.00 26.00 167 VAL A O 1
ATOM 1208 N N . ALA A 1 168 ? 47.971 -45.175 -13.489 1.00 26.20 168 ALA A N 1
ATOM 1209 C CA . ALA A 1 168 ? 46.901 -44.605 -14.310 1.00 26.20 168 ALA A CA 1
ATOM 1210 C C . ALA A 1 168 ? 45.922 -45.658 -14.875 1.00 26.20 168 ALA A C 1
ATOM 1212 O O . ALA A 1 168 ? 46.203 -46.853 -14.836 1.00 26.20 168 ALA A O 1
ATOM 1213 N N . SER A 1 169 ? 44.876 -45.156 -15.549 1.00 26.38 169 SER A N 1
ATOM 1214 C CA . SER A 1 169 ? 44.062 -45.826 -16.584 1.00 26.38 169 SER A CA 1
ATOM 1215 C C . SER A 1 169 ? 43.091 -46.937 -16.155 1.00 26.38 169 SER A C 1
ATOM 1217 O O . SER A 1 169 ? 43.519 -48.041 -15.833 1.00 26.38 169 SER A O 1
ATOM 1219 N N . TRP A 1 170 ? 41.793 -46.725 -16.426 1.00 24.95 170 TRP A N 1
ATOM 1220 C CA . TRP A 1 170 ? 40.956 -47.729 -17.108 1.00 24.95 170 TRP A CA 1
ATOM 1221 C C . TRP A 1 170 ? 39.768 -47.098 -17.867 1.00 24.95 170 TRP A C 1
ATOM 1223 O O . TRP A 1 170 ? 39.357 -45.982 -17.565 1.00 24.95 170 TRP A O 1
ATOM 1233 N N . ILE A 1 171 ? 39.248 -47.803 -18.882 1.00 29.42 171 ILE A N 1
ATOM 1234 C CA . ILE A 1 171 ? 38.230 -47.339 -19.851 1.00 29.42 171 ILE A CA 1
ATOM 1235 C C . ILE A 1 171 ? 37.007 -48.273 -19.822 1.00 29.42 171 ILE A C 1
ATOM 1237 O O . ILE A 1 171 ? 37.185 -49.488 -19.850 1.00 29.42 171 ILE A O 1
ATOM 1241 N N . SER A 1 172 ? 35.776 -47.736 -19.858 1.00 27.70 172 SER A N 1
ATOM 1242 C CA . SER A 1 172 ? 34.568 -48.370 -20.462 1.00 27.70 172 SER A CA 1
ATOM 1243 C C . SER A 1 172 ? 33.338 -47.435 -20.368 1.00 27.70 172 SER A C 1
ATOM 1245 O O . SER A 1 172 ? 32.842 -47.159 -19.290 1.00 27.70 172 SER A O 1
ATOM 1247 N N . THR A 1 173 ? 32.929 -46.736 -21.437 1.00 30.19 173 THR A N 1
ATOM 1248 C CA . THR A 1 173 ? 31.916 -47.113 -22.465 1.00 30.19 173 THR A CA 1
ATOM 1249 C C . THR A 1 173 ? 30.442 -47.254 -22.028 1.00 30.19 173 THR A C 1
ATOM 1251 O O . THR A 1 173 ? 30.070 -48.309 -21.517 1.00 30.19 173 THR A O 1
ATOM 1254 N N . ARG A 1 174 ? 29.584 -46.303 -22.458 1.00 31.42 174 ARG A N 1
ATOM 1255 C CA . ARG A 1 174 ? 28.367 -46.430 -23.333 1.00 31.42 174 ARG A CA 1
ATOM 1256 C C . ARG A 1 174 ? 27.615 -45.071 -23.331 1.00 31.42 174 ARG A C 1
ATOM 1258 O O . ARG A 1 174 ? 27.495 -44.477 -22.276 1.00 31.42 174 ARG A O 1
ATOM 1265 N N . ARG A 1 175 ? 27.344 -44.414 -24.479 1.00 29.45 175 ARG A N 1
ATOM 1266 C CA . ARG A 1 175 ? 26.168 -44.554 -25.395 1.00 29.45 175 ARG A CA 1
ATOM 1267 C C . ARG A 1 175 ? 24.821 -44.444 -24.653 1.00 29.45 175 ARG A C 1
ATOM 1269 O O . ARG A 1 175 ? 24.663 -45.140 -23.666 1.00 29.45 175 ARG A O 1
ATOM 1276 N N . VAL A 1 176 ? 23.790 -43.721 -25.103 1.00 27.16 176 VAL A N 1
ATOM 1277 C CA . VAL A 1 176 ? 23.475 -43.006 -26.377 1.00 27.16 176 VAL A CA 1
ATOM 1278 C C . VAL A 1 176 ? 23.014 -41.557 -26.034 1.00 27.16 176 VAL A C 1
ATOM 1280 O O . VAL A 1 176 ? 23.146 -41.190 -24.877 1.00 27.16 176 VAL A O 1
ATOM 1283 N N . TRP A 1 177 ? 22.554 -40.628 -26.891 1.00 25.72 177 TRP A N 1
ATOM 1284 C CA . TRP A 1 177 ? 21.981 -40.605 -28.259 1.00 25.72 177 TRP A CA 1
ATOM 1285 C C . TRP A 1 177 ? 22.616 -39.482 -29.134 1.00 25.72 177 TRP A C 1
ATOM 1287 O O . TRP A 1 177 ? 23.609 -38.874 -28.748 1.00 25.72 177 TRP A O 1
ATOM 1297 N N . LYS A 1 178 ? 22.049 -39.222 -30.326 1.00 25.20 178 LYS A N 1
ATOM 1298 C CA . LYS A 1 178 ? 22.151 -37.980 -31.126 1.00 25.20 178 LYS A CA 1
ATOM 1299 C C . LYS A 1 178 ? 20.852 -37.805 -31.926 1.00 25.20 178 LYS A C 1
ATOM 1301 O O . LYS A 1 178 ? 20.549 -38.711 -32.691 1.00 25.20 178 LYS A O 1
ATOM 1306 N N . PHE A 1 179 ? 20.163 -36.668 -31.824 1.00 26.34 179 PHE A N 1
ATOM 1307 C CA . PHE A 1 179 ? 19.234 -36.127 -32.837 1.00 26.34 179 PHE A CA 1
ATOM 1308 C C . PHE A 1 179 ? 19.001 -34.640 -32.526 1.00 26.34 179 PHE A C 1
ATOM 1310 O O . PHE A 1 179 ? 18.710 -34.314 -31.383 1.00 26.34 179 PHE A O 1
ATOM 1317 N N . GLY A 1 180 ? 19.173 -33.749 -33.510 1.00 27.11 180 GLY A N 1
ATOM 1318 C CA . GLY A 1 180 ? 19.072 -32.295 -33.288 1.00 27.11 180 GLY A CA 1
ATOM 1319 C C . GLY A 1 180 ? 19.920 -31.447 -34.241 1.00 27.11 180 GLY A C 1
ATOM 1320 O O . GLY A 1 180 ? 20.666 -30.589 -33.791 1.00 27.11 180 GLY A O 1
ATOM 1321 N N . ALA A 1 181 ? 19.879 -31.730 -35.549 1.00 29.84 181 ALA A N 1
ATOM 1322 C CA . ALA A 1 181 ? 20.621 -30.961 -36.557 1.00 29.84 181 ALA A CA 1
ATOM 1323 C C . ALA A 1 181 ? 20.006 -31.104 -37.964 1.00 29.84 181 ALA A C 1
ATOM 1325 O O . ALA A 1 181 ? 20.683 -31.545 -38.890 1.00 29.84 181 ALA A O 1
ATOM 1326 N N . MET A 1 182 ? 18.712 -30.789 -38.128 1.00 26.81 182 MET A N 1
ATOM 1327 C CA . MET A 1 182 ? 18.094 -30.684 -39.463 1.00 26.81 182 MET A CA 1
ATOM 1328 C C . MET A 1 182 ? 16.808 -29.834 -39.489 1.00 26.81 182 MET A C 1
ATOM 1330 O O . MET A 1 182 ? 15.760 -30.329 -39.878 1.00 26.81 182 MET A O 1
ATOM 1334 N N . TYR A 1 183 ? 16.888 -28.556 -39.104 1.00 26.69 183 TYR A N 1
ATOM 1335 C CA . TYR A 1 183 ? 15.883 -27.535 -39.455 1.00 26.69 183 TYR A CA 1
ATOM 1336 C C . TYR A 1 183 ? 16.539 -26.143 -39.485 1.00 26.69 183 TYR A C 1
ATOM 1338 O O . TYR A 1 183 ? 16.390 -25.346 -38.571 1.00 26.69 183 TYR A O 1
ATOM 1346 N N . CYS A 1 184 ? 17.343 -25.872 -40.520 1.00 27.78 184 CYS A N 1
ATOM 1347 C CA . CYS A 1 184 ? 17.984 -24.558 -40.710 1.00 27.78 184 CYS A CA 1
ATOM 1348 C C . CYS A 1 184 ? 18.201 -24.200 -42.198 1.00 27.78 184 CYS A C 1
ATOM 1350 O O . CYS A 1 184 ? 19.149 -23.510 -42.553 1.00 27.78 184 CYS A O 1
ATOM 1352 N N . LEU A 1 185 ? 17.369 -24.741 -43.102 1.00 29.58 185 LEU A N 1
ATOM 1353 C CA . LEU A 1 185 ? 17.582 -24.641 -44.559 1.00 29.58 185 LEU A CA 1
ATOM 1354 C C . LEU A 1 185 ? 16.285 -24.495 -45.383 1.00 29.58 185 LEU A C 1
ATOM 1356 O O . LEU A 1 185 ? 16.217 -24.942 -46.525 1.00 29.58 185 LEU A O 1
ATOM 1360 N N . LEU A 1 186 ? 15.240 -23.879 -44.812 1.00 28.42 186 LEU A N 1
ATOM 1361 C CA . LEU A 1 186 ? 13.968 -23.651 -45.524 1.00 28.42 186 LEU A CA 1
ATOM 1362 C C . LEU A 1 186 ? 13.191 -22.384 -45.102 1.00 28.42 186 LEU A C 1
ATOM 1364 O O . LEU A 1 186 ? 12.000 -22.285 -45.369 1.00 28.42 186 LEU A O 1
ATOM 1368 N N . ALA A 1 187 ? 13.864 -21.400 -44.491 1.00 28.19 187 ALA A N 1
ATOM 1369 C CA . ALA A 1 187 ? 13.259 -20.129 -44.055 1.00 28.19 187 ALA A CA 1
ATOM 1370 C C . ALA A 1 187 ? 13.584 -18.914 -44.959 1.00 28.19 187 ALA A C 1
ATOM 1372 O O . ALA A 1 187 ? 13.047 -17.835 -44.755 1.00 28.19 187 ALA A O 1
ATOM 1373 N N . THR A 1 188 ? 14.441 -19.065 -45.975 1.00 31.75 188 THR A N 1
ATOM 1374 C CA . THR A 1 188 ? 14.951 -17.955 -46.814 1.00 31.75 188 THR A CA 1
ATOM 1375 C C . THR A 1 188 ? 14.359 -17.901 -48.232 1.00 31.75 188 THR A C 1
ATOM 1377 O O . THR A 1 188 ? 14.930 -17.263 -49.113 1.00 31.75 188 THR A O 1
ATOM 1380 N N . ALA A 1 189 ? 13.227 -18.574 -48.480 1.00 30.22 189 ALA A N 1
ATOM 1381 C CA . ALA A 1 189 ? 12.661 -18.754 -49.828 1.00 30.22 189 ALA A CA 1
ATOM 1382 C C . ALA A 1 189 ? 11.257 -18.152 -50.053 1.00 30.22 189 ALA A C 1
ATOM 1384 O O . ALA A 1 189 ? 10.760 -18.193 -51.177 1.00 30.22 189 ALA A O 1
ATOM 1385 N N . LEU A 1 190 ? 10.619 -17.584 -49.026 1.00 31.98 190 LEU A N 1
ATOM 1386 C CA . LEU A 1 190 ? 9.346 -16.866 -49.146 1.00 31.98 190 LEU A CA 1
ATOM 1387 C C . LEU A 1 190 ? 9.469 -15.544 -48.390 1.00 31.98 190 LEU A C 1
ATOM 1389 O O . LEU A 1 190 ? 9.618 -15.541 -47.173 1.00 31.98 190 LEU A O 1
ATOM 1393 N N . GLY A 1 191 ? 9.442 -14.430 -49.126 1.00 33.78 191 GLY A N 1
ATOM 1394 C CA . GLY A 1 191 ? 9.605 -13.071 -48.600 1.00 33.78 191 GLY A CA 1
ATOM 1395 C C . GLY A 1 191 ? 8.385 -12.570 -47.830 1.00 33.78 191 GLY A C 1
ATOM 1396 O O . GLY A 1 191 ? 7.785 -11.573 -48.216 1.00 33.78 191 GLY A O 1
ATOM 1397 N N . ILE A 1 192 ? 8.021 -13.273 -46.761 1.00 30.84 192 ILE A N 1
ATOM 1398 C CA . ILE A 1 192 ? 7.101 -12.796 -45.735 1.00 30.84 192 ILE A CA 1
ATOM 1399 C C . ILE A 1 192 ? 7.982 -12.154 -44.666 1.00 30.84 192 ILE A C 1
ATOM 1401 O O . ILE A 1 192 ? 8.595 -12.844 -43.854 1.00 30.84 192 ILE A O 1
ATOM 1405 N N . SER A 1 193 ? 8.082 -10.826 -44.688 1.00 29.92 193 SER A N 1
ATOM 1406 C CA . SER A 1 193 ? 8.484 -10.086 -43.493 1.00 29.92 193 SER A CA 1
ATOM 1407 C C . SER A 1 193 ? 7.494 -10.435 -42.388 1.00 29.92 193 SER A C 1
ATOM 1409 O O . SER A 1 193 ? 6.292 -10.306 -42.614 1.00 29.92 193 SER A O 1
ATOM 1411 N N . ASN A 1 194 ? 7.983 -10.868 -41.230 1.00 28.62 194 ASN A N 1
ATOM 1412 C CA . ASN A 1 194 ? 7.153 -11.126 -40.062 1.00 28.62 194 ASN A CA 1
ATOM 1413 C C . ASN A 1 194 ? 7.147 -9.859 -39.188 1.00 28.62 194 ASN A C 1
ATOM 1415 O O . ASN A 1 194 ? 8.084 -9.687 -38.407 1.00 28.62 194 ASN A O 1
ATOM 1419 N N . PRO A 1 195 ? 6.187 -8.923 -39.339 1.00 37.78 195 PRO A N 1
ATOM 1420 C CA . PRO A 1 195 ? 5.941 -7.955 -38.283 1.00 37.78 195 PRO A CA 1
ATOM 1421 C C . PRO A 1 195 ? 5.391 -8.713 -37.069 1.00 37.78 195 PRO A C 1
ATOM 1423 O O . PRO A 1 195 ? 4.613 -9.652 -37.231 1.00 37.78 195 PRO A O 1
ATOM 1426 N N . ASN A 1 196 ? 5.776 -8.273 -35.875 1.00 36.75 196 ASN A N 1
ATOM 1427 C CA . ASN A 1 196 ? 5.285 -8.762 -34.586 1.00 36.75 196 ASN A CA 1
ATOM 1428 C C . ASN A 1 196 ? 5.749 -10.191 -34.230 1.00 36.75 196 ASN A C 1
ATOM 1430 O O . ASN A 1 196 ? 5.011 -11.169 -34.337 1.00 36.75 196 ASN A O 1
ATOM 1434 N N . THR A 1 197 ? 6.957 -10.293 -33.675 1.00 29.80 197 THR A N 1
ATOM 1435 C CA . THR A 1 197 ? 7.126 -11.092 -32.453 1.00 29.80 197 THR A CA 1
ATOM 1436 C C . THR A 1 197 ? 6.544 -10.266 -31.307 1.00 29.80 197 THR A C 1
ATOM 1438 O O . THR A 1 197 ? 7.185 -9.331 -30.836 1.00 29.80 197 THR A O 1
ATOM 1441 N N . SER A 1 198 ? 5.294 -10.540 -30.934 1.00 37.47 198 SER A N 1
ATOM 1442 C CA . SER A 1 198 ? 4.651 -9.941 -29.762 1.00 37.47 198 SER A CA 1
ATOM 1443 C C . SER A 1 198 ? 5.204 -10.602 -28.499 1.00 37.47 198 SER A C 1
ATOM 1445 O O . SER A 1 198 ? 4.646 -11.585 -28.011 1.00 37.47 198 SER A O 1
ATOM 1447 N N . GLU A 1 199 ? 6.342 -10.105 -28.030 1.00 41.09 199 GLU A N 1
ATOM 1448 C CA . GLU A 1 199 ? 6.917 -10.451 -26.732 1.00 41.09 199 GLU A CA 1
ATOM 1449 C C . GLU A 1 199 ? 6.562 -9.332 -25.746 1.00 41.09 199 GLU A C 1
ATOM 1451 O O . GLU A 1 199 ? 7.135 -8.251 -25.835 1.00 41.09 199 GLU A O 1
ATOM 1456 N N . ALA A 1 200 ? 5.590 -9.611 -24.868 1.00 37.72 200 ALA A N 1
ATOM 1457 C CA . ALA A 1 200 ? 5.422 -9.039 -23.525 1.00 37.72 200 ALA A CA 1
ATOM 1458 C C . ALA A 1 200 ? 5.980 -7.613 -23.315 1.00 37.72 200 ALA A C 1
ATOM 1460 O O . ALA A 1 200 ? 7.034 -7.430 -22.696 1.00 37.72 200 ALA A O 1
ATOM 1461 N N . GLY A 1 201 ? 5.291 -6.592 -23.838 1.00 52.56 201 GLY A N 1
ATOM 1462 C CA . GLY A 1 201 ? 5.607 -5.205 -23.509 1.00 52.56 201 GLY A CA 1
ATOM 1463 C C . GLY A 1 201 ? 5.142 -4.856 -22.092 1.00 52.56 201 GLY A C 1
ATOM 1464 O O . GLY A 1 201 ? 4.091 -5.318 -21.657 1.00 52.56 201 GLY A O 1
ATOM 1465 N N . LEU A 1 202 ? 5.860 -3.964 -21.398 1.00 60.41 202 LEU A N 1
ATOM 1466 C CA . LEU A 1 202 ? 5.460 -3.444 -20.076 1.00 60.41 202 LEU A CA 1
ATOM 1467 C C . LEU A 1 202 ? 3.996 -2.956 -20.042 1.00 60.41 202 LEU A C 1
ATOM 1469 O O . LEU A 1 202 ? 3.328 -3.106 -19.030 1.00 60.41 202 LEU A O 1
ATOM 1473 N N . PHE A 1 203 ? 3.487 -2.414 -21.151 1.00 54.44 203 PHE A N 1
ATOM 1474 C CA . PHE A 1 203 ? 2.101 -1.946 -21.284 1.00 54.44 203 PHE A CA 1
ATOM 1475 C C . PHE A 1 203 ? 1.068 -3.027 -21.613 1.00 54.44 203 PHE A C 1
ATOM 1477 O O . PHE A 1 203 ? -0.121 -2.802 -21.398 1.00 54.44 203 PHE A O 1
ATOM 1484 N N . ASP A 1 204 ? 1.499 -4.164 -22.161 1.00 55.06 204 ASP A N 1
ATOM 1485 C CA . ASP A 1 204 ? 0.606 -5.287 -22.453 1.00 55.06 204 ASP A CA 1
ATOM 1486 C C . ASP A 1 204 ? 0.317 -6.090 -21.169 1.00 55.06 204 ASP A C 1
ATOM 1488 O O . ASP A 1 204 ? -0.794 -6.592 -20.997 1.00 55.06 204 ASP A O 1
ATOM 1492 N N . ASP A 1 205 ? 1.298 -6.154 -20.256 1.00 52.88 205 ASP A N 1
ATOM 1493 C CA . ASP A 1 205 ? 1.279 -7.032 -19.079 1.00 52.88 205 ASP A CA 1
ATOM 1494 C C . ASP A 1 205 ? 1.193 -6.305 -17.714 1.00 52.88 205 ASP A C 1
ATOM 1496 O O . ASP A 1 205 ? 0.729 -6.912 -16.748 1.00 52.88 205 ASP A O 1
ATOM 1500 N N . ALA A 1 206 ? 1.581 -5.023 -17.594 1.00 57.50 206 ALA A N 1
ATOM 1501 C CA . ALA A 1 206 ? 1.345 -4.221 -16.382 1.00 57.50 206 ALA A CA 1
ATOM 1502 C C . ALA A 1 206 ? 0.127 -3.289 -16.579 1.00 57.50 206 ALA A C 1
ATOM 1504 O O . ALA A 1 206 ? 0.161 -2.427 -17.464 1.00 57.50 206 ALA A O 1
ATOM 1505 N N . PRO A 1 207 ? -0.950 -3.401 -15.772 1.00 67.44 207 PRO A N 1
ATOM 1506 C CA . PRO A 1 207 ? -2.188 -2.635 -15.958 1.00 67.44 207 PRO A CA 1
ATOM 1507 C C . PRO A 1 207 ? -2.088 -1.184 -15.449 1.00 67.44 207 PRO A C 1
ATOM 1509 O O . PRO A 1 207 ? -2.821 -0.770 -14.556 1.00 67.44 207 PRO A O 1
ATOM 1512 N N . LEU A 1 208 ? -1.171 -0.403 -16.025 1.00 76.12 208 LEU A N 1
ATOM 1513 C CA . LEU A 1 208 ? -0.955 0.999 -15.664 1.00 76.12 208 LEU A CA 1
ATOM 1514 C C . LEU A 1 208 ? -2.135 1.891 -16.064 1.00 76.12 208 LEU A C 1
ATOM 1516 O O . LEU A 1 208 ? -2.677 1.779 -17.169 1.00 76.12 208 LEU A O 1
ATOM 1520 N N . SER A 1 209 ? -2.460 2.844 -15.195 1.00 79.38 209 SER A N 1
ATOM 1521 C CA . SER A 1 209 ? -3.402 3.930 -15.446 1.00 79.38 209 SER A CA 1
ATOM 1522 C C . SER A 1 209 ? -2.938 4.821 -16.614 1.00 79.38 209 SER A C 1
ATOM 1524 O O . SER A 1 209 ? -1.738 4.907 -16.885 1.00 79.38 209 SER A O 1
ATOM 1526 N N . PRO A 1 210 ? -3.837 5.553 -17.303 1.00 80.12 210 PRO A N 1
ATOM 1527 C CA . PRO A 1 210 ? -3.439 6.470 -18.378 1.00 80.12 210 PRO A CA 1
ATOM 1528 C C . PRO A 1 210 ? -2.416 7.533 -17.938 1.00 80.12 210 PRO A C 1
ATOM 1530 O O . PRO A 1 210 ? -1.542 7.914 -18.717 1.00 80.12 210 PRO A O 1
ATOM 1533 N N . ASP A 1 211 ? -2.493 7.982 -16.682 1.00 83.50 211 ASP A N 1
ATOM 1534 C CA . ASP A 1 211 ? -1.520 8.896 -16.077 1.00 83.50 211 ASP A CA 1
ATOM 1535 C C . ASP A 1 211 ? -0.157 8.208 -15.883 1.00 83.50 211 ASP A C 1
ATOM 1537 O O . ASP A 1 211 ? 0.854 8.720 -16.370 1.00 83.50 211 ASP A O 1
ATOM 1541 N N . GLY A 1 212 ? -0.128 7.010 -15.288 1.00 85.06 212 GLY A N 1
ATOM 1542 C CA . GLY A 1 212 ? 1.085 6.203 -15.137 1.00 85.06 212 GLY A CA 1
ATOM 1543 C C . GLY A 1 212 ? 1.762 5.873 -16.473 1.00 85.06 212 GLY A C 1
ATOM 1544 O O . GLY A 1 212 ? 2.978 6.027 -16.607 1.00 85.06 212 GLY A O 1
ATOM 1545 N N . GLN A 1 213 ? 0.979 5.527 -17.501 1.00 82.69 213 GLN A N 1
ATOM 1546 C CA . GLN A 1 213 ? 1.477 5.309 -18.864 1.00 82.69 213 GLN A CA 1
ATOM 1547 C C . GLN A 1 213 ? 2.114 6.573 -19.455 1.00 82.69 213 GLN A C 1
ATOM 1549 O O . GLN A 1 213 ? 3.209 6.509 -20.015 1.00 82.69 213 GLN A O 1
ATOM 1554 N N . SER A 1 214 ? 1.465 7.734 -19.292 1.00 84.75 214 SER A N 1
ATOM 1555 C CA . SER A 1 214 ? 1.959 9.015 -19.819 1.00 84.75 214 SER A CA 1
ATOM 1556 C C . SER A 1 214 ? 3.292 9.464 -19.207 1.00 84.75 214 SER A C 1
ATOM 1558 O O . SER A 1 214 ? 4.023 10.242 -19.821 1.00 84.75 214 SER A O 1
ATOM 1560 N N . LYS A 1 215 ? 3.620 8.954 -18.013 1.00 90.06 215 LYS A N 1
ATOM 1561 C CA . LYS A 1 215 ? 4.847 9.270 -17.277 1.00 90.06 215 LYS A CA 1
ATOM 1562 C C . LYS A 1 215 ? 6.042 8.403 -17.678 1.00 90.06 215 LYS A C 1
ATOM 1564 O O . LYS A 1 215 ? 7.157 8.763 -17.299 1.00 90.06 215 LYS A O 1
ATOM 1569 N N . LEU A 1 216 ? 5.875 7.290 -18.409 1.00 89.12 216 LEU A N 1
ATOM 1570 C CA . LEU A 1 216 ? 7.006 6.412 -18.745 1.00 89.12 216 LEU A CA 1
ATOM 1571 C C . LEU A 1 216 ? 8.004 7.119 -19.673 1.00 89.12 216 LEU A C 1
ATOM 1573 O O . LEU A 1 216 ? 7.721 7.354 -20.849 1.00 89.12 216 LEU A O 1
ATOM 1577 N N . LEU A 1 217 ? 9.214 7.361 -19.165 1.00 89.50 217 LEU A N 1
ATOM 1578 C CA . LEU A 1 217 ? 10.328 7.856 -19.971 1.00 89.50 217 LEU A CA 1
ATOM 1579 C C . LEU A 1 217 ? 11.062 6.730 -20.681 1.00 89.50 217 LEU A C 1
ATOM 1581 O O . LEU A 1 217 ? 11.443 6.891 -21.836 1.00 89.50 217 LEU A O 1
ATOM 1585 N N . ILE A 1 218 ? 11.339 5.632 -19.974 1.00 89.94 218 ILE A N 1
ATOM 1586 C CA . ILE A 1 218 ? 12.163 4.547 -20.504 1.00 89.94 218 ILE A CA 1
ATOM 1587 C C . ILE A 1 218 ? 12.006 3.260 -19.693 1.00 89.94 218 ILE A C 1
ATOM 1589 O O . ILE A 1 218 ? 12.061 3.278 -18.466 1.00 89.94 218 ILE A O 1
ATOM 1593 N N . HIS A 1 219 ? 11.871 2.136 -20.394 1.00 91.25 219 HIS A N 1
ATOM 1594 C CA . HIS A 1 219 ? 12.013 0.779 -19.868 1.00 91.25 219 HIS A CA 1
ATOM 1595 C C . HIS A 1 219 ? 13.198 0.095 -20.542 1.00 91.25 219 HIS A C 1
ATOM 1597 O O . HIS A 1 219 ? 13.214 -0.078 -21.761 1.00 91.25 219 HIS A O 1
ATOM 1603 N N . PHE A 1 220 ? 14.182 -0.292 -19.741 1.00 92.19 220 PHE A N 1
ATOM 1604 C CA . PHE A 1 220 ? 15.255 -1.205 -20.102 1.00 92.19 220 PHE A CA 1
ATOM 1605 C C . PHE A 1 220 ? 14.908 -2.627 -19.650 1.00 92.19 220 PHE A C 1
ATOM 1607 O O . PHE A 1 220 ? 14.549 -2.851 -18.492 1.00 92.19 220 PHE A O 1
ATOM 1614 N N . ASP A 1 221 ? 15.071 -3.591 -20.552 1.00 91.06 221 ASP A N 1
ATOM 1615 C CA . ASP A 1 221 ? 14.894 -5.023 -20.310 1.00 91.06 221 ASP A CA 1
ATOM 1616 C C . ASP A 1 221 ? 16.161 -5.748 -20.775 1.00 91.06 221 ASP A C 1
ATOM 1618 O O . ASP A 1 221 ? 16.597 -5.588 -21.915 1.00 91.06 221 ASP A O 1
ATOM 1622 N N . ALA A 1 222 ? 16.821 -6.497 -19.897 1.00 89.44 222 ALA A N 1
ATOM 1623 C CA . ALA A 1 222 ? 18.096 -7.127 -20.224 1.00 89.44 222 ALA A CA 1
ATOM 1624 C C . ALA A 1 222 ? 17.932 -8.360 -21.129 1.00 89.44 222 ALA A C 1
ATOM 1626 O O . ALA A 1 222 ? 18.897 -8.797 -21.757 1.00 89.44 222 ALA A O 1
ATOM 1627 N N . ARG A 1 223 ? 16.704 -8.885 -21.245 1.00 85.69 223 ARG A N 1
ATOM 1628 C CA . ARG A 1 223 ? 16.324 -9.963 -22.167 1.00 85.69 223 ARG A CA 1
ATOM 1629 C C . ARG A 1 223 ? 16.254 -9.452 -23.610 1.00 85.69 223 ARG A C 1
ATOM 1631 O O . ARG A 1 223 ? 16.522 -10.211 -24.540 1.00 85.69 223 ARG A O 1
ATOM 1638 N N . VAL A 1 224 ? 15.921 -8.168 -23.808 1.00 78.50 224 VAL A N 1
ATOM 1639 C CA . VAL A 1 224 ? 15.727 -7.551 -25.131 1.00 78.50 224 VAL A CA 1
ATOM 1640 C C . VAL A 1 224 ? 16.347 -6.151 -25.237 1.00 78.50 224 VAL A C 1
ATOM 1642 O O . VAL A 1 224 ? 15.874 -5.180 -24.664 1.00 78.50 224 VAL A O 1
ATOM 1645 N N . GLY A 1 225 ? 17.380 -6.013 -26.073 1.00 80.81 225 GLY A N 1
ATOM 1646 C CA . GLY A 1 225 ? 17.977 -4.708 -26.399 1.00 80.81 225 GLY A CA 1
ATOM 1647 C C . GLY A 1 225 ? 19.361 -4.445 -25.806 1.00 80.81 225 GLY A C 1
ATOM 1648 O O . GLY A 1 225 ? 19.919 -3.380 -26.064 1.00 80.81 225 GLY A O 1
ATOM 1649 N N . VAL A 1 226 ? 19.948 -5.394 -25.076 1.00 86.75 226 VAL A N 1
ATOM 1650 C CA . VAL A 1 226 ? 21.393 -5.399 -24.797 1.00 86.75 226 VAL A CA 1
ATOM 1651 C C . VAL A 1 226 ? 22.149 -5.710 -26.095 1.00 86.75 226 VAL A C 1
ATOM 1653 O O . VAL A 1 226 ? 21.890 -6.728 -26.735 1.00 86.75 226 VAL A O 1
ATOM 1656 N N . ASP A 1 227 ? 23.070 -4.832 -26.493 1.00 84.69 227 ASP A N 1
ATOM 1657 C CA . ASP A 1 227 ? 24.015 -5.050 -27.594 1.00 84.69 227 ASP A CA 1
ATOM 1658 C C . ASP A 1 227 ? 25.387 -5.408 -27.009 1.00 84.69 227 ASP A C 1
ATOM 1660 O O . ASP A 1 227 ? 25.870 -4.731 -26.092 1.00 84.69 227 ASP A O 1
ATOM 1664 N N . SER A 1 228 ? 25.995 -6.495 -27.491 1.00 82.38 228 SER A N 1
ATOM 1665 C CA . SER A 1 228 ? 27.180 -7.084 -26.863 1.00 82.38 228 SER A CA 1
ATOM 1666 C C . SER A 1 228 ? 28.150 -7.755 -27.842 1.00 82.38 228 SER A C 1
ATOM 1668 O O . SER A 1 228 ? 27.806 -8.660 -28.611 1.00 82.38 228 SER A O 1
ATOM 1670 N N . MET A 1 229 ? 29.434 -7.407 -27.744 1.00 80.00 229 MET A N 1
ATOM 1671 C CA . MET A 1 229 ? 30.525 -8.170 -28.350 1.00 80.00 229 MET A CA 1
ATOM 1672 C C . MET A 1 229 ? 30.865 -9.405 -27.503 1.00 80.00 229 MET A C 1
ATOM 1674 O O . MET A 1 229 ? 31.780 -9.420 -26.678 1.00 80.00 229 MET A O 1
ATOM 1678 N N . GLY A 1 230 ? 30.119 -10.487 -27.734 1.00 81.50 230 GLY A N 1
ATOM 1679 C CA . GLY A 1 230 ? 30.193 -11.694 -26.911 1.00 81.50 230 GLY A CA 1
ATOM 1680 C C . GLY A 1 230 ? 29.360 -11.508 -25.647 1.00 81.50 230 GLY A C 1
ATOM 1681 O O . GLY A 1 230 ? 28.180 -11.184 -25.748 1.00 81.50 230 GLY A O 1
ATOM 1682 N N . ASN A 1 231 ? 29.957 -11.707 -24.469 1.00 80.69 231 ASN A N 1
ATOM 1683 C CA . ASN A 1 231 ? 29.293 -11.424 -23.194 1.00 80.69 231 ASN A CA 1
ATOM 1684 C C . ASN A 1 231 ? 29.532 -9.994 -22.681 1.00 80.69 231 ASN A C 1
ATOM 1686 O O . ASN A 1 231 ? 28.914 -9.635 -21.690 1.00 80.69 231 ASN A O 1
ATOM 1690 N N . GLN A 1 232 ? 30.422 -9.202 -23.291 1.00 85.56 232 GLN A N 1
ATOM 1691 C CA . GLN A 1 232 ? 30.687 -7.819 -22.882 1.00 85.56 232 GLN A CA 1
ATOM 1692 C C . GLN A 1 232 ? 29.622 -6.882 -23.457 1.00 85.56 232 GLN A C 1
ATOM 1694 O O . GLN A 1 232 ? 29.413 -6.883 -24.666 1.00 85.56 232 GLN A O 1
ATOM 1699 N N . VAL A 1 233 ? 28.986 -6.072 -22.608 1.00 84.62 233 VAL A N 1
ATOM 1700 C CA . VAL A 1 233 ? 27.943 -5.121 -23.024 1.00 84.62 233 VAL A CA 1
ATOM 1701 C C . VAL A 1 233 ? 28.569 -3.860 -23.620 1.00 84.62 233 VAL A C 1
ATOM 1703 O O . VAL A 1 233 ? 29.429 -3.239 -22.997 1.00 84.62 233 VAL A O 1
ATOM 1706 N N . ASP A 1 234 ? 28.100 -3.469 -24.805 1.00 83.50 234 ASP A N 1
ATOM 1707 C CA . ASP A 1 234 ? 28.475 -2.225 -25.486 1.00 83.50 234 ASP A CA 1
ATOM 1708 C C . ASP A 1 234 ? 27.385 -1.148 -25.328 1.00 83.50 234 ASP A C 1
ATOM 1710 O O . ASP A 1 234 ? 27.677 0.038 -25.147 1.00 83.50 234 ASP A O 1
ATOM 1714 N N . SER A 1 235 ? 26.109 -1.546 -25.360 1.00 86.19 235 SER A N 1
ATOM 1715 C CA . SER A 1 235 ? 24.981 -0.657 -25.062 1.00 86.19 235 SER A CA 1
ATOM 1716 C C . SER A 1 235 ? 23.751 -1.429 -24.585 1.00 86.19 235 SER A C 1
ATOM 1718 O O . SER A 1 235 ? 23.640 -2.636 -24.787 1.00 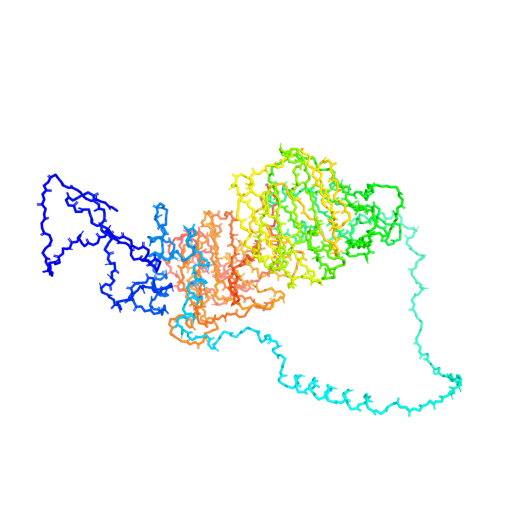86.19 235 SER A O 1
ATOM 1720 N N . TRP A 1 236 ? 22.810 -0.720 -23.971 1.00 89.56 236 TRP A N 1
ATOM 1721 C CA . TRP A 1 236 ? 21.492 -1.224 -23.613 1.00 89.56 236 TRP A CA 1
ATOM 1722 C C . TRP A 1 236 ? 20.444 -0.271 -24.180 1.00 89.56 236 TRP A C 1
ATOM 1724 O O . TRP A 1 236 ? 20.489 0.938 -23.954 1.00 89.56 236 TRP A O 1
ATOM 1734 N N . LYS A 1 237 ? 19.520 -0.803 -24.973 1.00 88.81 237 LYS A N 1
ATOM 1735 C CA . LYS A 1 237 ? 18.408 -0.064 -25.561 1.00 88.81 237 LYS A CA 1
ATOM 1736 C C . LYS A 1 237 ? 17.163 -0.242 -24.705 1.00 88.81 237 LYS A C 1
ATOM 1738 O O . LYS A 1 237 ? 16.733 -1.371 -24.497 1.00 88.81 237 LYS A O 1
ATOM 1743 N N . GLY A 1 238 ? 16.585 0.872 -24.278 1.00 85.69 238 GLY A N 1
ATOM 1744 C CA . GLY A 1 238 ? 15.253 0.928 -23.695 1.00 85.69 238 GLY A CA 1
ATOM 1745 C C . GLY A 1 238 ? 14.246 1.578 -24.642 1.00 85.69 238 GLY A C 1
ATOM 1746 O O . GLY A 1 238 ? 14.617 2.120 -25.691 1.00 85.69 238 GLY A O 1
ATOM 1747 N N . TYR A 1 239 ? 12.972 1.529 -24.260 1.00 83.62 239 TYR A N 1
ATOM 1748 C CA . TYR A 1 239 ? 11.854 2.095 -25.019 1.00 83.62 239 TYR A CA 1
ATOM 1749 C C . TYR A 1 239 ? 10.992 3.004 -24.140 1.00 83.62 239 TYR A C 1
ATOM 1751 O O . TYR A 1 239 ? 10.795 2.710 -22.962 1.00 83.62 239 TYR A O 1
ATOM 1759 N N . ASP A 1 240 ? 10.499 4.106 -24.706 1.00 77.25 240 ASP A N 1
ATOM 1760 C CA . ASP A 1 240 ? 9.583 5.036 -24.035 1.00 77.25 240 ASP A CA 1
ATOM 1761 C C . ASP A 1 240 ? 8.103 4.631 -24.190 1.00 77.25 240 ASP A C 1
ATOM 1763 O O . ASP A 1 240 ? 7.772 3.671 -24.894 1.00 77.25 240 ASP A O 1
ATOM 1767 N N . GLY A 1 241 ? 7.193 5.395 -23.572 1.00 66.75 241 GLY A N 1
ATOM 1768 C CA . GLY A 1 241 ? 5.740 5.190 -23.684 1.00 66.75 241 GLY A CA 1
ATOM 1769 C C . GLY A 1 241 ? 5.151 5.274 -25.102 1.00 66.75 241 GLY A C 1
ATOM 1770 O O . GLY A 1 241 ? 3.996 4.917 -25.311 1.00 66.75 241 GLY A O 1
ATOM 1771 N N . SER A 1 242 ? 5.928 5.718 -26.093 1.00 66.44 242 SER A N 1
ATOM 1772 C CA . SER A 1 242 ? 5.543 5.785 -27.508 1.00 66.44 242 SER A CA 1
ATOM 1773 C C . SER A 1 242 ? 6.251 4.740 -28.386 1.00 66.44 242 SER A C 1
ATOM 1775 O O . SER A 1 242 ? 6.096 4.741 -29.613 1.00 66.44 242 SER A O 1
ATOM 1777 N N . GLY A 1 243 ? 7.050 3.855 -27.780 1.00 67.81 243 GLY A N 1
ATOM 1778 C CA . GLY A 1 243 ? 7.874 2.869 -28.475 1.00 67.81 243 GLY A CA 1
ATOM 1779 C C . GLY A 1 243 ? 9.075 3.465 -29.220 1.00 67.81 243 GLY A C 1
ATOM 1780 O O . GLY A 1 243 ? 9.701 2.762 -30.021 1.00 67.81 243 GLY A O 1
ATOM 1781 N N . GLN A 1 244 ? 9.427 4.739 -28.996 1.00 76.12 244 GLN A N 1
ATOM 1782 C CA . GLN A 1 244 ? 10.715 5.255 -29.461 1.00 76.12 244 GLN A CA 1
ATOM 1783 C C . GLN A 1 244 ? 11.832 4.649 -28.616 1.00 76.12 244 GLN A C 1
ATOM 1785 O O . GLN A 1 244 ? 11.682 4.431 -27.416 1.00 76.12 244 GLN A O 1
ATOM 1790 N N . ASN A 1 245 ? 12.967 4.360 -29.255 1.00 76.62 245 ASN A N 1
ATOM 1791 C CA . ASN A 1 245 ? 14.117 3.823 -28.541 1.00 76.62 245 ASN A CA 1
ATOM 1792 C C . ASN A 1 245 ? 15.018 4.929 -27.993 1.00 76.62 245 ASN A C 1
ATOM 1794 O O . ASN A 1 245 ? 15.263 5.944 -28.645 1.00 76.62 245 ASN A O 1
ATOM 1798 N N . VAL A 1 246 ? 15.566 4.660 -26.814 1.00 78.62 246 VAL A N 1
ATOM 1799 C CA . VAL A 1 246 ? 16.587 5.460 -26.143 1.00 78.62 246 VAL A CA 1
ATOM 1800 C C . VAL A 1 246 ? 17.710 4.501 -25.748 1.00 78.62 246 VAL A C 1
ATOM 1802 O O . VAL A 1 246 ? 17.457 3.382 -25.305 1.00 78.62 246 VAL A O 1
ATOM 1805 N N . VAL A 1 247 ? 18.965 4.889 -25.972 1.00 81.19 247 VAL A N 1
ATOM 1806 C CA . VAL A 1 247 ? 20.115 3.981 -25.835 1.00 81.19 247 VAL A CA 1
ATOM 1807 C C . VAL A 1 247 ? 21.041 4.469 -24.730 1.00 81.19 247 VAL A C 1
ATOM 1809 O O . VAL A 1 247 ? 21.666 5.520 -24.863 1.00 81.19 247 VAL A O 1
ATOM 1812 N N . ALA A 1 248 ? 21.189 3.663 -23.679 1.00 76.81 248 ALA A N 1
ATOM 1813 C CA . ALA A 1 248 ? 22.275 3.804 -22.726 1.00 76.81 248 ALA A CA 1
ATOM 1814 C C . ALA A 1 248 ? 23.538 3.156 -23.298 1.00 76.81 248 ALA A C 1
ATOM 1816 O O . ALA A 1 248 ? 23.545 1.980 -23.653 1.00 76.81 248 ALA A O 1
ATOM 1817 N N . THR A 1 249 ? 24.614 3.927 -23.418 1.00 80.56 249 THR A N 1
ATOM 1818 C CA . THR A 1 249 ? 25.873 3.452 -24.016 1.00 80.56 249 THR A CA 1
ATOM 1819 C C . THR A 1 249 ? 26.905 3.209 -22.924 1.00 80.56 249 THR A C 1
ATOM 1821 O O . THR A 1 249 ? 27.043 4.043 -22.024 1.00 80.56 249 THR A O 1
ATOM 1824 N N . ALA A 1 250 ? 27.650 2.102 -23.012 1.00 67.88 250 ALA A N 1
ATOM 1825 C CA . ALA A 1 250 ? 28.781 1.856 -22.127 1.00 67.88 250 ALA A CA 1
ATOM 1826 C C . ALA A 1 250 ? 29.823 2.965 -22.312 1.00 67.88 250 ALA A C 1
ATOM 1828 O O . ALA A 1 250 ? 30.395 3.136 -23.391 1.00 67.88 250 ALA A O 1
ATOM 1829 N N . THR A 1 251 ? 30.041 3.755 -21.263 1.00 65.06 251 THR A N 1
ATOM 1830 C CA . THR A 1 251 ? 31.005 4.853 -21.269 1.00 65.06 251 THR A CA 1
ATOM 1831 C C . THR A 1 251 ? 32.154 4.528 -20.330 1.00 65.06 251 THR A C 1
ATOM 1833 O O . THR A 1 251 ? 31.957 4.152 -19.178 1.00 65.06 251 THR A O 1
ATOM 1836 N N . LEU A 1 252 ? 33.373 4.707 -20.837 1.00 59.47 252 LEU A N 1
ATOM 1837 C CA . LEU A 1 252 ? 34.603 4.531 -20.080 1.00 59.47 252 LEU A CA 1
ATOM 1838 C C . LEU A 1 252 ? 35.179 5.902 -19.705 1.00 59.47 252 LEU A C 1
ATOM 1840 O O . LEU A 1 252 ? 35.584 6.669 -20.581 1.00 59.47 252 LEU A O 1
ATOM 1844 N N . ALA A 1 253 ? 35.268 6.199 -18.409 1.00 48.19 253 ALA A N 1
ATOM 1845 C CA . ALA A 1 253 ? 35.978 7.374 -17.898 1.00 48.19 253 ALA A CA 1
ATOM 1846 C C . ALA A 1 253 ? 37.478 7.068 -17.697 1.00 48.19 253 ALA A C 1
ATOM 1848 O O . ALA A 1 253 ? 38.008 7.129 -16.593 1.00 48.19 253 ALA A O 1
ATOM 1849 N N . GLY A 1 254 ? 38.168 6.706 -18.779 1.00 40.72 254 GLY A N 1
ATOM 1850 C CA . GLY A 1 254 ? 39.549 6.216 -18.756 1.00 40.72 254 GLY A CA 1
ATOM 1851 C C . GLY A 1 254 ? 39.956 5.646 -20.115 1.00 40.72 254 GLY A C 1
ATOM 1852 O O . GLY A 1 254 ? 39.151 5.631 -21.045 1.00 40.72 254 GLY A O 1
ATOM 1853 N N . VAL A 1 255 ? 41.206 5.199 -20.274 1.00 30.52 255 VAL A N 1
ATOM 1854 C CA . VAL A 1 255 ? 41.676 4.605 -21.542 1.00 30.52 255 VAL A CA 1
ATOM 1855 C C . VAL A 1 255 ? 42.075 3.145 -21.349 1.00 30.52 255 VAL A C 1
ATOM 1857 O O . VAL A 1 255 ? 43.228 2.850 -21.043 1.00 30.52 255 VAL A O 1
ATOM 1860 N N . GLY A 1 256 ? 41.147 2.249 -21.688 1.00 48.28 256 GLY A N 1
ATOM 1861 C CA . GLY A 1 256 ? 41.464 0.914 -22.193 1.00 48.28 256 GLY A CA 1
ATOM 1862 C C . GLY A 1 256 ? 4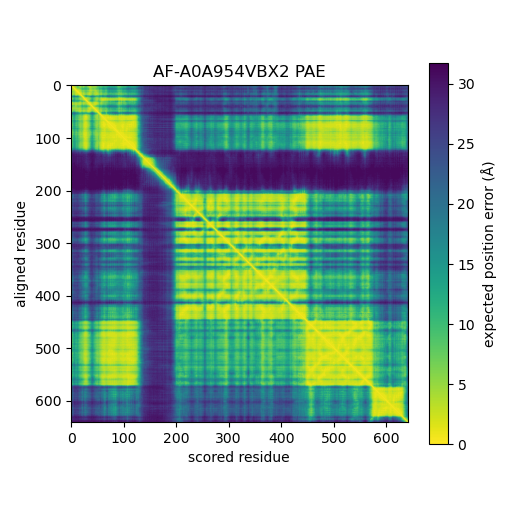1.310 -0.268 -21.235 1.00 48.28 256 GLY A C 1
ATOM 1863 O O . GLY A 1 256 ? 42.298 -0.954 -20.979 1.00 48.28 256 GLY A O 1
ATOM 1864 N N . ALA A 1 257 ? 40.071 -0.617 -20.886 1.00 41.75 257 ALA A N 1
ATOM 1865 C CA . ALA A 1 257 ? 39.707 -1.977 -20.487 1.00 41.75 257 ALA A CA 1
ATOM 1866 C C . ALA A 1 257 ? 38.346 -2.393 -21.065 1.00 41.75 257 ALA A C 1
ATOM 1868 O O . ALA A 1 257 ? 37.520 -1.558 -21.432 1.00 41.75 257 ALA A O 1
ATOM 1869 N N . GLY A 1 258 ? 38.136 -3.705 -21.153 1.00 51.28 258 GLY A N 1
ATOM 1870 C CA . GLY A 1 258 ? 36.823 -4.318 -21.339 1.00 51.28 258 GLY A CA 1
ATOM 1871 C C . GLY A 1 258 ? 36.517 -5.275 -20.186 1.00 51.28 258 GLY A C 1
ATOM 1872 O O . GLY A 1 258 ? 37.311 -5.409 -19.259 1.00 51.28 258 GLY A O 1
ATOM 1873 N N . THR A 1 259 ? 35.413 -6.011 -20.311 1.00 54.75 259 THR A N 1
ATOM 1874 C CA . THR A 1 259 ? 34.971 -7.146 -19.467 1.00 54.75 259 THR A CA 1
ATOM 1875 C C . THR A 1 259 ? 34.271 -6.901 -18.116 1.00 54.75 259 THR A C 1
ATOM 1877 O O . THR A 1 259 ? 33.798 -7.890 -17.564 1.00 54.75 259 THR A O 1
ATOM 1880 N N . ASN A 1 260 ? 34.089 -5.661 -17.629 1.00 73.88 260 ASN A N 1
ATOM 1881 C CA . ASN A 1 260 ? 33.483 -5.428 -16.292 1.00 73.88 260 ASN A CA 1
ATOM 1882 C C . ASN A 1 260 ? 31.957 -5.159 -16.261 1.00 73.88 260 ASN A C 1
ATOM 1884 O O . ASN A 1 260 ? 31.335 -5.247 -15.202 1.00 73.88 260 ASN A O 1
ATOM 1888 N N . ILE A 1 261 ? 31.338 -4.862 -17.412 1.00 83.75 261 ILE A N 1
ATOM 1889 C CA . ILE A 1 261 ? 29.885 -4.993 -17.599 1.00 83.75 261 ILE A CA 1
ATOM 1890 C C . ILE A 1 261 ? 29.666 -6.130 -18.587 1.00 83.75 261 ILE A C 1
ATOM 1892 O O . ILE A 1 261 ? 30.187 -6.113 -19.710 1.00 83.75 261 ILE A O 1
ATOM 1896 N N . THR A 1 262 ? 28.908 -7.134 -18.162 1.00 87.50 262 THR A N 1
ATOM 1897 C CA . THR A 1 262 ? 28.617 -8.321 -18.968 1.00 87.50 262 THR A CA 1
ATOM 1898 C C . THR A 1 262 ? 27.131 -8.646 -18.982 1.00 87.50 262 THR A C 1
ATOM 1900 O O . THR A 1 262 ? 26.352 -8.051 -18.249 1.00 87.50 262 THR A O 1
ATOM 1903 N N . THR A 1 263 ? 26.713 -9.576 -19.833 1.00 88.94 263 THR A N 1
ATOM 1904 C CA . THR A 1 263 ? 25.349 -10.108 -19.821 1.00 88.94 263 THR A CA 1
ATOM 1905 C C . THR A 1 263 ? 25.344 -11.631 -19.886 1.00 88.94 263 THR A C 1
ATOM 1907 O O . THR A 1 263 ? 26.196 -12.255 -20.528 1.00 88.94 263 THR A O 1
ATOM 1910 N N . ASN A 1 264 ? 24.365 -12.226 -19.207 1.00 90.31 264 ASN A N 1
ATOM 1911 C CA . ASN A 1 264 ? 24.000 -13.641 -19.287 1.00 90.31 264 ASN A CA 1
ATOM 1912 C C . ASN A 1 264 ? 22.811 -13.890 -20.249 1.00 90.31 264 ASN A C 1
ATOM 1914 O O . ASN A 1 264 ? 22.437 -15.043 -20.457 1.00 90.31 264 ASN A O 1
ATOM 1918 N N . GLY A 1 265 ? 22.247 -12.834 -20.855 1.00 86.62 265 GLY A N 1
ATOM 1919 C CA . GLY A 1 265 ? 21.051 -12.874 -21.706 1.00 86.62 265 GLY A CA 1
ATOM 1920 C C . GLY A 1 265 ? 19.722 -12.639 -20.974 1.00 86.62 265 GLY A C 1
ATOM 1921 O O . GLY A 1 265 ? 18.682 -12.615 -21.625 1.00 86.62 265 GLY A O 1
ATOM 1922 N N . THR A 1 266 ? 19.738 -12.472 -19.648 1.00 88.44 266 THR A N 1
ATOM 1923 C CA . THR A 1 266 ? 18.558 -12.127 -18.828 1.00 88.44 266 THR A CA 1
ATOM 1924 C C . THR A 1 266 ? 18.798 -10.959 -17.871 1.00 88.44 266 THR A C 1
ATOM 1926 O O . THR A 1 266 ? 17.835 -10.381 -17.384 1.00 88.44 266 THR A O 1
ATOM 1929 N N . ALA A 1 267 ? 20.057 -10.595 -17.624 1.00 92.38 267 ALA A N 1
ATOM 1930 C CA . ALA A 1 267 ? 20.491 -9.475 -16.800 1.00 92.38 267 ALA A CA 1
ATOM 1931 C C . ALA A 1 267 ? 21.747 -8.799 -17.383 1.00 92.38 267 ALA A C 1
ATOM 1933 O O . ALA A 1 267 ? 22.522 -9.405 -18.139 1.00 92.38 267 ALA A O 1
ATOM 1934 N N . VAL A 1 268 ? 21.954 -7.538 -17.007 1.00 92.56 268 VAL A N 1
ATOM 1935 C CA . VAL A 1 268 ? 23.222 -6.813 -17.137 1.00 92.56 268 VAL A CA 1
ATOM 1936 C C . VAL A 1 268 ? 23.957 -6.923 -15.802 1.00 92.56 268 VAL A C 1
ATOM 1938 O O . VAL A 1 268 ? 23.483 -6.431 -14.782 1.00 92.56 268 VAL A O 1
ATOM 1941 N N . ILE A 1 269 ? 25.107 -7.590 -15.813 1.00 90.69 269 ILE A N 1
ATOM 1942 C CA . ILE A 1 269 ? 25.932 -7.911 -14.646 1.00 90.69 269 ILE A CA 1
ATOM 1943 C C . ILE A 1 269 ? 27.069 -6.895 -14.544 1.00 90.69 269 ILE A C 1
ATOM 1945 O O . ILE A 1 269 ? 27.858 -6.746 -15.483 1.00 90.69 269 ILE A O 1
ATOM 1949 N N . PHE A 1 270 ? 27.189 -6.265 -13.380 1.00 87.56 270 PHE A N 1
ATOM 1950 C CA . PHE A 1 270 ? 28.237 -5.317 -13.023 1.00 87.56 270 PHE A CA 1
ATOM 1951 C C . PHE A 1 270 ? 29.171 -5.996 -12.016 1.00 87.56 270 PHE A C 1
ATOM 1953 O O . PHE A 1 270 ? 28.746 -6.399 -10.933 1.00 87.56 270 PHE A O 1
ATOM 1960 N N . ASN A 1 271 ? 30.438 -6.188 -12.394 1.00 79.38 271 ASN A N 1
ATOM 1961 C CA . ASN A 1 271 ? 31.400 -6.966 -11.605 1.00 79.38 271 ASN A CA 1
ATOM 1962 C C . ASN A 1 271 ? 32.752 -6.257 -11.409 1.00 79.38 271 ASN A C 1
ATOM 1964 O O . ASN A 1 271 ? 33.799 -6.902 -11.389 1.00 79.38 271 ASN A O 1
ATOM 1968 N N . GLU A 1 272 ? 32.750 -4.926 -11.273 1.00 70.25 272 GLU A N 1
ATOM 1969 C CA . GLU A 1 272 ? 33.979 -4.123 -11.226 1.00 70.25 272 GLU A CA 1
ATOM 1970 C C . GLU A 1 272 ? 34.831 -4.394 -9.964 1.00 70.25 272 GLU A C 1
ATOM 1972 O O . GLU A 1 272 ? 34.695 -3.760 -8.917 1.00 70.25 272 GLU A O 1
ATOM 1977 N N . THR A 1 273 ? 35.785 -5.324 -10.066 1.00 57.19 273 THR A N 1
ATOM 1978 C CA . THR A 1 273 ? 36.685 -5.678 -8.958 1.00 57.19 273 THR A CA 1
ATOM 1979 C C . THR A 1 273 ? 37.903 -4.742 -8.887 1.00 57.19 273 THR A C 1
ATOM 1981 O O . THR A 1 273 ? 38.988 -5.100 -9.344 1.00 57.19 273 THR A O 1
ATOM 1984 N N . ILE A 1 274 ? 37.721 -3.542 -8.318 1.00 52.06 274 ILE A N 1
ATOM 1985 C CA . ILE A 1 274 ? 38.749 -2.527 -7.967 1.00 52.06 274 ILE A CA 1
ATOM 1986 C C . ILE A 1 274 ? 40.003 -2.530 -8.867 1.00 52.06 274 ILE A C 1
ATOM 1988 O O . ILE A 1 274 ? 41.079 -2.986 -8.468 1.00 52.06 274 ILE A O 1
ATOM 1992 N N . ALA A 1 275 ? 39.880 -1.928 -10.053 1.00 47.28 275 ALA A N 1
ATOM 1993 C CA . ALA A 1 275 ? 41.013 -1.370 -10.794 1.00 47.28 275 ALA A CA 1
ATOM 1994 C C . ALA A 1 275 ? 40.555 -0.372 -11.879 1.00 47.28 275 ALA A C 1
ATOM 1996 O O . ALA A 1 275 ? 40.367 -0.749 -13.025 1.00 47.28 275 ALA A O 1
ATOM 1997 N N . ALA A 1 276 ? 40.500 0.914 -11.515 1.00 49.06 276 ALA A N 1
ATOM 1998 C CA . ALA A 1 276 ? 40.680 2.081 -12.397 1.00 49.06 276 ALA A CA 1
ATOM 1999 C C . ALA A 1 276 ? 39.696 2.366 -13.556 1.00 49.06 276 ALA A C 1
ATOM 2001 O O . ALA A 1 276 ? 39.862 3.405 -14.195 1.00 49.06 276 ALA A O 1
ATOM 2002 N N . ASP A 1 277 ? 38.686 1.538 -13.812 1.00 55.03 277 ASP A N 1
ATOM 2003 C CA . ASP A 1 277 ? 37.785 1.698 -14.956 1.00 55.03 277 ASP A CA 1
ATOM 2004 C C . ASP A 1 277 ? 36.328 1.846 -14.498 1.00 55.03 277 ASP A C 1
ATOM 2006 O O . ASP A 1 277 ? 35.604 0.855 -14.457 1.00 55.03 277 ASP A O 1
ATOM 2010 N N . ASN A 1 278 ? 35.919 3.095 -14.204 1.00 64.31 278 ASN A N 1
ATOM 2011 C CA . ASN A 1 278 ? 34.557 3.522 -13.823 1.00 64.31 278 ASN A CA 1
ATOM 2012 C C . ASN A 1 278 ? 33.536 3.253 -14.957 1.00 64.31 278 ASN A C 1
ATOM 2014 O O . ASN A 1 278 ? 33.018 4.181 -15.596 1.00 64.31 278 ASN A O 1
ATOM 2018 N N . LEU A 1 279 ? 33.316 1.984 -15.282 1.00 74.81 279 LEU A N 1
ATOM 2019 C CA . LEU A 1 279 ? 32.552 1.533 -16.432 1.00 74.81 279 LEU A CA 1
ATOM 2020 C C . LEU A 1 279 ? 31.073 1.493 -16.058 1.00 74.81 279 LEU A C 1
ATOM 2022 O O . LEU A 1 279 ? 30.648 0.697 -15.229 1.00 74.81 279 LEU A O 1
ATOM 2026 N N . HIS A 1 280 ? 30.298 2.352 -16.706 1.00 82.31 280 HIS A N 1
ATOM 2027 C CA . HIS A 1 280 ? 28.872 2.522 -16.465 1.00 82.31 280 HIS A CA 1
ATOM 2028 C C . HIS A 1 280 ? 28.131 2.600 -17.800 1.00 82.31 280 HIS A C 1
ATOM 2030 O O . HIS A 1 280 ? 28.714 2.945 -18.835 1.00 82.31 280 HIS A O 1
ATOM 2036 N N . LEU A 1 281 ? 26.831 2.320 -17.787 1.00 87.06 281 LEU A N 1
ATOM 2037 C CA . LEU A 1 281 ? 25.960 2.698 -18.899 1.00 87.06 281 LEU A CA 1
ATOM 2038 C C . LEU A 1 281 ? 25.414 4.097 -18.606 1.00 87.06 281 LEU A C 1
ATOM 2040 O O . LEU A 1 281 ? 25.059 4.384 -17.466 1.00 87.06 281 LEU A O 1
ATOM 2044 N N . GLN A 1 282 ? 25.317 4.971 -19.606 1.00 88.50 282 GLN A N 1
ATOM 2045 C CA . GLN A 1 282 ? 24.627 6.254 -19.428 1.00 88.50 282 GLN A CA 1
ATOM 2046 C C . GLN A 1 282 ? 23.767 6.647 -20.624 1.00 88.50 282 GLN A C 1
ATOM 2048 O O . GLN A 1 282 ? 24.113 6.360 -21.772 1.00 88.50 282 GLN A O 1
ATOM 2053 N N . THR A 1 283 ? 22.671 7.354 -20.342 1.00 88.94 283 THR A N 1
ATOM 2054 C CA . THR A 1 283 ? 21.844 8.039 -21.341 1.00 88.94 283 THR A CA 1
ATOM 2055 C C . THR A 1 283 ? 21.388 9.409 -20.822 1.00 88.94 283 THR A C 1
ATOM 2057 O O . THR A 1 283 ? 20.940 9.509 -19.677 1.00 88.94 283 THR A O 1
ATOM 2060 N N . PRO A 1 284 ? 21.467 10.486 -21.624 1.00 88.19 284 PRO A N 1
ATOM 2061 C CA . PRO A 1 284 ? 20.814 11.745 -21.283 1.00 88.19 284 PRO A CA 1
ATOM 2062 C C . PRO A 1 284 ? 19.293 11.576 -21.390 1.00 88.19 284 PRO A C 1
ATOM 2064 O O . PRO A 1 284 ? 18.796 11.040 -22.383 1.00 88.19 284 PRO A O 1
ATOM 2067 N N . LEU A 1 285 ? 18.549 12.045 -20.391 1.00 87.12 285 LEU A N 1
ATOM 2068 C CA . LEU A 1 285 ? 17.090 12.122 -20.446 1.00 87.12 285 LEU A CA 1
ATOM 2069 C C . LEU A 1 285 ? 16.683 13.504 -20.975 1.00 87.12 285 LEU A C 1
ATOM 2071 O O . LEU A 1 285 ? 17.326 14.500 -20.652 1.00 87.12 285 LEU A O 1
ATOM 2075 N N . SER A 1 286 ? 15.619 13.591 -21.780 1.00 85.38 286 SER A N 1
ATOM 2076 C CA . SER A 1 286 ? 15.097 14.880 -22.261 1.00 85.38 286 SER A CA 1
ATOM 2077 C C . SER A 1 286 ? 13.816 15.243 -21.517 1.00 85.38 286 SER A C 1
ATOM 2079 O O . SER A 1 286 ? 12.714 14.923 -21.949 1.00 85.38 286 SER A O 1
ATOM 2081 N N . THR A 1 287 ? 13.981 15.862 -20.349 1.00 84.88 287 THR A N 1
ATOM 2082 C CA . THR A 1 287 ? 12.910 16.079 -19.365 1.00 84.88 287 THR A CA 1
ATOM 2083 C C . THR A 1 287 ? 12.982 17.480 -18.764 1.00 84.88 287 THR A C 1
ATOM 2085 O O . THR A 1 287 ? 14.015 18.152 -18.820 1.00 84.88 287 THR A O 1
ATOM 2088 N N . SER A 1 288 ? 11.901 17.923 -18.121 1.00 82.62 288 SER A N 1
ATOM 2089 C CA . SER A 1 288 ? 11.863 19.204 -17.399 1.00 82.62 288 SER A CA 1
ATOM 2090 C C . SER A 1 288 ? 12.539 19.180 -16.020 1.00 82.62 288 SER A C 1
ATOM 2092 O O . SER A 1 288 ? 12.607 20.226 -15.380 1.00 82.62 288 SER A O 1
ATOM 2094 N N . GLY A 1 289 ? 13.039 18.026 -15.561 1.00 80.62 289 GLY A N 1
ATOM 2095 C CA . GLY A 1 289 ? 13.491 17.838 -14.178 1.00 80.62 289 GLY A CA 1
ATOM 2096 C C . GLY A 1 289 ? 12.327 17.589 -13.212 1.00 80.62 289 GLY A C 1
ATOM 2097 O O . GLY A 1 289 ? 11.215 17.274 -13.645 1.00 80.62 289 GLY A O 1
ATOM 2098 N N . GLY A 1 290 ? 12.588 17.752 -11.913 1.00 85.69 290 GLY A N 1
ATOM 2099 C CA . GLY A 1 290 ? 11.605 17.609 -10.837 1.00 85.69 290 GLY A CA 1
ATOM 2100 C C . GLY A 1 290 ? 11.514 16.198 -10.246 1.00 85.69 290 GLY A C 1
ATOM 2101 O O . GLY A 1 290 ? 12.513 15.644 -9.790 1.00 85.69 290 GLY A O 1
ATOM 2102 N N . GLN A 1 291 ? 10.293 15.665 -10.193 1.00 90.12 291 GLN A N 1
ATOM 2103 C CA . GLN A 1 291 ? 9.930 14.398 -9.546 1.00 90.12 291 GLN A CA 1
ATOM 2104 C C . GLN A 1 291 ? 10.191 13.184 -10.451 1.00 90.12 291 GLN A C 1
ATOM 2106 O O . GLN A 1 291 ? 10.072 13.290 -11.674 1.00 90.12 291 GLN A O 1
ATOM 2111 N N . TYR A 1 292 ? 10.472 12.022 -9.856 1.00 92.75 292 TYR A N 1
ATOM 2112 C CA . TYR A 1 292 ? 10.685 10.761 -10.577 1.00 92.75 292 TYR A CA 1
ATOM 2113 C C . TYR A 1 292 ? 10.189 9.563 -9.769 1.00 92.75 292 TYR A C 1
ATOM 2115 O O . TYR A 1 292 ? 10.242 9.568 -8.540 1.00 92.75 292 TYR A O 1
ATOM 2123 N N . THR A 1 293 ? 9.787 8.511 -10.479 1.00 94.69 293 THR A N 1
ATOM 2124 C CA . THR A 1 293 ? 9.637 7.162 -9.925 1.00 94.69 293 THR A CA 1
ATOM 2125 C C . THR A 1 293 ? 10.539 6.238 -10.727 1.00 94.69 293 THR A C 1
ATOM 2127 O O . THR A 1 293 ? 10.491 6.244 -11.957 1.00 94.69 293 THR A O 1
ATOM 2130 N N . ILE A 1 294 ? 11.398 5.484 -10.051 1.00 95.31 294 ILE A N 1
ATOM 2131 C CA . ILE A 1 294 ? 12.358 4.577 -10.681 1.00 95.31 294 ILE A CA 1
ATOM 2132 C C . ILE A 1 294 ? 12.159 3.201 -10.072 1.00 95.31 294 ILE A C 1
ATOM 2134 O O . ILE A 1 294 ? 12.145 3.062 -8.851 1.00 95.31 294 ILE A O 1
ATOM 2138 N N . ILE A 1 295 ? 11.986 2.198 -10.926 1.00 95.69 295 ILE A N 1
ATOM 2139 C CA . ILE A 1 295 ? 11.749 0.816 -10.516 1.00 95.69 295 ILE A CA 1
ATOM 2140 C C . ILE A 1 295 ? 12.756 -0.056 -11.249 1.00 95.69 295 ILE A C 1
ATOM 2142 O O . ILE A 1 295 ? 12.824 -0.027 -12.477 1.00 95.69 295 ILE A O 1
ATOM 2146 N N . TRP A 1 296 ? 13.561 -0.820 -10.518 1.00 96.31 296 TRP A N 1
ATOM 2147 C CA . TRP A 1 296 ? 14.523 -1.744 -11.109 1.00 96.31 296 TRP A CA 1
ATOM 2148 C C . TRP A 1 296 ? 14.386 -3.135 -10.516 1.00 96.31 296 TRP A C 1
ATOM 2150 O O . TRP A 1 296 ? 14.065 -3.291 -9.345 1.00 96.31 296 TRP A O 1
ATOM 2160 N N . LYS A 1 297 ? 14.624 -4.158 -11.331 1.00 95.44 297 LYS A N 1
ATOM 2161 C CA . LYS A 1 297 ? 14.680 -5.543 -10.871 1.00 95.44 297 LYS A CA 1
ATOM 2162 C C . LYS A 1 297 ? 16.111 -6.032 -10.944 1.00 95.44 297 LYS A C 1
ATOM 2164 O O . LYS A 1 297 ? 16.751 -5.886 -11.985 1.00 95.44 297 LYS A O 1
ATOM 2169 N N . GLY A 1 298 ? 16.587 -6.634 -9.866 1.00 94.56 298 GLY A N 1
ATOM 2170 C CA . GLY A 1 298 ? 17.926 -7.193 -9.780 1.00 94.56 298 GLY A CA 1
ATOM 2171 C C . GLY A 1 298 ? 18.365 -7.353 -8.332 1.00 94.56 298 GLY A C 1
ATOM 2172 O O . GLY A 1 298 ? 17.537 -7.357 -7.420 1.00 94.56 298 GLY A O 1
ATOM 2173 N N . HIS A 1 299 ? 19.666 -7.489 -8.106 1.00 92.19 299 HIS A N 1
ATOM 2174 C CA . HIS A 1 299 ? 20.204 -7.664 -6.760 1.00 92.19 299 HIS A CA 1
ATOM 2175 C C . HIS A 1 299 ? 21.586 -7.039 -6.594 1.00 92.19 299 HIS A C 1
ATOM 2177 O O . HIS A 1 299 ? 22.334 -6.869 -7.558 1.00 92.19 299 HIS A O 1
ATOM 2183 N N . TYR A 1 300 ? 21.922 -6.747 -5.339 1.00 89.75 300 TYR A N 1
ATOM 2184 C CA . TYR A 1 300 ? 23.293 -6.513 -4.906 1.00 89.75 300 TYR A CA 1
ATOM 2185 C C . TYR A 1 300 ? 23.940 -7.853 -4.554 1.00 89.75 300 TYR A C 1
ATOM 2187 O O . TYR A 1 300 ? 23.327 -8.678 -3.877 1.00 89.75 300 TYR A O 1
ATOM 2195 N N . ASP A 1 301 ? 25.170 -8.066 -5.004 1.00 86.50 301 ASP A N 1
ATOM 2196 C CA . ASP A 1 301 ? 25.983 -9.227 -4.630 1.00 86.50 301 ASP A CA 1
ATOM 2197 C C . ASP A 1 301 ? 26.425 -9.082 -3.160 1.00 86.50 301 ASP A C 1
ATOM 2199 O O . ASP A 1 301 ? 26.915 -8.026 -2.739 1.00 86.50 301 ASP A O 1
ATOM 2203 N N . SER A 1 302 ? 26.267 -10.135 -2.355 1.00 82.12 302 SER A N 1
ATOM 2204 C CA . SER A 1 302 ? 26.639 -10.122 -0.936 1.00 82.12 302 SER A CA 1
ATOM 2205 C C . SER A 1 302 ? 28.160 -10.063 -0.720 1.00 82.12 302 SER A C 1
ATOM 2207 O O . SER A 1 302 ? 28.628 -9.853 0.409 1.00 82.12 302 SER A O 1
ATOM 2209 N N . THR A 1 303 ? 28.969 -10.312 -1.755 1.00 72.38 303 THR A N 1
ATOM 2210 C CA . THR A 1 303 ? 30.427 -10.300 -1.665 1.00 72.38 303 THR A CA 1
ATOM 2211 C C . THR A 1 303 ? 30.932 -8.874 -1.492 1.00 72.38 303 THR A C 1
ATOM 2213 O O . THR A 1 303 ? 31.137 -8.121 -2.437 1.00 72.38 303 THR A O 1
ATOM 2216 N N . ASN A 1 304 ? 31.227 -8.500 -0.246 1.00 62.22 304 ASN A N 1
ATOM 2217 C CA . ASN A 1 304 ? 31.886 -7.235 0.067 1.00 62.22 304 ASN A CA 1
ATOM 2218 C C . ASN A 1 304 ? 33.364 -7.242 -0.382 1.00 62.22 304 ASN A C 1
ATOM 2220 O O . ASN A 1 304 ? 34.296 -7.322 0.428 1.00 62.22 304 ASN A O 1
ATOM 2224 N N . GLN A 1 305 ? 33.590 -7.215 -1.695 1.00 57.09 305 GLN A N 1
ATOM 2225 C CA . GLN A 1 305 ? 34.918 -7.270 -2.285 1.00 57.09 305 GLN A CA 1
ATOM 2226 C C . GLN A 1 305 ? 35.704 -6.019 -1.886 1.00 57.09 305 GLN A C 1
ATOM 2228 O O . GLN A 1 305 ? 35.392 -4.898 -2.277 1.00 57.09 305 GLN A O 1
ATOM 2233 N N . ASN A 1 306 ? 36.746 -6.232 -1.077 1.00 53.94 306 ASN A N 1
ATOM 2234 C CA . ASN A 1 306 ? 37.662 -5.206 -0.572 1.00 53.94 306 ASN A CA 1
ATOM 2235 C C . ASN A 1 306 ? 37.021 -4.066 0.252 1.00 53.94 306 ASN A C 1
ATOM 2237 O O . ASN A 1 306 ? 37.668 -3.037 0.439 1.00 53.94 306 ASN A O 1
ATOM 2241 N N . GLY A 1 307 ? 35.803 -4.236 0.778 1.00 59.03 307 GLY A N 1
ATOM 2242 C CA . GLY A 1 307 ? 35.127 -3.189 1.555 1.00 59.03 307 GLY A CA 1
ATOM 2243 C C . GLY A 1 307 ? 34.357 -2.165 0.716 1.00 59.03 307 GLY A C 1
ATOM 2244 O O . GLY A 1 307 ? 33.943 -1.153 1.271 1.00 59.03 307 GLY A O 1
ATOM 2245 N N . ALA A 1 308 ? 34.162 -2.392 -0.591 1.00 59.34 308 ALA A N 1
ATOM 2246 C CA . ALA A 1 308 ? 33.432 -1.468 -1.470 1.00 59.34 308 ALA A CA 1
ATOM 2247 C C . ALA A 1 308 ? 32.003 -1.177 -0.971 1.00 59.34 308 ALA A C 1
ATOM 2249 O O . ALA A 1 308 ? 31.538 -0.044 -1.031 1.00 59.34 308 ALA A O 1
ATOM 2250 N N . ALA A 1 309 ? 31.342 -2.171 -0.370 1.00 57.12 309 ALA A N 1
ATOM 2251 C CA . ALA A 1 309 ? 30.001 -2.005 0.181 1.00 57.12 309 ALA A CA 1
ATOM 2252 C C . ALA A 1 309 ? 29.926 -1.107 1.433 1.00 57.12 309 ALA A C 1
ATOM 2254 O O . ALA A 1 309 ? 28.827 -0.798 1.878 1.00 57.12 309 ALA A O 1
ATOM 2255 N N . ASN A 1 310 ? 31.068 -0.707 2.000 1.00 63.44 310 ASN A N 1
ATOM 2256 C CA . ASN A 1 310 ? 31.183 0.204 3.145 1.00 63.44 310 ASN A CA 1
ATOM 2257 C C . ASN A 1 310 ? 31.399 1.664 2.693 1.00 63.44 310 ASN A C 1
ATOM 2259 O O . ASN A 1 310 ? 31.962 2.483 3.425 1.00 63.44 310 ASN A O 1
ATOM 2263 N N . SER A 1 311 ? 31.125 1.957 1.424 1.00 62.28 311 SER A N 1
ATOM 2264 C CA . SER A 1 311 ? 31.201 3.293 0.831 1.00 62.28 311 SER A CA 1
ATOM 2265 C C . SER A 1 311 ? 30.081 3.526 -0.194 1.00 62.28 311 SER A C 1
ATOM 2267 O O . SER A 1 311 ? 30.157 4.483 -0.957 1.00 62.28 311 SER A O 1
ATOM 2269 N N . GLY A 1 312 ? 29.050 2.674 -0.202 1.00 76.94 312 GLY A N 1
ATOM 2270 C CA . GLY A 1 312 ? 27.922 2.740 -1.134 1.00 76.94 312 GLY A CA 1
ATOM 2271 C C . GLY A 1 312 ? 28.143 2.059 -2.493 1.00 76.94 312 GLY A C 1
ATOM 2272 O O . GLY A 1 312 ? 29.009 2.457 -3.270 1.00 76.94 312 GLY A O 1
ATOM 2273 N N . LEU A 1 313 ? 27.301 1.071 -2.822 1.00 83.25 313 LEU A N 1
ATOM 2274 C CA . LEU A 1 313 ? 27.193 0.469 -4.164 1.00 83.25 313 LEU A CA 1
ATOM 2275 C C . LEU A 1 313 ? 25.974 1.038 -4.899 1.00 83.25 313 LEU A C 1
ATOM 2277 O O . LEU A 1 313 ? 24.862 0.921 -4.390 1.00 83.25 313 LEU A O 1
ATOM 2281 N N . TYR A 1 314 ? 26.158 1.613 -6.089 1.00 87.38 314 TYR A N 1
ATOM 2282 C CA . TYR A 1 314 ? 25.146 2.440 -6.761 1.00 87.38 314 TYR A CA 1
ATOM 2283 C C . TYR A 1 314 ? 24.469 1.694 -7.911 1.00 87.38 314 TYR A C 1
ATOM 2285 O O . TYR A 1 314 ? 25.085 1.500 -8.959 1.00 87.38 314 TYR A O 1
ATOM 2293 N N . ALA A 1 315 ? 23.188 1.343 -7.767 1.00 91.06 315 ALA A N 1
ATOM 2294 C CA . ALA A 1 315 ? 22.410 0.759 -8.863 1.00 91.06 315 ALA A CA 1
ATOM 2295 C C . ALA A 1 315 ? 22.211 1.768 -10.008 1.00 91.06 315 ALA A C 1
ATOM 2297 O O . ALA A 1 315 ? 22.390 1.436 -11.182 1.00 91.06 315 ALA A O 1
ATOM 2298 N N . TYR A 1 316 ? 21.914 3.026 -9.672 1.00 91.81 316 TYR A N 1
ATOM 2299 C CA . TYR A 1 316 ? 21.874 4.138 -10.620 1.00 91.81 316 TYR A CA 1
ATOM 2300 C C . TYR A 1 316 ? 22.084 5.496 -9.932 1.00 91.81 316 TYR A C 1
ATOM 2302 O O . TYR A 1 316 ? 21.907 5.632 -8.720 1.00 91.81 316 TYR A O 1
ATOM 2310 N N . THR A 1 317 ? 22.370 6.514 -10.747 1.00 90.00 317 THR A N 1
ATOM 2311 C CA . THR A 1 317 ? 22.320 7.939 -10.401 1.00 90.00 317 THR A CA 1
ATOM 2312 C C . THR A 1 317 ? 21.631 8.738 -11.521 1.00 90.00 317 THR A C 1
ATOM 2314 O O . THR A 1 317 ? 22.010 8.620 -12.683 1.00 90.00 317 THR A O 1
ATOM 2317 N N . LEU A 1 318 ? 20.652 9.588 -11.200 1.00 88.38 318 LEU A N 1
ATOM 2318 C CA . LEU A 1 318 ? 20.188 10.697 -12.040 1.00 88.38 318 LEU A CA 1
ATOM 2319 C C . LEU A 1 318 ? 20.979 11.959 -11.681 1.00 88.38 318 LEU A C 1
ATOM 2321 O O . LEU A 1 318 ? 20.813 12.517 -10.595 1.00 88.38 318 LEU A O 1
ATOM 2325 N N . SER A 1 319 ? 21.839 12.415 -12.586 1.00 78.38 319 SER A N 1
ATOM 2326 C CA . SER A 1 319 ? 22.698 13.582 -12.361 1.00 78.38 319 SER A CA 1
ATOM 2327 C C . SER A 1 319 ? 21.974 14.924 -12.557 1.00 78.38 319 SER A C 1
ATOM 2329 O O . SER A 1 319 ? 20.796 14.961 -12.895 1.00 78.38 319 SER A O 1
ATOM 2331 N N . ASN A 1 320 ? 22.694 16.042 -12.393 1.00 73.94 320 ASN A N 1
ATOM 2332 C CA . ASN A 1 320 ? 22.221 17.408 -12.683 1.00 73.94 320 ASN A CA 1
ATOM 2333 C C . ASN A 1 320 ? 21.185 17.984 -11.679 1.00 73.94 320 ASN A C 1
ATOM 2335 O O . ASN A 1 320 ? 20.060 18.350 -12.034 1.00 73.94 320 ASN A O 1
ATOM 2339 N N . LEU A 1 321 ? 21.586 18.110 -10.409 1.00 69.12 321 LEU A N 1
ATOM 2340 C CA . LEU A 1 321 ? 20.846 18.838 -9.363 1.00 69.12 321 LEU A CA 1
ATOM 2341 C C . LEU A 1 321 ? 20.970 20.364 -9.480 1.00 69.12 321 LEU A C 1
ATOM 2343 O O . LEU A 1 321 ? 21.891 20.888 -10.105 1.00 69.12 321 LEU A O 1
ATOM 2347 N N . GLU A 1 322 ? 20.087 21.089 -8.786 1.00 67.62 322 GLU A N 1
ATOM 2348 C CA . GLU A 1 322 ? 20.140 22.558 -8.691 1.00 67.62 322 GLU A CA 1
ATOM 2349 C C . GLU A 1 322 ? 21.403 23.097 -7.983 1.00 67.62 322 GLU A C 1
ATOM 2351 O O . GLU A 1 322 ? 21.771 24.262 -8.155 1.00 67.62 322 GLU A O 1
ATOM 2356 N N . VAL A 1 323 ? 22.105 22.243 -7.226 1.00 69.56 323 VAL A N 1
ATOM 2357 C CA . VAL A 1 323 ? 23.386 22.544 -6.572 1.00 69.56 323 VAL A CA 1
ATOM 2358 C C . VAL A 1 323 ? 24.527 21.823 -7.290 1.00 69.56 323 VAL A C 1
ATOM 2360 O O . VAL A 1 323 ? 24.573 20.595 -7.352 1.00 69.56 323 VAL A O 1
ATOM 2363 N N . ALA A 1 324 ? 25.499 22.589 -7.786 1.00 67.25 324 ALA A N 1
ATOM 2364 C CA . ALA A 1 324 ? 26.668 22.043 -8.472 1.00 67.25 324 ALA A CA 1
ATOM 2365 C C . ALA A 1 324 ? 27.544 21.170 -7.548 1.00 67.25 324 ALA A C 1
ATOM 2367 O O . ALA A 1 324 ? 27.925 21.601 -6.457 1.00 67.25 324 ALA A O 1
ATOM 2368 N N . ASN A 1 325 ? 27.966 20.005 -8.053 1.00 66.69 325 ASN A N 1
ATOM 2369 C CA . ASN A 1 325 ? 28.790 18.992 -7.371 1.00 66.69 325 ASN A CA 1
ATOM 2370 C C . ASN A 1 325 ? 28.109 18.257 -6.196 1.00 66.69 325 ASN A C 1
ATOM 2372 O O . ASN A 1 325 ? 28.800 17.608 -5.411 1.00 66.69 325 ASN A O 1
ATOM 2376 N N . ALA A 1 326 ? 26.783 18.335 -6.058 1.00 68.19 326 ALA A N 1
ATOM 2377 C CA . ALA A 1 326 ? 26.038 17.429 -5.182 1.00 68.19 326 ALA A CA 1
ATOM 2378 C C . ALA A 1 326 ? 25.836 16.061 -5.880 1.00 68.19 326 ALA A C 1
ATOM 2380 O O . ALA A 1 326 ? 25.613 16.055 -7.094 1.00 68.19 326 ALA A O 1
ATOM 2381 N N . PRO A 1 327 ? 25.898 14.918 -5.161 1.00 66.75 327 PRO A N 1
ATOM 2382 C CA . PRO A 1 327 ? 25.536 13.614 -5.723 1.00 66.75 327 PRO A CA 1
ATOM 2383 C C . PRO A 1 327 ? 24.113 13.666 -6.268 1.00 66.75 327 PRO A C 1
ATOM 2385 O O . PRO A 1 327 ? 23.234 14.177 -5.573 1.00 66.75 327 PRO A O 1
ATOM 2388 N N . GLY A 1 328 ? 23.895 13.147 -7.476 1.00 74.44 328 GLY A N 1
ATOM 2389 C CA . GLY A 1 328 ? 22.564 13.072 -8.079 1.00 74.44 328 GLY A CA 1
ATOM 2390 C C . GLY A 1 328 ? 21.571 12.236 -7.260 1.00 74.44 328 GLY A C 1
ATOM 2391 O O . GLY A 1 328 ? 21.945 11.592 -6.278 1.00 74.44 328 GLY A O 1
ATOM 2392 N N . MET A 1 329 ? 20.301 12.210 -7.677 1.00 85.25 329 MET A N 1
ATOM 2393 C CA . MET A 1 329 ? 19.346 11.268 -7.079 1.00 85.25 329 MET A CA 1
ATOM 2394 C C . MET A 1 329 ? 19.807 9.847 -7.379 1.00 85.25 329 MET A C 1
ATOM 2396 O O . MET A 1 329 ? 20.091 9.538 -8.531 1.00 85.25 329 MET A O 1
ATOM 2400 N N . ASN A 1 330 ? 19.874 8.978 -6.383 1.00 87.06 330 ASN A N 1
ATOM 2401 C CA . ASN A 1 330 ? 20.408 7.634 -6.559 1.00 87.06 330 ASN A CA 1
ATOM 2402 C C . ASN A 1 330 ? 19.586 6.582 -5.821 1.00 87.06 330 ASN A C 1
ATOM 2404 O O . ASN A 1 330 ? 18.665 6.898 -5.072 1.00 87.06 330 ASN A O 1
ATOM 2408 N N . HIS A 1 331 ? 19.951 5.331 -6.066 1.00 89.88 331 HIS A N 1
ATOM 2409 C CA . HIS A 1 331 ? 19.613 4.203 -5.219 1.00 89.88 331 HIS A CA 1
ATOM 2410 C C . HIS A 1 331 ? 20.910 3.441 -4.981 1.00 89.88 331 HIS A C 1
ATOM 2412 O O . HIS A 1 331 ? 21.537 2.960 -5.932 1.00 89.88 331 HIS A O 1
ATOM 2418 N N . GLN A 1 332 ? 21.326 3.357 -3.722 1.00 86.44 332 GLN A N 1
ATOM 2419 C CA . GLN A 1 332 ? 22.544 2.652 -3.343 1.00 86.44 332 GLN A CA 1
ATOM 2420 C C . GLN A 1 332 ? 22.374 1.843 -2.059 1.00 86.44 332 GLN A C 1
ATOM 2422 O O . GLN A 1 332 ? 21.472 2.087 -1.257 1.00 86.44 332 GLN A O 1
ATOM 2427 N N . ARG A 1 333 ? 23.291 0.896 -1.871 1.00 85.75 333 ARG A N 1
ATOM 2428 C CA . ARG A 1 333 ? 23.413 0.047 -0.687 1.00 85.75 333 ARG A CA 1
ATOM 2429 C C . ARG A 1 333 ? 24.682 0.408 0.082 1.00 85.75 333 ARG A C 1
ATOM 2431 O O . ARG A 1 333 ? 25.772 0.196 -0.449 1.00 85.75 333 ARG A O 1
ATOM 2438 N N . ASP A 1 334 ? 24.546 0.889 1.318 1.00 80.69 334 ASP A N 1
ATOM 2439 C CA . ASP A 1 334 ? 25.677 1.255 2.195 1.00 80.69 334 ASP A CA 1
ATOM 2440 C C . ASP A 1 334 ? 25.506 0.736 3.638 1.00 80.69 334 ASP A C 1
ATOM 2442 O O . ASP A 1 334 ? 24.400 0.384 4.051 1.00 80.69 334 ASP A O 1
ATOM 2446 N N . ASP A 1 335 ? 26.608 0.627 4.390 1.00 75.25 335 ASP A N 1
ATOM 2447 C CA . ASP A 1 335 ? 26.684 -0.098 5.672 1.00 75.25 335 ASP A CA 1
ATOM 2448 C C . ASP A 1 335 ? 26.504 0.764 6.933 1.00 75.25 335 ASP A C 1
ATOM 2450 O O . ASP A 1 335 ? 26.043 0.245 7.956 1.00 75.25 335 ASP A O 1
ATOM 2454 N N . PHE A 1 336 ? 26.880 2.051 6.867 1.00 67.06 336 PHE A N 1
ATOM 2455 C CA . PHE A 1 336 ? 26.884 3.055 7.949 1.00 67.06 336 PHE A CA 1
ATOM 2456 C C . PHE A 1 336 ? 27.294 2.558 9.361 1.00 67.06 336 PHE A C 1
ATOM 2458 O O . PHE A 1 336 ? 26.920 3.143 10.380 1.00 67.06 336 PHE A O 1
ATOM 2465 N N . GLY A 1 337 ? 28.065 1.469 9.460 1.00 61.22 337 GLY A N 1
ATOM 2466 C CA . GLY A 1 337 ? 28.359 0.772 10.720 1.00 61.22 337 GLY A CA 1
ATOM 2467 C C . GLY A 1 337 ? 27.148 0.146 11.444 1.00 61.22 337 GLY A C 1
ATOM 2468 O O . GLY A 1 337 ? 27.282 -0.237 12.608 1.00 61.22 337 GLY A O 1
ATOM 2469 N N . GLY A 1 338 ? 25.983 0.042 10.791 1.00 62.56 338 GLY A N 1
ATOM 2470 C CA . GLY A 1 338 ? 24.700 -0.382 11.375 1.00 62.56 338 GLY A CA 1
ATOM 2471 C C . GLY A 1 338 ? 23.937 -1.457 10.585 1.00 62.56 338 GLY A C 1
ATOM 2472 O O . GLY A 1 338 ? 22.770 -1.712 10.893 1.00 62.56 338 GLY A O 1
ATOM 2473 N N . GLY A 1 339 ? 24.581 -2.067 9.585 1.00 70.19 339 GLY A N 1
ATOM 2474 C CA . GLY A 1 339 ? 23.990 -3.040 8.659 1.00 70.19 339 GLY A CA 1
ATOM 2475 C C . GLY A 1 339 ? 23.595 -2.395 7.329 1.00 70.19 339 GLY A C 1
ATOM 2476 O O . GLY A 1 339 ? 23.258 -1.215 7.297 1.00 70.19 339 GLY A O 1
ATOM 2477 N N . TYR A 1 340 ? 23.649 -3.167 6.239 1.00 78.62 340 TYR A N 1
ATOM 2478 C CA . TYR A 1 340 ? 23.412 -2.657 4.885 1.00 78.62 340 TYR A CA 1
ATOM 2479 C C . TYR A 1 340 ? 21.970 -2.174 4.697 1.00 78.62 340 TYR A C 1
ATOM 2481 O O . TYR A 1 340 ? 21.036 -2.924 4.977 1.00 78.62 340 TYR A O 1
ATOM 2489 N N . ARG A 1 341 ? 21.794 -0.939 4.219 1.00 81.00 341 ARG A N 1
ATOM 2490 C CA . ARG A 1 341 ? 20.507 -0.239 4.037 1.00 81.00 341 ARG A CA 1
ATOM 2491 C C . ARG A 1 341 ? 20.422 0.365 2.639 1.00 81.00 341 ARG A C 1
ATOM 2493 O O . ARG A 1 341 ? 21.459 0.598 2.019 1.00 81.00 341 ARG A O 1
ATOM 2500 N N . VAL A 1 342 ? 19.207 0.671 2.177 1.00 82.44 342 VAL A N 1
ATOM 2501 C CA . VAL A 1 342 ? 19.041 1.634 1.077 1.00 82.44 342 VAL A CA 1
ATOM 2502 C C . VAL A 1 342 ? 19.371 3.025 1.604 1.00 82.44 342 VAL A C 1
ATOM 2504 O O . VAL A 1 342 ? 18.800 3.466 2.606 1.00 82.44 342 VAL A O 1
ATOM 2507 N N . GLU A 1 343 ? 20.278 3.707 0.910 1.00 78.94 343 GLU A N 1
ATOM 2508 C CA . GLU A 1 343 ? 20.501 5.142 1.039 1.00 78.94 343 GLU A CA 1
ATOM 2509 C C . GLU A 1 343 ? 20.048 5.841 -0.250 1.00 78.94 343 GLU A C 1
ATOM 2511 O O . GLU A 1 343 ? 20.367 5.398 -1.358 1.00 78.94 343 GLU A O 1
ATOM 2516 N N . LEU A 1 344 ? 19.321 6.949 -0.090 1.00 78.75 344 LEU A N 1
ATOM 2517 C CA . LEU A 1 344 ? 18.951 7.857 -1.174 1.00 78.75 344 LEU A CA 1
ATOM 2518 C C . LEU A 1 344 ? 19.648 9.209 -0.968 1.00 78.75 344 LEU A C 1
ATOM 2520 O O . LEU A 1 344 ? 19.684 9.725 0.149 1.00 78.75 344 LEU A O 1
ATOM 2524 N N . TYR A 1 345 ? 20.135 9.813 -2.050 1.00 70.12 345 TYR A N 1
ATOM 2525 C CA . TYR A 1 345 ? 20.476 11.242 -2.142 1.00 70.12 345 TYR A CA 1
ATOM 2526 C C . TYR A 1 345 ? 19.386 11.975 -2.952 1.00 70.12 345 TYR A C 1
ATOM 2528 O O . TYR A 1 345 ? 18.738 11.350 -3.795 1.00 70.12 345 TYR A O 1
ATOM 2536 N N . PRO A 1 346 ? 19.110 13.270 -2.677 1.00 56.56 346 PRO A N 1
ATOM 2537 C CA . PRO A 1 346 ? 20.038 14.347 -3.034 1.00 56.56 346 PRO A CA 1
ATOM 2538 C C . PRO A 1 346 ? 20.380 15.304 -1.874 1.00 56.56 346 PRO A C 1
ATOM 2540 O O . PRO A 1 346 ? 19.507 15.920 -1.268 1.00 56.56 346 PRO A O 1
ATOM 2543 N N . GLY A 1 347 ? 21.679 15.499 -1.621 1.00 52.84 347 GLY A N 1
ATOM 2544 C CA . GLY A 1 347 ? 22.217 16.479 -0.660 1.00 52.84 347 GLY A CA 1
ATOM 2545 C C . GLY A 1 347 ? 22.576 15.948 0.736 1.00 52.84 347 GLY A C 1
ATOM 2546 O O . GLY A 1 347 ? 23.590 16.377 1.287 1.00 52.84 347 GLY A O 1
ATOM 2547 N N . THR A 1 348 ? 21.813 15.001 1.284 1.00 55.91 348 THR A N 1
ATOM 2548 C CA . THR A 1 348 ? 22.076 14.343 2.581 1.00 55.91 348 THR A CA 1
ATOM 2549 C C . THR A 1 348 ? 21.686 12.869 2.541 1.00 55.91 348 THR A C 1
ATOM 2551 O O . THR A 1 348 ? 20.759 12.518 1.822 1.00 55.91 348 THR A O 1
ATOM 2554 N N . THR A 1 349 ? 22.340 12.045 3.364 1.00 63.41 349 THR A N 1
ATOM 2555 C CA . THR A 1 349 ? 21.971 10.649 3.639 1.00 63.41 349 THR A CA 1
ATOM 2556 C C . THR A 1 349 ? 20.549 10.532 4.182 1.00 63.41 349 THR A C 1
ATOM 2558 O O . THR A 1 349 ? 20.264 11.027 5.276 1.00 63.41 349 THR A O 1
ATOM 2561 N N . TYR A 1 350 ? 19.695 9.806 3.467 1.00 66.19 350 TYR A N 1
ATOM 2562 C CA . TYR A 1 350 ? 18.415 9.310 3.968 1.00 66.19 350 TYR A CA 1
ATOM 2563 C C . TYR A 1 350 ? 18.468 7.787 4.009 1.00 66.19 350 TYR A C 1
ATOM 2565 O O . TYR A 1 350 ? 18.761 7.166 2.989 1.00 66.19 350 TYR A O 1
ATOM 2573 N N . PHE A 1 351 ? 18.217 7.191 5.174 1.00 71.19 351 PHE A N 1
ATOM 2574 C CA . PHE A 1 351 ? 18.323 5.747 5.385 1.00 71.19 351 PHE A CA 1
ATOM 2575 C C . PHE A 1 351 ? 16.954 5.127 5.655 1.00 71.19 351 PHE A C 1
ATOM 2577 O O . PHE A 1 351 ? 16.135 5.700 6.383 1.00 71.19 351 PHE A O 1
ATOM 2584 N N . GLY A 1 352 ? 16.743 3.944 5.081 1.00 72.06 352 GLY A N 1
ATOM 2585 C CA . GLY A 1 352 ? 15.647 3.042 5.423 1.00 72.06 352 GLY A CA 1
ATOM 2586 C C . GLY A 1 352 ? 16.096 1.848 6.269 1.00 72.06 352 GLY A C 1
ATOM 2587 O O . GLY A 1 352 ? 17.137 1.873 6.943 1.00 72.06 352 GLY A O 1
ATOM 2588 N N . ASP A 1 353 ? 15.300 0.789 6.201 1.00 77.69 353 ASP A N 1
ATOM 2589 C CA . ASP A 1 353 ? 15.501 -0.498 6.856 1.00 77.69 353 ASP A CA 1
ATOM 2590 C C . ASP A 1 353 ? 16.704 -1.290 6.323 1.00 77.69 353 ASP A C 1
ATOM 2592 O O . ASP A 1 353 ? 17.306 -0.981 5.290 1.00 77.69 353 ASP A O 1
ATOM 2596 N N . VAL A 1 354 ? 17.088 -2.323 7.079 1.00 79.69 354 VAL A N 1
ATOM 2597 C CA . VAL A 1 354 ? 18.211 -3.207 6.741 1.00 79.69 354 VAL A CA 1
ATOM 2598 C C . VAL A 1 354 ? 17.808 -4.154 5.612 1.00 79.69 354 VAL A C 1
ATOM 2600 O O . VAL A 1 354 ? 16.884 -4.950 5.758 1.00 79.69 354 VAL A O 1
ATOM 2603 N N . ILE A 1 355 ? 18.555 -4.114 4.510 1.00 82.38 355 ILE A N 1
ATOM 2604 C CA . ILE A 1 355 ? 18.257 -4.839 3.269 1.00 82.38 355 ILE A CA 1
ATOM 2605 C C . ILE A 1 355 ? 19.161 -6.042 2.992 1.00 82.38 355 ILE A C 1
ATOM 2607 O O . ILE A 1 355 ? 19.013 -6.681 1.957 1.00 82.38 355 ILE A O 1
ATOM 2611 N N . SER A 1 356 ? 20.062 -6.413 3.906 1.00 81.31 356 SER A N 1
ATOM 2612 C CA . SER A 1 356 ? 20.991 -7.542 3.699 1.00 81.31 356 SER A CA 1
ATOM 2613 C C . SER A 1 356 ? 20.313 -8.910 3.508 1.00 81.31 356 SER A C 1
ATOM 2615 O O . SER A 1 356 ? 20.977 -9.882 3.168 1.00 81.31 356 SER A O 1
ATOM 2617 N N . ALA A 1 357 ? 19.003 -9.016 3.754 1.00 81.06 357 ALA A N 1
ATOM 2618 C CA . ALA A 1 357 ? 18.206 -10.203 3.437 1.00 81.06 357 ALA A CA 1
ATOM 2619 C C . ALA A 1 357 ? 17.859 -10.331 1.936 1.00 81.06 357 ALA A C 1
ATOM 2621 O O . ALA A 1 357 ? 17.447 -11.405 1.509 1.00 81.06 357 ALA A O 1
ATOM 2622 N N . PHE A 1 358 ? 18.025 -9.257 1.156 1.00 85.88 358 PHE A N 1
ATOM 2623 C CA . PHE A 1 358 ? 17.801 -9.205 -0.295 1.00 85.88 358 PHE A CA 1
ATOM 2624 C C . PHE A 1 358 ? 19.103 -9.312 -1.110 1.00 85.88 358 PHE A C 1
ATOM 2626 O O . PHE A 1 358 ? 19.064 -9.303 -2.340 1.00 85.88 358 PHE A O 1
ATOM 2633 N N . ASP A 1 359 ? 20.260 -9.420 -0.448 1.00 86.69 359 ASP A N 1
ATOM 2634 C CA . ASP A 1 359 ? 21.527 -9.707 -1.125 1.00 86.69 359 ASP A CA 1
ATOM 2635 C C . ASP A 1 359 ? 21.447 -11.068 -1.845 1.00 86.69 359 ASP A C 1
ATOM 2637 O O . ASP A 1 359 ? 20.753 -11.986 -1.394 1.00 86.69 359 ASP A O 1
ATOM 2641 N N . ASP A 1 360 ? 22.121 -11.188 -2.992 1.00 88.06 360 ASP A N 1
ATOM 2642 C CA . ASP A 1 360 ? 22.091 -12.356 -3.895 1.00 88.06 360 ASP A CA 1
ATOM 2643 C C . ASP A 1 360 ? 20.676 -12.787 -4.362 1.00 88.06 360 ASP A C 1
ATOM 2645 O O . ASP A 1 360 ? 20.503 -13.853 -4.959 1.00 88.06 360 ASP A O 1
ATOM 2649 N N . THR A 1 361 ? 19.646 -11.971 -4.101 1.00 88.00 361 THR A N 1
ATOM 2650 C CA . THR A 1 361 ? 18.233 -12.316 -4.302 1.00 88.00 361 THR A CA 1
ATOM 2651 C C . THR A 1 361 ? 17.566 -11.296 -5.213 1.00 88.00 361 THR A C 1
ATOM 2653 O O . THR A 1 361 ? 17.344 -10.151 -4.814 1.00 88.00 361 THR A O 1
ATOM 2656 N N . SER A 1 362 ? 17.210 -11.711 -6.436 1.00 90.19 362 SER A N 1
ATOM 2657 C CA . SER A 1 362 ? 16.511 -10.834 -7.385 1.00 90.19 362 SER A CA 1
ATOM 2658 C C . SER A 1 362 ? 15.246 -10.251 -6.751 1.00 90.19 362 SER A C 1
ATOM 2660 O O . SER A 1 362 ? 14.356 -10.975 -6.303 1.00 90.19 362 SER A O 1
ATOM 2662 N N . THR A 1 363 ? 15.224 -8.926 -6.679 1.00 90.38 363 THR A N 1
ATOM 2663 C CA . THR A 1 363 ? 14.271 -8.113 -5.931 1.00 90.38 363 THR A CA 1
ATOM 2664 C C . THR A 1 363 ? 13.828 -6.965 -6.826 1.00 90.38 363 THR A C 1
ATOM 2666 O O . THR A 1 363 ? 14.624 -6.429 -7.600 1.00 90.38 363 THR A O 1
ATOM 2669 N N . VAL A 1 364 ? 12.552 -6.592 -6.743 1.00 92.94 364 VAL A N 1
ATOM 2670 C CA . VAL A 1 364 ? 12.054 -5.362 -7.357 1.00 92.94 364 VAL A CA 1
ATOM 2671 C C . VAL A 1 364 ? 12.253 -4.218 -6.377 1.00 92.94 364 VAL A C 1
ATOM 2673 O O . VAL A 1 364 ? 11.732 -4.240 -5.267 1.00 92.94 364 VAL A O 1
ATOM 2676 N N . TRP A 1 365 ? 13.023 -3.229 -6.786 1.00 94.19 365 TRP A N 1
ATOM 2677 C CA . TRP A 1 365 ? 13.397 -2.070 -6.002 1.00 94.19 365 TRP A CA 1
ATOM 2678 C C . TRP A 1 365 ? 12.707 -0.841 -6.572 1.00 94.19 365 TRP A C 1
ATOM 2680 O O . TRP A 1 365 ? 13.013 -0.418 -7.689 1.00 94.19 365 TRP A O 1
ATOM 2690 N N . THR A 1 366 ? 11.819 -0.240 -5.792 1.00 94.06 366 THR A N 1
ATOM 2691 C CA . THR A 1 366 ? 11.141 1.006 -6.157 1.00 94.06 366 THR A CA 1
ATOM 2692 C C . THR A 1 366 ? 11.774 2.173 -5.414 1.00 94.06 366 THR A C 1
ATOM 2694 O O . THR A 1 366 ? 12.158 2.069 -4.250 1.00 94.06 366 THR A O 1
ATOM 2697 N N . THR A 1 367 ? 11.883 3.319 -6.075 1.00 93.31 367 THR A N 1
ATOM 2698 C CA . THR A 1 367 ? 12.262 4.596 -5.473 1.00 93.31 367 THR A CA 1
ATOM 2699 C C . THR A 1 367 ? 11.354 5.683 -6.019 1.00 93.31 367 THR A C 1
ATOM 2701 O O . THR A 1 367 ? 11.354 5.968 -7.217 1.00 93.31 367 THR A O 1
ATOM 2704 N N . VAL A 1 368 ? 10.577 6.288 -5.127 1.00 92.25 368 VAL A N 1
ATOM 2705 C CA . VAL A 1 368 ? 9.707 7.425 -5.416 1.00 92.25 368 VAL A CA 1
ATOM 2706 C C . VAL A 1 368 ? 10.369 8.671 -4.857 1.00 92.25 368 VAL A C 1
ATOM 2708 O O . VAL A 1 368 ? 10.710 8.723 -3.676 1.00 92.25 368 VAL A O 1
ATOM 2711 N N . TYR A 1 369 ? 10.516 9.689 -5.693 1.00 89.12 369 TYR A N 1
ATOM 2712 C CA . TYR A 1 369 ? 11.051 10.980 -5.304 1.00 89.12 369 TYR A CA 1
ATOM 2713 C C . TYR A 1 369 ? 10.035 12.084 -5.614 1.00 89.12 369 TYR A C 1
ATOM 2715 O O . TYR A 1 369 ? 9.807 12.458 -6.771 1.00 89.12 369 TYR A O 1
ATOM 2723 N N . ASP A 1 370 ? 9.434 12.612 -4.550 1.00 88.44 370 ASP A N 1
ATOM 2724 C CA . ASP A 1 370 ? 8.412 13.649 -4.566 1.00 88.44 370 ASP A CA 1
ATOM 2725 C C . ASP A 1 370 ? 8.951 14.965 -3.982 1.00 88.44 370 ASP A C 1
ATOM 2727 O O . ASP A 1 370 ? 8.674 15.358 -2.846 1.00 88.44 370 ASP A O 1
ATOM 2731 N N . TYR A 1 371 ? 9.694 15.696 -4.813 1.00 84.00 371 TYR A N 1
ATOM 2732 C CA . TYR A 1 371 ? 10.176 17.035 -4.476 1.00 84.00 371 TYR A CA 1
ATOM 2733 C C . TYR A 1 371 ? 9.058 18.008 -4.069 1.00 84.00 371 TYR A C 1
ATOM 2735 O O . TYR A 1 371 ? 9.258 18.832 -3.180 1.00 84.00 371 TYR A O 1
ATOM 2743 N N . SER A 1 372 ? 7.884 17.943 -4.708 1.00 86.12 372 SER A N 1
ATOM 2744 C CA . SER A 1 372 ? 6.805 18.910 -4.469 1.00 86.12 372 SER A CA 1
ATOM 2745 C C . SER A 1 372 ? 6.204 18.789 -3.071 1.00 86.12 372 SER A C 1
ATOM 2747 O O . SER A 1 372 ? 5.811 19.809 -2.507 1.00 86.12 372 SER A O 1
ATOM 2749 N N . ASN A 1 373 ? 6.198 17.583 -2.500 1.00 84.38 373 ASN A N 1
ATOM 2750 C CA . ASN A 1 373 ? 5.766 17.327 -1.126 1.00 84.38 373 ASN A CA 1
ATOM 2751 C C . ASN A 1 373 ? 6.937 17.157 -0.134 1.00 84.38 373 ASN A C 1
ATOM 2753 O O . ASN A 1 373 ? 6.711 16.892 1.043 1.00 84.38 373 ASN A O 1
ATOM 2757 N N . SER A 1 374 ? 8.187 17.362 -0.573 1.00 83.19 374 SER A N 1
ATOM 2758 C CA . SER A 1 374 ? 9.415 17.089 0.201 1.00 83.19 374 SER A CA 1
ATOM 2759 C C . SER A 1 374 ? 9.530 15.637 0.704 1.00 83.19 374 SER A C 1
ATOM 2761 O O . SER A 1 374 ? 10.058 15.400 1.791 1.00 83.19 374 SER A O 1
ATOM 2763 N N . GLN A 1 375 ? 9.038 14.660 -0.061 1.00 81.75 375 GLN A N 1
ATOM 2764 C CA . GLN A 1 375 ? 9.029 13.245 0.316 1.00 81.75 375 GLN A CA 1
ATOM 2765 C C . GLN A 1 375 ? 9.904 12.390 -0.605 1.00 81.75 375 GLN A C 1
ATOM 2767 O O . GLN A 1 375 ? 10.014 12.620 -1.808 1.00 81.75 375 GLN A O 1
ATOM 2772 N N . HIS A 1 376 ? 10.466 11.326 -0.043 1.00 83.62 376 HIS A N 1
ATOM 2773 C CA . HIS A 1 376 ? 11.039 10.208 -0.784 1.00 83.62 376 HIS A CA 1
ATOM 2774 C C . HIS A 1 376 ? 10.595 8.907 -0.124 1.00 83.62 376 HIS A C 1
ATOM 2776 O O . HIS A 1 376 ? 10.368 8.868 1.082 1.00 83.62 376 HIS A O 1
ATOM 2782 N N . ARG A 1 377 ? 10.450 7.847 -0.915 1.00 87.31 377 ARG A N 1
ATOM 2783 C CA . ARG A 1 377 ? 10.074 6.507 -0.444 1.00 87.31 377 ARG A CA 1
ATOM 2784 C C . ARG A 1 377 ? 10.872 5.475 -1.225 1.00 87.31 377 ARG A C 1
ATOM 2786 O O . ARG A 1 377 ? 11.169 5.695 -2.402 1.00 87.31 377 ARG A O 1
ATOM 2793 N N . ALA A 1 378 ? 11.208 4.357 -0.597 1.00 89.06 378 ALA A N 1
ATOM 2794 C CA . ALA A 1 378 ? 11.796 3.220 -1.290 1.00 89.06 378 ALA A CA 1
ATOM 2795 C C . ALA A 1 378 ? 11.130 1.931 -0.831 1.00 89.06 378 ALA A C 1
ATOM 2797 O O . ALA A 1 378 ? 10.765 1.810 0.335 1.00 89.06 378 ALA A O 1
ATOM 2798 N N . TYR A 1 379 ? 11.007 0.980 -1.751 1.00 87.69 379 TYR A N 1
ATOM 2799 C CA . TYR A 1 379 ? 10.351 -0.295 -1.500 1.00 87.69 379 TYR A CA 1
ATOM 2800 C C . TYR A 1 379 ? 11.221 -1.443 -2.016 1.00 87.69 379 TYR A C 1
ATOM 2802 O O . TYR A 1 379 ? 11.929 -1.285 -3.015 1.00 87.69 379 TYR A O 1
ATOM 2810 N N . ALA A 1 380 ? 11.143 -2.597 -1.356 1.00 87.56 380 ALA A N 1
ATOM 2811 C CA . ALA A 1 380 ? 11.732 -3.857 -1.806 1.00 87.56 380 ALA A CA 1
ATOM 2812 C C . ALA A 1 380 ? 10.631 -4.918 -1.935 1.00 87.56 380 ALA A C 1
ATOM 2814 O O . ALA A 1 380 ? 10.040 -5.339 -0.939 1.00 87.56 380 ALA A O 1
ATOM 2815 N N . ASN A 1 381 ? 10.338 -5.343 -3.165 1.00 83.25 381 ASN A N 1
ATOM 2816 C CA . ASN A 1 381 ? 9.185 -6.167 -3.533 1.00 83.25 381 ASN A CA 1
ATOM 2817 C C . ASN A 1 381 ? 7.863 -5.594 -2.971 1.00 83.25 381 ASN A C 1
ATOM 2819 O O . ASN A 1 381 ? 7.077 -6.334 -2.379 1.00 83.25 381 ASN A O 1
ATOM 2823 N N . GLY A 1 382 ? 7.642 -4.278 -3.064 1.00 78.69 382 GLY A N 1
ATOM 2824 C CA . GLY A 1 382 ? 6.461 -3.603 -2.506 1.00 78.69 382 GLY A CA 1
ATOM 2825 C C . GLY A 1 382 ? 6.365 -3.552 -0.977 1.00 78.69 382 GLY A C 1
ATOM 2826 O O . GLY A 1 382 ? 5.333 -3.147 -0.445 1.00 78.69 382 GLY A O 1
ATOM 2827 N N . ASN A 1 383 ? 7.408 -3.961 -0.247 1.00 75.56 383 ASN A N 1
ATOM 2828 C CA . ASN A 1 383 ? 7.544 -3.654 1.178 1.00 75.56 383 ASN A CA 1
ATOM 2829 C C . ASN A 1 383 ? 8.163 -2.262 1.315 1.00 75.56 383 ASN A C 1
ATOM 2831 O O . ASN A 1 383 ? 9.264 -2.067 0.800 1.00 75.56 383 ASN A O 1
ATOM 2835 N N . ASP A 1 384 ? 7.504 -1.329 2.005 1.00 80.75 384 ASP A N 1
ATOM 2836 C CA . ASP A 1 384 ? 8.116 -0.040 2.354 1.00 80.75 384 ASP A CA 1
ATOM 2837 C C . ASP A 1 384 ? 9.378 -0.277 3.205 1.00 80.75 384 ASP A C 1
ATOM 2839 O O . ASP A 1 384 ? 9.391 -1.121 4.103 1.00 80.75 384 ASP A O 1
ATOM 2843 N N . LEU A 1 385 ? 10.453 0.438 2.879 1.00 82.44 385 LEU A N 1
ATOM 2844 C CA . LEU A 1 385 ? 11.725 0.417 3.600 1.00 82.44 385 LEU A CA 1
ATOM 2845 C C . LEU A 1 385 ? 11.822 1.542 4.641 1.00 82.44 385 LEU A C 1
ATOM 2847 O O . LEU A 1 385 ? 12.909 1.774 5.166 1.00 82.44 385 LEU A O 1
ATOM 2851 N N . HIS A 1 386 ? 10.737 2.275 4.903 1.00 78.56 386 HIS A N 1
ATOM 2852 C CA . HIS A 1 386 ? 10.628 3.322 5.922 1.00 78.56 386 HIS A CA 1
ATOM 2853 C C . HIS A 1 386 ? 11.754 4.368 5.830 1.00 78.56 386 HIS A C 1
ATOM 2855 O O . HIS A 1 386 ? 12.381 4.740 6.827 1.00 78.56 386 HIS A O 1
ATOM 2861 N N . VAL A 1 387 ? 12.056 4.828 4.608 1.00 81.88 387 VAL A N 1
ATOM 2862 C CA . VAL A 1 387 ? 13.158 5.775 4.370 1.00 81.88 387 VAL A CA 1
ATOM 2863 C C . VAL A 1 387 ? 12.877 7.099 5.075 1.00 81.88 387 VAL A C 1
ATOM 2865 O O . VAL A 1 387 ? 11.922 7.807 4.768 1.00 81.88 387 VAL A O 1
ATOM 2868 N N . THR A 1 388 ? 13.741 7.450 6.022 1.00 78.31 388 THR A N 1
ATOM 2869 C CA . THR A 1 388 ? 13.530 8.602 6.905 1.00 78.31 388 THR A CA 1
ATOM 2870 C C . THR A 1 388 ? 13.934 9.939 6.269 1.00 78.31 388 THR A C 1
ATOM 2872 O O . THR A 1 388 ? 14.756 10.006 5.355 1.00 78.31 388 THR A O 1
ATOM 2875 N N . GLY A 1 389 ? 13.384 11.041 6.790 1.00 75.81 389 GLY A N 1
ATOM 2876 C CA . GLY A 1 389 ? 13.724 12.408 6.378 1.00 75.81 389 GLY A CA 1
ATOM 2877 C C . GLY A 1 389 ? 12.944 12.923 5.164 1.00 75.81 389 GLY A C 1
ATOM 2878 O O . GLY A 1 389 ? 12.006 12.294 4.690 1.00 75.81 389 GLY A O 1
ATOM 2879 N N . SER A 1 390 ? 13.323 14.107 4.679 1.00 73.69 390 SER A N 1
ATOM 2880 C CA . SER A 1 390 ? 12.591 14.843 3.638 1.00 73.69 390 SER A CA 1
ATOM 2881 C C . SER A 1 390 ? 13.541 15.364 2.571 1.00 73.69 390 SER A C 1
ATOM 2883 O O . SER A 1 390 ? 14.524 16.026 2.912 1.00 73.69 390 SER A O 1
ATOM 2885 N N . SER A 1 391 ? 13.248 15.101 1.297 1.00 69.81 391 SER A N 1
ATOM 2886 C CA . SER A 1 391 ? 14.050 15.545 0.152 1.00 69.81 391 SER A CA 1
ATOM 2887 C C . SER A 1 391 ? 14.108 17.073 0.054 1.00 69.81 391 SER A C 1
ATOM 2889 O O . SER A 1 391 ? 13.060 17.718 0.064 1.00 69.81 391 SER A O 1
ATOM 2891 N N . THR A 1 392 ? 15.301 17.661 -0.107 1.00 71.56 392 THR A N 1
ATOM 2892 C CA . THR A 1 392 ? 15.462 19.135 -0.124 1.00 71.56 392 THR A CA 1
ATOM 2893 C C . THR A 1 392 ? 16.001 19.741 -1.423 1.00 71.56 392 THR A C 1
ATOM 2895 O O . THR A 1 392 ? 15.829 20.942 -1.618 1.00 71.56 392 THR A O 1
ATOM 2898 N N . LEU A 1 393 ? 16.627 18.958 -2.313 1.00 76.88 393 LEU A N 1
ATOM 2899 C CA . LEU A 1 393 ? 17.275 19.458 -3.538 1.00 76.88 393 LEU A CA 1
ATOM 2900 C C . LEU A 1 393 ? 16.630 18.901 -4.807 1.00 76.88 393 LEU A C 1
ATOM 2902 O O . LEU A 1 393 ? 16.634 17.688 -4.993 1.00 76.88 393 LEU A O 1
ATOM 2906 N N . SER A 1 394 ? 16.151 19.768 -5.698 1.00 80.12 394 SER A N 1
ATOM 2907 C CA . SER A 1 394 ? 15.472 19.386 -6.942 1.00 80.12 394 SER A CA 1
ATOM 2908 C C . SER A 1 394 ? 16.431 18.939 -8.053 1.00 80.12 394 SER A C 1
ATOM 2910 O O . SER A 1 394 ? 17.502 19.530 -8.247 1.00 80.12 394 SER A O 1
ATOM 2912 N N . LEU A 1 395 ? 16.010 17.954 -8.858 1.00 81.31 395 LEU A N 1
ATOM 2913 C CA . LEU A 1 395 ? 16.645 17.656 -10.146 1.00 81.31 395 LEU A CA 1
ATOM 2914 C C . LEU A 1 395 ? 16.285 18.715 -11.189 1.00 81.31 395 LEU A C 1
ATOM 2916 O O . LEU A 1 395 ? 15.113 19.039 -11.391 1.00 81.31 395 LEU A O 1
ATOM 2920 N N . THR A 1 396 ? 17.289 19.205 -11.911 1.00 84.69 396 THR A N 1
ATOM 2921 C CA . THR A 1 396 ? 17.087 20.164 -13.002 1.00 84.69 396 THR A CA 1
ATOM 2922 C C . THR A 1 396 ? 16.734 19.467 -14.320 1.00 84.69 396 THR A C 1
ATOM 2924 O O . THR A 1 396 ? 16.705 18.239 -14.423 1.00 84.69 396 THR A O 1
ATOM 2927 N N . ALA A 1 397 ? 16.406 20.263 -15.338 1.00 87.25 397 ALA A N 1
ATOM 2928 C CA . ALA A 1 397 ? 16.028 19.763 -16.652 1.00 87.25 397 ALA A CA 1
ATOM 2929 C C . ALA A 1 397 ? 17.173 19.013 -17.351 1.00 87.25 397 ALA A C 1
ATOM 2931 O O . ALA A 1 397 ? 18.316 19.470 -17.371 1.00 87.25 397 ALA A O 1
ATOM 2932 N N . ASN A 1 398 ? 16.816 17.923 -18.030 1.00 87.38 398 ASN A N 1
ATOM 2933 C CA . ASN A 1 398 ? 17.717 17.013 -18.739 1.00 87.38 398 ASN A CA 1
ATOM 2934 C C . ASN A 1 398 ? 18.830 16.417 -17.841 1.00 87.38 398 ASN A C 1
ATOM 2936 O O . ASN A 1 398 ? 20.011 16.712 -18.048 1.00 87.38 398 ASN A O 1
ATOM 2940 N N . PRO A 1 399 ? 18.482 15.605 -16.824 1.00 87.94 399 PRO A N 1
ATOM 2941 C CA . PRO A 1 399 ? 19.460 14.824 -16.074 1.00 87.94 399 PRO A CA 1
ATOM 2942 C C . PRO A 1 399 ? 20.059 13.717 -16.956 1.00 87.94 399 PRO A C 1
ATOM 2944 O O . PRO A 1 399 ? 19.415 13.234 -17.892 1.00 87.94 399 PRO A O 1
ATOM 2947 N N . THR A 1 400 ? 21.271 13.264 -16.638 1.00 87.88 400 THR A N 1
ATOM 2948 C CA . THR A 1 400 ? 21.812 12.026 -17.216 1.00 87.88 400 THR A CA 1
ATOM 2949 C C . THR A 1 400 ? 21.496 10.873 -16.278 1.00 87.88 400 THR A C 1
ATOM 2951 O O . THR A 1 400 ? 21.823 10.937 -15.095 1.00 87.88 400 THR A O 1
ATOM 2954 N N . LEU A 1 401 ? 20.887 9.813 -16.805 1.00 91.00 401 LEU A N 1
ATOM 2955 C CA . LEU A 1 401 ? 20.797 8.536 -16.112 1.00 91.00 401 LEU A CA 1
ATOM 2956 C C . LEU A 1 401 ? 22.125 7.800 -16.278 1.00 91.00 401 LEU A C 1
ATOM 2958 O O . LEU A 1 401 ? 22.519 7.480 -17.399 1.00 91.00 401 LEU A O 1
ATOM 2962 N N . VAL A 1 402 ? 22.783 7.532 -15.157 1.00 89.94 402 VAL A N 1
ATOM 2963 C CA . VAL A 1 402 ? 24.001 6.735 -15.016 1.00 89.94 402 VAL A CA 1
ATOM 2964 C C . VAL A 1 402 ? 23.606 5.435 -14.323 1.00 89.94 402 VAL A C 1
ATOM 2966 O O . VAL A 1 402 ? 23.012 5.471 -13.252 1.00 89.94 402 VAL A O 1
ATOM 2969 N N . ILE A 1 403 ? 23.899 4.287 -14.926 1.00 90.94 403 ILE A N 1
ATOM 2970 C CA . ILE A 1 403 ? 23.528 2.960 -14.422 1.00 90.94 403 ILE A CA 1
ATOM 2971 C C . ILE A 1 403 ? 24.801 2.249 -13.964 1.00 90.94 403 ILE A C 1
ATOM 2973 O O . ILE A 1 403 ? 25.762 2.139 -14.732 1.00 90.94 403 ILE A O 1
ATOM 2977 N N . GLY A 1 404 ? 24.785 1.761 -12.726 1.00 87.25 404 GLY A N 1
ATOM 2978 C CA . GLY A 1 404 ? 25.887 1.033 -12.107 1.00 87.25 404 GLY A CA 1
ATOM 2979 C C . GLY A 1 404 ? 27.013 1.891 -11.523 1.00 87.25 404 GLY A C 1
ATOM 2980 O O . GLY A 1 404 ? 28.078 1.337 -11.268 1.00 87.25 404 GLY A O 1
ATOM 2981 N N . ALA A 1 405 ? 26.831 3.208 -11.337 1.00 83.62 405 ALA A N 1
ATOM 2982 C CA . ALA A 1 405 ? 27.853 4.089 -10.752 1.00 83.62 405 ALA A CA 1
ATOM 2983 C C . ALA A 1 405 ? 27.299 5.378 -10.105 1.00 83.62 405 ALA A C 1
ATOM 2985 O O . ALA A 1 405 ? 26.218 5.867 -10.450 1.00 83.62 405 ALA A O 1
ATOM 2986 N N . TYR A 1 406 ? 28.106 5.966 -9.214 1.00 83.00 406 TYR A N 1
ATOM 2987 C CA . TYR A 1 406 ? 27.958 7.332 -8.686 1.00 83.00 406 TYR A CA 1
ATOM 2988 C C . TYR A 1 406 ? 28.246 8.403 -9.753 1.00 83.00 406 TYR A C 1
ATOM 2990 O O . TYR A 1 406 ? 29.256 8.322 -10.460 1.00 83.00 406 TYR A O 1
ATOM 2998 N N . ASP A 1 407 ? 27.451 9.479 -9.763 1.00 81.38 407 ASP A N 1
ATOM 2999 C CA . ASP A 1 407 ? 27.781 10.752 -10.423 1.00 81.38 407 ASP A CA 1
ATOM 3000 C C . ASP A 1 407 ? 27.320 11.983 -9.605 1.00 81.38 407 ASP A C 1
ATOM 3002 O O . ASP A 1 407 ? 26.315 11.960 -8.890 1.00 81.38 407 ASP A O 1
ATOM 3006 N N . ASN A 1 408 ? 28.047 13.093 -9.738 1.00 76.56 408 ASN A N 1
ATOM 3007 C CA . ASN A 1 408 ? 27.692 14.414 -9.200 1.00 76.56 408 ASN A CA 1
ATOM 3008 C C . ASN A 1 408 ? 27.747 15.548 -10.249 1.00 76.56 408 ASN A C 1
ATOM 3010 O O . ASN A 1 408 ? 27.733 16.734 -9.904 1.00 76.56 408 ASN A O 1
ATOM 3014 N N . GLY A 1 409 ? 27.839 15.199 -11.536 1.00 70.38 409 GLY A N 1
ATOM 3015 C CA . GLY A 1 409 ? 27.882 16.123 -12.669 1.00 70.38 409 GLY A CA 1
ATOM 3016 C C . GLY A 1 409 ? 29.268 16.699 -12.986 1.00 70.38 409 GLY A C 1
ATOM 3017 O O . GLY A 1 409 ? 29.434 17.326 -14.033 1.00 70.38 409 GLY A O 1
ATOM 3018 N N . THR A 1 410 ? 30.276 16.494 -12.130 1.00 68.69 410 THR A N 1
ATOM 3019 C CA . THR A 1 410 ? 31.687 16.822 -12.434 1.00 68.69 410 THR A CA 1
ATOM 3020 C C . THR A 1 410 ? 32.661 15.674 -12.171 1.00 68.69 410 THR A C 1
ATOM 3022 O O . THR A 1 410 ? 33.794 15.714 -12.660 1.00 68.69 410 THR A O 1
ATOM 3025 N N . TYR A 1 411 ? 32.230 14.641 -11.447 1.00 67.75 411 TYR A N 1
ATOM 3026 C CA . TYR A 1 411 ? 33.015 13.469 -11.093 1.00 67.75 411 TYR A CA 1
ATOM 3027 C C . TYR A 1 411 ? 32.139 12.211 -11.049 1.00 67.75 411 TYR A C 1
ATOM 3029 O O . TYR A 1 411 ? 31.269 12.076 -10.189 1.00 67.75 411 TYR A O 1
ATOM 3037 N N . PHE A 1 412 ? 32.451 11.261 -11.932 1.00 67.75 412 PHE A N 1
ATOM 3038 C CA . PHE A 1 412 ? 32.001 9.877 -11.817 1.00 67.75 412 PHE A CA 1
ATOM 3039 C C . PHE A 1 412 ? 32.828 9.180 -10.733 1.00 67.75 412 PHE A C 1
ATOM 3041 O O . PHE A 1 412 ? 34.059 9.294 -10.731 1.00 67.75 412 PHE A O 1
ATOM 3048 N N . GLY A 1 413 ? 32.159 8.476 -9.819 1.00 58.72 413 GLY A N 1
ATOM 3049 C CA . GLY A 1 413 ? 32.777 7.906 -8.620 1.00 58.72 413 GLY A CA 1
ATOM 3050 C C . GLY A 1 413 ? 33.929 6.966 -8.960 1.00 58.72 413 GLY A C 1
ATOM 3051 O O . GLY A 1 413 ? 33.821 6.174 -9.887 1.00 58.72 413 GLY A O 1
ATOM 3052 N N . GLY A 1 414 ? 35.051 7.080 -8.245 1.00 57.00 414 GLY A N 1
ATOM 3053 C CA . GLY A 1 414 ? 36.204 6.197 -8.430 1.00 57.00 414 GLY A CA 1
ATOM 3054 C C . GLY A 1 414 ? 35.949 4.759 -7.966 1.00 57.00 414 GLY A C 1
ATOM 3055 O O . GLY A 1 414 ? 34.861 4.408 -7.515 1.00 57.00 414 GLY A O 1
ATOM 3056 N N . SER A 1 415 ? 36.994 3.931 -8.009 1.00 52.72 415 SER A N 1
ATOM 3057 C CA . SER A 1 415 ? 36.922 2.527 -7.589 1.00 52.72 415 SER A CA 1
ATOM 3058 C C . SER A 1 415 ? 36.301 2.359 -6.194 1.00 52.72 415 SER A C 1
ATOM 3060 O O . SER A 1 415 ? 36.883 2.825 -5.210 1.00 52.72 415 SER A O 1
ATOM 3062 N N . GLY A 1 416 ? 35.169 1.656 -6.123 1.00 59.88 416 GLY A N 1
ATOM 3063 C CA . GLY A 1 416 ? 34.426 1.386 -4.887 1.00 59.88 416 GLY A CA 1
ATOM 3064 C C . GLY A 1 416 ? 32.971 1.870 -4.884 1.00 59.88 416 GLY A C 1
ATOM 3065 O O . GLY A 1 416 ? 32.221 1.395 -4.046 1.00 59.88 416 GLY A O 1
ATOM 3066 N N . TYR A 1 417 ? 32.572 2.739 -5.824 1.00 71.81 417 TYR A N 1
ATOM 3067 C CA . TYR A 1 417 ? 31.209 3.303 -5.916 1.00 71.81 417 TYR A CA 1
ATOM 3068 C C . TYR A 1 417 ? 30.364 2.739 -7.079 1.00 71.81 417 TYR A C 1
ATOM 3070 O O . TYR A 1 417 ? 29.308 3.283 -7.412 1.00 71.81 417 TYR A O 1
ATOM 3078 N N . SER A 1 418 ? 30.838 1.682 -7.737 1.00 77.88 418 SER A N 1
ATOM 3079 C CA . SER A 1 418 ? 30.136 1.005 -8.835 1.00 77.88 418 SER A CA 1
ATOM 3080 C C . SER A 1 418 ? 29.216 -0.097 -8.298 1.00 77.88 418 SER A C 1
ATOM 3082 O O . SER A 1 418 ? 29.462 -0.634 -7.216 1.00 77.88 418 SER A O 1
ATOM 3084 N N . LEU A 1 419 ? 28.168 -0.467 -9.037 1.00 84.12 419 LEU A N 1
ATOM 3085 C CA . LEU A 1 419 ? 27.341 -1.625 -8.681 1.00 84.12 419 LEU A CA 1
ATOM 3086 C C . LEU A 1 419 ? 28.186 -2.907 -8.698 1.00 84.12 419 LEU A C 1
ATOM 3088 O O . LEU A 1 419 ? 28.942 -3.160 -9.637 1.00 84.12 419 LEU A O 1
ATOM 3092 N N . LEU A 1 420 ? 27.989 -3.741 -7.679 1.00 85.88 420 LEU A N 1
ATOM 3093 C CA . LEU A 1 420 ? 28.358 -5.148 -7.694 1.00 85.88 420 LEU A CA 1
ATOM 3094 C C . LEU A 1 420 ? 27.067 -5.964 -7.570 1.00 85.88 420 LEU A C 1
ATOM 3096 O O . LEU A 1 420 ? 26.373 -5.866 -6.557 1.00 85.88 420 LEU A O 1
ATOM 3100 N N . GLY A 1 421 ? 26.717 -6.697 -8.625 1.00 89.81 421 GLY A N 1
ATOM 3101 C CA . GLY A 1 421 ? 25.419 -7.362 -8.757 1.00 89.81 421 GLY A CA 1
ATOM 3102 C C . GLY A 1 421 ? 24.905 -7.335 -10.195 1.00 89.81 421 GLY A C 1
ATOM 3103 O O . GLY A 1 421 ? 25.683 -7.198 -11.144 1.00 89.81 421 GLY A O 1
ATOM 3104 N N . GLU A 1 422 ? 23.593 -7.450 -10.379 1.00 92.62 422 GLU A N 1
ATOM 3105 C CA . GLU A 1 422 ? 22.976 -7.438 -11.710 1.00 92.62 422 GLU A CA 1
ATOM 3106 C C . GLU A 1 422 ? 21.641 -6.687 -11.745 1.00 92.62 422 GLU A C 1
ATOM 3108 O O . GLU A 1 422 ? 20.948 -6.572 -10.735 1.00 92.62 422 GLU A O 1
ATOM 3113 N N . ILE A 1 423 ? 21.284 -6.196 -12.934 1.00 95.50 423 ILE A N 1
ATOM 3114 C CA . ILE A 1 423 ? 20.006 -5.545 -13.233 1.00 95.50 423 ILE A CA 1
ATOM 3115 C C . ILE A 1 423 ? 19.339 -6.299 -14.393 1.00 95.50 423 ILE A C 1
ATOM 3117 O O . ILE A 1 423 ? 19.861 -6.329 -15.508 1.00 95.50 423 ILE A O 1
ATOM 3121 N N . GLU A 1 424 ? 18.180 -6.902 -14.136 1.00 94.81 424 GLU A N 1
ATOM 3122 C CA . GLU A 1 424 ? 17.291 -7.510 -15.139 1.00 94.81 424 GLU A CA 1
ATOM 3123 C C . GLU A 1 424 ? 16.472 -6.437 -15.870 1.00 94.81 424 GLU A C 1
ATOM 3125 O O . GLU A 1 424 ? 16.339 -6.460 -17.093 1.00 94.81 424 GLU A O 1
ATOM 3130 N N . HIS A 1 425 ? 15.944 -5.466 -15.119 1.00 94.31 425 HIS A N 1
ATOM 3131 C CA . HIS A 1 425 ? 15.108 -4.386 -15.640 1.00 94.31 425 HIS A CA 1
ATOM 3132 C C . HIS A 1 425 ? 15.412 -3.060 -14.949 1.00 94.31 425 HIS A C 1
ATOM 3134 O O . HIS A 1 425 ? 15.680 -3.043 -13.751 1.00 94.31 425 HIS A O 1
ATOM 3140 N N . LEU A 1 426 ? 15.286 -1.951 -15.676 1.00 95.69 426 LEU A N 1
ATOM 3141 C CA . LEU A 1 426 ? 15.305 -0.597 -15.118 1.00 95.69 426 LEU A CA 1
ATOM 3142 C C . LEU A 1 426 ? 14.255 0.259 -15.830 1.00 95.69 426 LEU A C 1
ATOM 3144 O O . LEU A 1 426 ? 14.303 0.425 -17.046 1.00 95.69 426 LEU A O 1
ATOM 3148 N N . ILE A 1 427 ? 13.312 0.802 -15.072 1.00 94.50 427 ILE A N 1
ATOM 3149 C CA . ILE A 1 427 ? 12.182 1.593 -15.554 1.00 94.50 427 ILE A CA 1
ATOM 3150 C C . ILE A 1 427 ? 12.241 2.968 -14.892 1.00 94.50 427 ILE A C 1
ATOM 3152 O O . ILE A 1 427 ? 12.416 3.065 -13.679 1.00 94.50 427 ILE A O 1
ATOM 3156 N N . VAL A 1 428 ? 12.092 4.032 -15.680 1.00 94.25 428 VAL A N 1
ATOM 3157 C CA . VAL A 1 428 ? 12.086 5.417 -15.194 1.00 94.25 428 VAL A CA 1
ATOM 3158 C C . VAL A 1 428 ? 10.817 6.118 -15.663 1.00 94.25 428 VAL A C 1
ATOM 3160 O O . VAL A 1 428 ? 10.526 6.173 -16.860 1.00 94.25 428 VAL A O 1
ATOM 3163 N N . PHE A 1 429 ? 10.108 6.720 -14.715 1.00 93.75 429 PHE A N 1
ATOM 3164 C CA . PHE A 1 429 ? 8.937 7.558 -14.933 1.00 93.75 429 PHE A CA 1
ATOM 3165 C C . PHE A 1 429 ? 9.248 9.009 -14.547 1.00 93.75 429 PHE A C 1
ATOM 3167 O O . PHE A 1 429 ? 9.872 9.257 -13.511 1.00 93.75 429 PHE A O 1
ATOM 3174 N N . GLN A 1 430 ? 8.801 9.976 -15.353 1.00 92.12 430 GLN A N 1
ATOM 3175 C CA . GLN A 1 430 ? 8.853 11.390 -14.988 1.00 92.12 430 GLN A CA 1
ATOM 3176 C C . GLN A 1 430 ? 7.631 11.741 -14.139 1.00 92.12 430 GLN A C 1
ATOM 3178 O O . GLN A 1 430 ? 6.520 11.855 -14.649 1.00 92.12 430 GLN A O 1
ATOM 3183 N N . GLY A 1 431 ? 7.840 11.945 -12.844 1.00 91.62 431 GLY A N 1
ATOM 3184 C CA . GLY A 1 431 ? 6.778 12.200 -11.878 1.00 91.62 431 GLY A CA 1
ATOM 3185 C C . GLY A 1 431 ? 6.595 11.085 -10.852 1.00 91.62 431 GLY A C 1
ATOM 3186 O O . GLY A 1 431 ? 7.206 10.018 -10.918 1.00 91.62 431 GLY A O 1
ATOM 3187 N N . VAL A 1 432 ? 5.727 11.364 -9.886 1.00 93.06 432 VAL A N 1
ATOM 3188 C CA . VAL A 1 432 ? 5.274 10.406 -8.873 1.00 93.06 432 VAL A CA 1
ATOM 3189 C C . VAL A 1 432 ? 4.197 9.516 -9.498 1.00 93.06 432 VAL A C 1
ATOM 3191 O O . VAL A 1 432 ? 3.215 10.037 -10.036 1.00 93.06 432 VAL A O 1
ATOM 3194 N N . LEU A 1 433 ? 4.390 8.197 -9.477 1.00 91.88 433 LEU A N 1
ATOM 3195 C CA . LEU A 1 433 ? 3.339 7.229 -9.802 1.00 91.88 433 LEU A CA 1
ATOM 3196 C C . LEU A 1 433 ? 2.344 7.088 -8.643 1.00 91.88 433 LEU A C 1
ATOM 3198 O O . LEU A 1 433 ? 2.683 7.359 -7.492 1.00 91.88 433 LEU A O 1
ATOM 3202 N N . SER A 1 434 ? 1.123 6.650 -8.952 1.00 86.56 434 SER A N 1
ATOM 3203 C CA . SER A 1 434 ? 0.164 6.233 -7.928 1.00 86.56 434 SER A CA 1
ATOM 3204 C C . SER A 1 434 ? 0.583 4.891 -7.306 1.00 86.56 434 SER A C 1
ATOM 3206 O O . SER A 1 434 ? 1.261 4.098 -7.959 1.00 86.56 434 SER A O 1
ATOM 3208 N N . GLU A 1 435 ? 0.171 4.596 -6.068 1.00 82.06 435 GLU A N 1
ATOM 3209 C CA . GLU A 1 435 ? 0.472 3.291 -5.448 1.00 82.06 435 GLU A CA 1
ATOM 3210 C C . GLU A 1 435 ? -0.074 2.096 -6.259 1.00 82.06 435 GLU A C 1
ATOM 3212 O O . GLU A 1 435 ? 0.664 1.121 -6.406 1.00 82.06 435 GLU A O 1
ATOM 3217 N N . PRO A 1 436 ? -1.288 2.148 -6.859 1.00 79.12 436 PRO A N 1
ATOM 3218 C CA . PRO A 1 436 ? -1.743 1.107 -7.783 1.00 79.12 436 PRO A CA 1
ATOM 3219 C C . PRO A 1 436 ? -0.833 0.928 -9.006 1.00 79.12 436 PRO A C 1
ATOM 3221 O O . PRO A 1 436 ? -0.559 -0.208 -9.389 1.00 79.12 436 PRO A O 1
ATOM 3224 N N . ASP A 1 437 ? -0.323 2.019 -9.595 1.00 85.25 437 ASP A N 1
ATOM 3225 C CA . ASP A 1 437 ? 0.619 1.943 -10.721 1.00 85.25 437 ASP A CA 1
ATOM 3226 C C . ASP A 1 437 ? 1.965 1.337 -10.292 1.00 85.25 437 ASP A C 1
ATOM 3228 O O . ASP A 1 437 ? 2.524 0.513 -11.013 1.00 85.25 437 ASP A O 1
ATOM 3232 N N . ILE A 1 438 ? 2.474 1.697 -9.107 1.00 88.12 438 ILE A N 1
ATOM 3233 C CA . ILE A 1 438 ? 3.692 1.101 -8.534 1.00 88.12 438 ILE A CA 1
ATOM 3234 C C . ILE A 1 438 ? 3.492 -0.404 -8.336 1.00 88.12 438 ILE A C 1
ATOM 3236 O O . ILE A 1 438 ? 4.267 -1.191 -8.878 1.00 88.12 438 ILE A O 1
ATOM 3240 N N . ALA A 1 439 ? 2.424 -0.814 -7.645 1.00 83.12 439 ALA A N 1
ATOM 3241 C CA . ALA A 1 439 ? 2.118 -2.221 -7.394 1.00 83.12 439 ALA A CA 1
ATOM 3242 C C . ALA A 1 439 ? 1.922 -3.021 -8.697 1.00 83.12 439 ALA A C 1
ATOM 3244 O O . ALA A 1 439 ? 2.323 -4.183 -8.775 1.00 83.12 439 ALA A O 1
ATOM 3245 N N . ALA A 1 440 ? 1.360 -2.402 -9.743 1.00 81.94 440 ALA A N 1
ATOM 3246 C CA . ALA A 1 440 ? 1.237 -2.999 -11.071 1.00 81.94 440 ALA A CA 1
ATOM 3247 C C . ALA A 1 440 ? 2.605 -3.248 -11.739 1.00 81.94 440 ALA A C 1
ATOM 3249 O O . ALA A 1 440 ? 2.830 -4.345 -12.253 1.00 81.94 440 ALA A O 1
ATOM 3250 N N . VAL A 1 441 ? 3.544 -2.289 -11.699 1.00 87.75 441 VAL A N 1
ATOM 3251 C CA . VAL A 1 441 ? 4.920 -2.519 -12.194 1.00 87.75 441 VAL A CA 1
ATOM 3252 C C . VAL A 1 441 ? 5.642 -3.566 -11.342 1.00 87.75 441 VAL A C 1
ATOM 3254 O O . VAL A 1 441 ? 6.311 -4.448 -11.882 1.00 87.75 441 VAL A O 1
ATOM 3257 N N . GLU A 1 442 ? 5.510 -3.500 -10.018 1.00 86.50 442 GLU A N 1
ATOM 3258 C CA . GLU A 1 442 ? 6.177 -4.435 -9.110 1.00 86.50 442 GLU A CA 1
ATOM 3259 C C . GLU A 1 442 ? 5.682 -5.872 -9.286 1.00 86.50 442 GLU A C 1
ATOM 3261 O O . GLU A 1 442 ? 6.499 -6.790 -9.307 1.00 86.50 442 GLU A O 1
ATOM 3266 N N . SER A 1 443 ? 4.379 -6.072 -9.500 1.00 82.00 443 SER A N 1
ATOM 3267 C CA . SER A 1 443 ? 3.806 -7.389 -9.795 1.00 82.00 443 SER A CA 1
ATOM 3268 C C . SER A 1 443 ? 4.109 -7.889 -11.213 1.00 82.00 443 SER A C 1
ATOM 3270 O O . SER A 1 443 ? 4.043 -9.094 -11.437 1.00 82.00 443 SER A O 1
ATOM 3272 N N . PHE A 1 444 ? 4.424 -7.006 -12.168 1.00 83.69 444 PHE A N 1
ATOM 3273 C CA . PHE A 1 444 ? 4.902 -7.393 -13.503 1.00 83.69 444 PHE A CA 1
ATOM 3274 C C . PHE A 1 444 ? 6.369 -7.854 -13.480 1.00 83.69 444 PHE A C 1
ATOM 3276 O O . PHE A 1 444 ? 6.748 -8.788 -14.188 1.00 83.69 444 PHE A O 1
ATOM 3283 N N . LEU A 1 445 ? 7.212 -7.201 -12.674 1.00 85.94 445 LEU A N 1
ATOM 3284 C CA . LEU A 1 445 ? 8.637 -7.528 -12.568 1.00 85.94 445 LEU A CA 1
ATOM 3285 C C . LEU A 1 445 ? 8.922 -8.682 -11.592 1.00 85.94 445 LEU A C 1
ATOM 3287 O O . LEU A 1 445 ? 9.828 -9.491 -11.827 1.00 85.94 445 LEU A O 1
ATOM 3291 N N . GLY A 1 446 ? 8.206 -8.708 -10.471 1.00 78.38 446 GLY A N 1
ATOM 3292 C CA . GLY A 1 446 ? 8.421 -9.592 -9.330 1.00 78.38 446 GLY A CA 1
ATOM 3293 C C . GLY A 1 446 ? 7.479 -10.800 -9.300 1.00 78.38 446 GLY A C 1
ATOM 3294 O O . GLY A 1 446 ? 6.838 -11.114 -10.300 1.00 78.38 446 GLY A O 1
ATOM 3295 N N . PRO A 1 447 ? 7.395 -11.506 -8.157 1.00 67.75 447 PRO A N 1
ATOM 3296 C CA . PRO A 1 447 ? 6.355 -12.509 -7.950 1.00 67.75 447 PRO A CA 1
ATOM 3297 C C . PRO A 1 447 ? 4.982 -11.830 -7.930 1.00 67.75 447 PRO A C 1
ATOM 3299 O O . PRO A 1 447 ? 4.838 -10.758 -7.334 1.00 67.75 447 PRO A O 1
ATOM 3302 N N . THR A 1 448 ? 3.972 -12.472 -8.521 1.00 72.62 448 THR A N 1
ATOM 3303 C CA . THR A 1 448 ? 2.603 -11.932 -8.530 1.00 72.62 448 THR A CA 1
ATOM 3304 C C . THR A 1 448 ? 2.128 -11.578 -7.119 1.00 72.62 448 THR A C 1
ATOM 3306 O O . THR A 1 448 ? 2.211 -12.388 -6.189 1.00 72.62 448 THR A O 1
ATOM 3309 N N . LEU A 1 449 ? 1.658 -10.341 -6.949 1.00 78.75 449 LEU A N 1
ATOM 3310 C CA . LEU A 1 449 ? 1.132 -9.834 -5.683 1.00 78.75 449 LEU A CA 1
ATOM 3311 C C . LEU A 1 449 ? -0.354 -10.206 -5.523 1.00 78.75 449 LEU A C 1
ATOM 3313 O O . LEU A 1 449 ? -1.040 -10.448 -6.520 1.00 78.75 449 LEU A O 1
ATOM 3317 N N . PRO A 1 450 ? -0.892 -10.210 -4.287 1.00 89.06 450 PRO A N 1
ATOM 3318 C CA . PRO A 1 450 ? -2.330 -10.293 -4.073 1.00 89.06 450 PRO A CA 1
ATOM 3319 C C . PRO A 1 450 ? -3.060 -9.233 -4.897 1.00 89.06 450 PRO A C 1
ATOM 3321 O O . PRO A 1 450 ? -2.687 -8.058 -4.886 1.00 89.06 450 PRO A O 1
ATOM 3324 N N . THR A 1 451 ? -4.086 -9.665 -5.619 1.00 87.62 451 THR A N 1
ATOM 3325 C CA . THR A 1 451 ? -4.796 -8.846 -6.601 1.00 87.62 451 THR A CA 1
ATOM 3326 C C . THR A 1 451 ? -6.254 -8.693 -6.195 1.00 87.62 451 THR A C 1
ATOM 3328 O O . THR A 1 451 ? -6.946 -9.687 -5.975 1.00 87.62 451 THR A O 1
ATOM 3331 N N . LEU A 1 452 ? -6.716 -7.447 -6.122 1.00 93.56 452 LEU A N 1
ATOM 3332 C CA . LEU A 1 452 ? -8.120 -7.074 -6.040 1.00 93.56 452 LEU A CA 1
ATOM 3333 C C . LEU A 1 452 ? -8.653 -6.889 -7.465 1.00 93.56 452 LEU A C 1
ATOM 3335 O O . LEU A 1 452 ? -8.437 -5.854 -8.102 1.00 93.56 452 LEU A O 1
ATOM 3339 N N . THR A 1 453 ? -9.340 -7.903 -7.978 1.00 91.88 453 THR A N 1
ATOM 3340 C CA . THR A 1 453 ? -10.038 -7.829 -9.262 1.00 91.88 453 THR A CA 1
ATOM 3341 C C . THR A 1 453 ? -11.401 -7.173 -9.058 1.00 91.88 453 THR A C 1
ATOM 3343 O O . THR A 1 453 ? -12.157 -7.556 -8.164 1.00 91.88 453 THR A O 1
ATOM 3346 N N . ILE A 1 454 ? -11.708 -6.184 -9.893 1.00 88.56 454 ILE A N 1
ATOM 3347 C CA . ILE A 1 454 ? -12.955 -5.422 -9.899 1.00 88.56 454 ILE A CA 1
ATOM 3348 C C . ILE A 1 454 ? -13.627 -5.655 -11.246 1.00 88.56 454 ILE A C 1
ATOM 3350 O O . ILE A 1 454 ? -13.164 -5.151 -12.273 1.00 88.56 454 ILE A O 1
ATOM 3354 N N . ASP A 1 455 ? -14.728 -6.399 -11.253 1.00 86.62 455 ASP A N 1
ATOM 3355 C CA . ASP A 1 455 ? -15.558 -6.515 -12.443 1.00 86.62 455 ASP A CA 1
ATOM 3356 C C . ASP A 1 455 ? -16.513 -5.319 -12.515 1.00 86.62 455 ASP A C 1
ATOM 3358 O O . ASP A 1 455 ? -17.474 -5.191 -11.758 1.00 86.62 455 ASP A O 1
ATOM 3362 N N . THR A 1 456 ? -16.238 -4.412 -13.447 1.00 83.00 456 THR A N 1
ATOM 3363 C CA . THR A 1 456 ? -17.031 -3.191 -13.658 1.00 83.00 456 THR A CA 1
ATOM 3364 C C . THR A 1 456 ? -18.447 -3.462 -14.181 1.00 83.00 456 THR A C 1
ATOM 3366 O O . THR A 1 456 ? -19.298 -2.576 -14.109 1.00 83.00 456 THR A O 1
ATOM 3369 N N . SER A 1 457 ? -18.710 -4.672 -14.687 1.00 79.25 457 SER A N 1
ATOM 3370 C CA . SER A 1 457 ? -19.995 -5.102 -15.242 1.00 79.25 457 SER A CA 1
ATOM 3371 C C . SER A 1 457 ? -20.872 -5.820 -14.218 1.00 79.25 457 SER A C 1
ATOM 3373 O O . SER A 1 457 ? -22.032 -5.442 -14.059 1.00 79.25 457 SER A O 1
ATOM 3375 N N . SER A 1 458 ? -20.338 -6.808 -13.491 1.00 78.44 458 SER A N 1
ATOM 3376 C CA . SER A 1 458 ? -21.081 -7.490 -12.413 1.00 78.44 458 SER A CA 1
ATOM 3377 C C . SER A 1 458 ? -21.023 -6.756 -11.066 1.00 78.44 458 SER A C 1
ATOM 3379 O O . SER A 1 458 ? -21.781 -7.095 -10.160 1.00 78.44 458 SER A O 1
ATOM 3381 N N . ARG A 1 459 ? -20.157 -5.735 -10.941 1.00 86.88 459 ARG A N 1
ATOM 3382 C CA . ARG A 1 459 ? -19.818 -4.982 -9.712 1.00 86.88 459 ARG A CA 1
ATOM 3383 C C . ARG A 1 459 ? -19.048 -5.788 -8.661 1.00 86.88 459 ARG A C 1
ATOM 3385 O O . ARG A 1 459 ? -18.758 -5.262 -7.584 1.00 86.88 459 ARG A O 1
ATOM 3392 N N . GLU A 1 460 ? -18.729 -7.043 -8.964 1.00 88.12 460 GLU A N 1
ATOM 3393 C CA . GLU A 1 460 ? -18.069 -7.972 -8.054 1.00 88.12 460 GLU A CA 1
ATOM 3394 C C . GLU A 1 460 ? -16.619 -7.550 -7.784 1.00 88.12 460 GLU A C 1
ATOM 3396 O O . GLU A 1 460 ? -15.864 -7.220 -8.703 1.00 88.12 460 GLU A O 1
ATOM 3401 N N . MET A 1 461 ? -16.215 -7.596 -6.515 1.00 95.56 461 MET A N 1
ATOM 3402 C CA . MET A 1 461 ? -14.825 -7.420 -6.099 1.00 95.56 461 MET A CA 1
ATOM 3403 C C . MET A 1 461 ? -14.292 -8.740 -5.538 1.00 95.56 461 MET A C 1
ATOM 3405 O O . MET A 1 461 ? -14.934 -9.369 -4.701 1.00 95.56 461 MET A O 1
ATOM 3409 N N . THR A 1 462 ? -13.111 -9.174 -5.973 1.00 95.00 462 THR A N 1
ATOM 3410 C CA . THR A 1 462 ? -12.489 -10.440 -5.543 1.00 95.00 462 THR A CA 1
ATOM 3411 C C . THR A 1 462 ? -11.026 -10.233 -5.179 1.00 95.00 462 THR A C 1
ATOM 3413 O O . THR A 1 462 ? -10.267 -9.679 -5.967 1.00 95.00 462 THR A O 1
ATOM 3416 N N . ILE A 1 463 ? -10.609 -10.711 -4.003 1.00 96.38 463 ILE A N 1
ATOM 3417 C CA . ILE A 1 463 ? -9.192 -10.775 -3.619 1.00 96.38 463 ILE A CA 1
ATOM 3418 C C . ILE A 1 463 ? -8.664 -12.163 -3.977 1.00 96.38 463 ILE A C 1
ATOM 3420 O O . ILE A 1 463 ? -9.175 -13.164 -3.475 1.00 96.38 463 ILE A O 1
ATOM 3424 N N . THR A 1 464 ? -7.625 -12.224 -4.808 1.00 92.69 464 THR A N 1
ATOM 3425 C CA . THR A 1 464 ? -6.859 -13.446 -5.103 1.00 92.69 464 THR A CA 1
ATOM 3426 C C . THR A 1 464 ? -5.449 -13.322 -4.533 1.00 92.69 464 THR A C 1
ATOM 3428 O O . THR A 1 464 ? -4.858 -12.244 -4.585 1.00 92.69 464 THR A O 1
ATOM 3431 N N . GLY A 1 465 ? -4.910 -14.401 -3.960 1.00 88.00 465 GLY A N 1
ATOM 3432 C CA . GLY A 1 465 ? -3.541 -14.422 -3.440 1.00 88.00 465 GLY A CA 1
ATOM 3433 C C . GLY A 1 465 ? -2.467 -14.371 -4.533 1.00 88.00 465 GLY A C 1
ATOM 3434 O O . GLY A 1 465 ? -2.744 -14.560 -5.714 1.00 88.00 465 GLY A O 1
ATOM 3435 N N . GLY A 1 466 ? -1.227 -14.106 -4.122 1.00 82.31 466 GLY A N 1
ATOM 3436 C CA . GLY A 1 466 ? -0.064 -14.077 -5.013 1.00 82.31 466 GLY A CA 1
ATOM 3437 C C . GLY A 1 466 ? 0.631 -15.435 -5.168 1.00 82.31 466 GLY A C 1
ATOM 3438 O O . GLY A 1 466 ? 0.314 -16.395 -4.464 1.00 82.31 466 GLY A O 1
ATOM 3439 N N . GLU A 1 467 ? 1.635 -15.510 -6.045 1.00 75.06 467 GLU A N 1
ATOM 3440 C CA . GLU A 1 467 ? 2.519 -16.683 -6.206 1.00 75.06 467 GLU A CA 1
ATOM 3441 C C . GLU A 1 467 ? 3.130 -17.162 -4.886 1.00 75.06 467 GLU A C 1
ATOM 3443 O O . GLU A 1 467 ? 3.201 -18.362 -4.616 1.00 75.06 467 GLU A O 1
ATOM 3448 N N . ASN A 1 468 ? 3.568 -16.211 -4.060 1.00 78.19 468 ASN A N 1
ATOM 3449 C CA . ASN A 1 468 ? 4.051 -16.489 -2.720 1.00 78.19 468 ASN A CA 1
ATOM 3450 C C . ASN A 1 468 ? 2.869 -16.506 -1.754 1.00 78.19 468 ASN A C 1
ATOM 3452 O O . ASN A 1 468 ? 2.206 -15.485 -1.565 1.00 78.19 468 ASN A O 1
ATOM 3456 N N . ALA A 1 469 ? 2.653 -17.653 -1.109 1.00 83.75 469 ALA A N 1
ATOM 3457 C CA . ALA A 1 469 ? 1.674 -17.780 -0.042 1.00 83.75 469 ALA A CA 1
ATOM 3458 C C . ALA A 1 469 ? 2.010 -16.810 1.105 1.00 83.75 469 ALA A C 1
ATOM 3460 O O . ALA A 1 469 ? 3.100 -16.868 1.679 1.00 83.75 469 ALA A O 1
ATOM 3461 N N . ILE A 1 470 ? 1.063 -15.941 1.448 1.00 85.75 470 ILE A N 1
ATOM 3462 C CA . ILE A 1 470 ? 1.162 -14.995 2.562 1.00 85.75 470 ILE A CA 1
ATOM 3463 C C . ILE A 1 470 ? 0.025 -15.229 3.551 1.00 85.75 470 ILE A C 1
ATOM 3465 O O . ILE A 1 470 ? -1.068 -15.621 3.160 1.00 85.75 470 ILE A O 1
ATOM 3469 N N . ASN A 1 471 ? 0.251 -14.940 4.829 1.00 89.69 471 ASN A N 1
ATOM 3470 C CA . ASN A 1 471 ? -0.830 -14.827 5.803 1.00 89.69 471 ASN A CA 1
ATOM 3471 C C . ASN A 1 471 ? -1.168 -13.354 5.992 1.00 89.69 471 ASN A C 1
ATOM 3473 O O . ASN A 1 471 ? -0.275 -12.574 6.337 1.00 89.69 471 ASN A O 1
ATOM 3477 N N . ILE A 1 472 ? -2.435 -12.992 5.789 1.00 94.06 472 ILE A N 1
ATOM 3478 C CA . ILE A 1 472 ? -2.924 -11.630 6.014 1.00 94.06 472 ILE A CA 1
ATOM 3479 C C . ILE A 1 472 ? -3.814 -11.550 7.252 1.00 94.06 472 ILE A C 1
ATOM 3481 O O . ILE A 1 472 ? -4.603 -12.454 7.523 1.00 94.06 472 ILE A O 1
ATOM 3485 N N . ASN A 1 473 ? -3.673 -10.462 8.001 1.00 94.81 473 ASN A N 1
ATOM 3486 C CA . ASN A 1 473 ? -4.416 -10.176 9.236 1.00 94.81 473 ASN A CA 1
ATOM 3487 C C . ASN A 1 473 ? -5.079 -8.788 9.223 1.00 94.81 473 ASN A C 1
ATOM 3489 O O . ASN A 1 473 ? -5.546 -8.308 10.252 1.00 94.81 473 ASN A O 1
ATOM 3493 N N . GLY A 1 474 ? -5.068 -8.129 8.071 1.00 96.62 474 GLY A N 1
ATOM 3494 C CA . GLY A 1 474 ? -5.693 -6.839 7.833 1.00 96.62 474 GLY A CA 1
ATOM 3495 C C . GLY A 1 474 ? -5.780 -6.594 6.339 1.00 96.62 474 GLY A C 1
ATOM 3496 O O . GLY A 1 474 ? -4.889 -7.014 5.597 1.00 96.62 474 GLY A O 1
ATOM 3497 N N . TYR A 1 475 ? -6.840 -5.937 5.890 1.00 97.75 475 TYR A N 1
ATOM 3498 C CA . TYR A 1 475 ? -6.891 -5.373 4.551 1.00 97.75 475 TYR A CA 1
ATOM 3499 C C . TYR A 1 475 ? -7.729 -4.102 4.513 1.00 97.75 475 TYR A C 1
ATOM 3501 O O . TYR A 1 475 ? -8.608 -3.871 5.343 1.00 97.75 475 TYR A O 1
ATOM 3509 N N . GLU A 1 476 ? -7.426 -3.279 3.521 1.00 97.25 476 GLU A N 1
ATOM 3510 C CA . GLU A 1 476 ? -8.010 -1.967 3.331 1.00 97.25 476 GLU A CA 1
ATOM 3511 C C . GLU A 1 476 ? -8.224 -1.704 1.842 1.00 97.25 476 GLU A C 1
ATOM 3513 O O . GLU A 1 476 ? -7.342 -1.932 1.012 1.00 97.25 476 GLU A O 1
ATOM 3518 N N . ILE A 1 477 ? -9.416 -1.218 1.509 1.00 98.12 477 ILE A N 1
ATOM 3519 C CA . ILE A 1 477 ? -9.802 -0.802 0.167 1.00 98.12 477 ILE A CA 1
ATOM 3520 C C . ILE A 1 477 ? -10.257 0.653 0.257 1.00 98.12 477 ILE A C 1
ATOM 3522 O O . ILE A 1 477 ? -11.219 0.962 0.960 1.00 98.12 477 ILE A O 1
ATOM 3526 N N . LEU A 1 478 ? -9.569 1.545 -0.453 1.00 94.56 478 LEU A N 1
ATOM 3527 C CA . LEU A 1 478 ? -9.831 2.988 -0.469 1.00 94.56 478 LEU A CA 1
ATOM 3528 C C . LEU A 1 478 ? -10.343 3.429 -1.843 1.00 94.56 478 LEU A C 1
ATOM 3530 O O . LEU A 1 478 ? -9.967 2.839 -2.846 1.00 94.56 478 LEU A O 1
ATOM 3534 N N . SER A 1 479 ? -11.153 4.488 -1.899 1.00 94.12 479 SER A N 1
ATOM 3535 C CA . SER A 1 479 ? -11.506 5.224 -3.127 1.00 94.12 479 SER A CA 1
ATOM 3536 C C . SER A 1 479 ? -11.785 6.683 -2.765 1.00 94.12 479 SER A C 1
ATOM 3538 O O . SER A 1 479 ? -12.703 6.977 -1.997 1.00 94.12 479 SER A O 1
ATOM 3540 N N . ALA A 1 480 ? -11.022 7.628 -3.308 1.00 86.94 480 ALA A N 1
ATOM 3541 C CA . ALA A 1 480 ? -11.216 9.055 -3.046 1.00 86.94 480 ALA A CA 1
ATOM 3542 C C . ALA A 1 480 ? -12.513 9.593 -3.688 1.00 86.94 480 ALA A C 1
ATOM 3544 O O . ALA A 1 480 ? -13.198 10.430 -3.101 1.00 86.94 480 ALA A O 1
ATOM 3545 N N . GLY A 1 481 ? -12.893 9.067 -4.855 1.00 82.62 481 GLY A N 1
ATOM 3546 C CA . GLY A 1 481 ? -14.121 9.375 -5.585 1.00 82.62 481 GLY A CA 1
ATOM 3547 C C . GLY A 1 481 ? -15.385 8.736 -5.004 1.00 82.62 481 GLY A C 1
ATOM 3548 O O . GLY A 1 481 ? -16.484 9.135 -5.379 1.00 82.62 481 GLY A O 1
ATOM 3549 N N . GLY A 1 482 ? -15.254 7.789 -4.069 1.00 92.75 482 GLY A N 1
ATOM 3550 C CA . GLY A 1 482 ? -16.390 7.161 -3.388 1.00 92.75 482 GLY A CA 1
ATOM 3551 C C . GLY A 1 482 ? -16.971 5.940 -4.111 1.00 92.75 482 GLY A C 1
ATOM 3552 O O . GLY A 1 482 ? -18.161 5.662 -3.979 1.00 92.75 482 GLY A O 1
ATOM 3553 N N . SER A 1 483 ? -16.160 5.222 -4.894 1.00 93.06 483 SER A N 1
ATOM 3554 C CA . SER A 1 483 ? -16.597 4.114 -5.761 1.00 93.06 483 SER A CA 1
ATOM 3555 C C . SER A 1 483 ? -16.874 2.789 -5.030 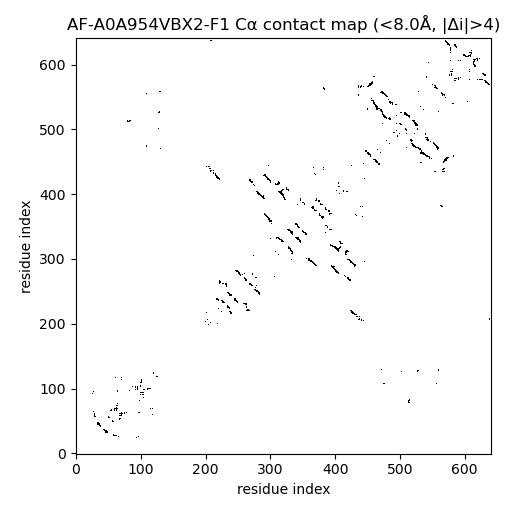1.00 93.06 483 SER A C 1
ATOM 3557 O O . SER A 1 483 ? -16.987 1.760 -5.691 1.00 93.06 483 SER A O 1
ATOM 3559 N N . LEU A 1 484 ? -16.973 2.769 -3.697 1.00 97.19 484 LEU A N 1
ATOM 3560 C CA . LEU A 1 484 ? -17.231 1.553 -2.913 1.00 97.19 484 LEU A CA 1
ATOM 3561 C C . LEU A 1 484 ? -18.698 1.482 -2.455 1.00 97.19 484 LEU A C 1
ATOM 3563 O O . LEU A 1 484 ? -19.356 2.502 -2.244 1.00 97.19 484 LEU A O 1
ATOM 3567 N N . ASN A 1 485 ? -19.218 0.266 -2.292 1.00 94.50 485 ASN A N 1
ATOM 3568 C CA . ASN A 1 485 ? -20.593 -0.016 -1.886 1.00 94.50 485 ASN A CA 1
ATOM 3569 C C . ASN A 1 485 ? -20.618 -0.888 -0.610 1.00 94.50 485 ASN A C 1
ATOM 3571 O O . ASN A 1 485 ? -20.504 -2.114 -0.696 1.00 94.50 485 ASN A O 1
ATOM 3575 N N . PRO A 1 486 ? -20.776 -0.286 0.586 1.00 95.19 486 PRO A N 1
ATOM 3576 C CA . PRO A 1 486 ? -20.665 -1.011 1.854 1.00 95.19 486 PRO A CA 1
ATOM 3577 C C . PRO A 1 486 ? -21.741 -2.069 2.104 1.00 95.19 486 PRO A C 1
ATOM 3579 O O . PRO A 1 486 ? -21.486 -3.039 2.807 1.00 95.19 486 PRO A O 1
ATOM 3582 N N . THR A 1 487 ? -22.954 -1.902 1.571 1.00 91.06 487 THR A N 1
ATOM 3583 C CA . THR A 1 487 ? -24.079 -2.806 1.868 1.00 91.06 487 THR A CA 1
ATOM 3584 C C . THR A 1 487 ? -23.882 -4.235 1.336 1.00 91.06 487 THR A C 1
ATOM 3586 O O . THR A 1 487 ? -24.000 -5.163 2.136 1.00 91.06 487 THR A O 1
ATOM 3589 N N . PRO A 1 488 ? -23.566 -4.468 0.044 1.00 87.06 488 PRO A N 1
ATOM 3590 C CA . PRO A 1 488 ? -23.239 -5.808 -0.449 1.00 87.06 488 PRO A CA 1
ATOM 3591 C C . PRO A 1 488 ? -21.905 -6.333 0.099 1.00 87.06 488 PRO A C 1
ATOM 3593 O O . PRO A 1 488 ? -21.780 -7.545 0.274 1.00 87.06 488 PRO A O 1
ATOM 3596 N N . TRP A 1 489 ? -20.954 -5.444 0.423 1.00 96.56 489 TRP A N 1
ATOM 3597 C CA . TRP A 1 489 ? -19.693 -5.812 1.072 1.00 96.56 489 TRP A CA 1
ATOM 3598 C C . TRP A 1 489 ? -19.917 -6.408 2.466 1.00 96.56 489 TRP A C 1
ATOM 3600 O O . TRP A 1 489 ? -19.493 -7.528 2.715 1.00 96.56 489 TRP A O 1
ATOM 3610 N N . LEU A 1 490 ? -20.677 -5.744 3.345 1.00 95.69 490 LEU A N 1
ATOM 3611 C CA . LEU A 1 490 ? -21.020 -6.253 4.687 1.00 95.69 490 LEU A CA 1
ATOM 3612 C C . LEU A 1 490 ? -21.781 -7.593 4.671 1.00 95.69 490 LEU A C 1
ATOM 3614 O O . LEU A 1 490 ? -21.874 -8.259 5.696 1.00 95.69 490 LEU A O 1
ATOM 3618 N N . ALA A 1 491 ? -22.355 -7.991 3.531 1.00 89.88 491 ALA A N 1
ATOM 3619 C CA . ALA A 1 491 ? -23.000 -9.292 3.360 1.00 89.88 491 ALA A CA 1
ATOM 3620 C C . ALA A 1 491 ? -22.044 -10.394 2.857 1.00 89.88 491 ALA A C 1
ATOM 3622 O O . ALA A 1 491 ? -22.428 -11.563 2.836 1.00 89.88 491 ALA A O 1
ATOM 3623 N N . ASN A 1 492 ? -20.830 -10.040 2.415 1.00 92.81 492 ASN A N 1
ATOM 3624 C CA . ASN A 1 492 ? -19.899 -10.939 1.729 1.00 92.81 492 ASN A CA 1
ATOM 3625 C C . ASN A 1 492 ? -18.423 -10.811 2.134 1.00 92.81 492 ASN A C 1
ATOM 3627 O O . ASN A 1 492 ? -17.623 -11.595 1.629 1.00 92.81 492 ASN A O 1
ATOM 3631 N N . ASN A 1 493 ? -18.057 -9.881 3.008 1.00 96.62 493 ASN A N 1
ATOM 3632 C CA . ASN A 1 493 ? -16.700 -9.683 3.512 1.00 96.62 493 ASN A CA 1
ATOM 3633 C C . ASN A 1 493 ? -16.204 -10.868 4.378 1.00 96.62 493 ASN A C 1
ATOM 3635 O O . ASN A 1 493 ? -16.882 -11.895 4.507 1.00 96.62 493 ASN A O 1
ATOM 3639 N N . PHE A 1 494 ? -14.981 -10.793 4.907 1.00 97.75 494 PHE A N 1
ATOM 3640 C CA . PHE A 1 494 ? -14.345 -11.949 5.544 1.00 97.75 494 PHE A CA 1
ATOM 3641 C C . PHE A 1 494 ? -14.987 -12.301 6.898 1.00 97.75 494 PHE A C 1
ATOM 3643 O O . PHE A 1 494 ? -15.106 -13.493 7.200 1.00 97.75 494 PHE A O 1
ATOM 3650 N N . ASP A 1 495 ? -15.479 -11.311 7.650 1.00 96.62 495 ASP A N 1
ATOM 3651 C CA . ASP A 1 495 ? -16.320 -11.492 8.842 1.00 96.62 495 ASP A CA 1
ATOM 3652 C C . ASP A 1 495 ? -17.647 -12.191 8.491 1.00 96.62 495 ASP A C 1
ATOM 3654 O O . ASP A 1 495 ? -17.945 -13.269 9.008 1.00 96.62 495 ASP A O 1
ATOM 3658 N N . ALA A 1 496 ? -18.400 -11.681 7.508 1.00 95.69 496 ALA A N 1
ATOM 3659 C CA . ALA A 1 496 ? -19.676 -12.275 7.092 1.00 95.69 496 ALA A CA 1
ATOM 3660 C C . ALA A 1 496 ? -19.539 -13.722 6.576 1.00 95.69 496 ALA A C 1
ATOM 3662 O O . ALA A 1 496 ? -20.461 -14.532 6.724 1.00 95.69 496 ALA A O 1
ATOM 3663 N N . LYS A 1 497 ? -18.388 -14.073 5.985 1.00 96.38 497 LYS A N 1
ATOM 3664 C CA . LYS A 1 497 ? -18.059 -15.456 5.596 1.00 96.38 497 LYS A CA 1
ATOM 3665 C C . LYS A 1 497 ? -17.500 -16.308 6.744 1.00 96.38 497 LYS A C 1
ATOM 3667 O O . LYS A 1 497 ? -17.365 -17.518 6.555 1.00 96.38 497 LYS A O 1
ATOM 3672 N N . ASN A 1 498 ? -17.189 -15.712 7.897 1.00 95.94 498 ASN A N 1
ATOM 3673 C CA . ASN A 1 498 ? -16.464 -16.308 9.018 1.00 95.94 498 ASN A CA 1
ATOM 3674 C C . ASN A 1 498 ? -15.194 -17.031 8.531 1.00 95.94 498 ASN A C 1
ATOM 3676 O O . ASN A 1 498 ? -15.072 -18.256 8.628 1.00 95.94 498 ASN A O 1
ATOM 3680 N N . LEU A 1 499 ? -14.302 -16.273 7.887 1.00 95.62 499 LEU A N 1
ATOM 3681 C CA . LEU A 1 499 ? -13.131 -16.802 7.193 1.00 95.62 499 LEU A CA 1
ATOM 3682 C C . LEU A 1 499 ? -12.014 -17.185 8.181 1.00 95.62 499 LEU A C 1
ATOM 3684 O O . LEU A 1 499 ? -11.506 -16.344 8.912 1.00 95.62 499 LEU A O 1
ATOM 3688 N N . ASP A 1 500 ? -11.605 -18.456 8.165 1.00 95.00 500 ASP A N 1
ATOM 3689 C CA . ASP A 1 500 ? -10.510 -19.025 8.973 1.00 95.00 500 ASP A CA 1
ATOM 3690 C C . ASP A 1 500 ? -10.509 -18.631 10.477 1.00 95.00 500 ASP A C 1
ATOM 3692 O O . ASP A 1 500 ? -9.501 -18.127 10.983 1.00 95.00 500 ASP A O 1
ATOM 3696 N N . PRO A 1 501 ? -11.609 -18.850 11.224 1.00 94.88 501 PRO A N 1
ATOM 3697 C CA . PRO A 1 501 ? -11.707 -18.477 12.633 1.00 94.88 501 PRO A CA 1
ATOM 3698 C C . PRO A 1 501 ? -10.794 -19.334 13.519 1.00 94.88 501 PRO A C 1
ATOM 3700 O O . PRO A 1 501 ? -10.796 -20.565 13.422 1.00 94.88 501 PRO A O 1
ATOM 3703 N N . VAL A 1 502 ? -10.075 -18.693 14.443 1.00 90.00 502 VAL A N 1
ATOM 3704 C CA . VAL A 1 502 ? -9.346 -19.371 15.533 1.00 90.00 502 VAL A CA 1
ATOM 3705 C C . VAL A 1 502 ? -10.238 -19.597 16.760 1.00 90.00 502 VAL A C 1
ATOM 3707 O O . VAL A 1 502 ? -9.934 -20.436 17.606 1.00 90.00 502 VAL A O 1
ATOM 3710 N N . GLY A 1 503 ? -11.380 -18.907 16.833 1.00 89.69 503 GLY A N 1
ATOM 3711 C CA . GLY A 1 503 ? -12.345 -19.030 17.922 1.00 89.69 503 GLY A CA 1
ATOM 3712 C C . GLY A 1 503 ? -13.673 -18.332 17.624 1.00 89.69 503 GLY A C 1
ATOM 3713 O O . GLY A 1 503 ? -14.158 -18.374 16.496 1.00 89.69 503 GLY A O 1
ATOM 3714 N N . THR A 1 504 ? -14.298 -17.752 18.650 1.00 87.50 504 THR A N 1
ATOM 3715 C CA . THR A 1 504 ? -15.610 -17.072 18.543 1.00 87.50 504 THR A CA 1
ATOM 3716 C C . THR A 1 504 ? -15.720 -15.811 19.406 1.00 87.50 504 THR A C 1
ATOM 3718 O O . THR A 1 504 ? -16.817 -15.284 19.583 1.00 87.50 504 THR A O 1
ATOM 3721 N N . GLU A 1 505 ? -14.628 -15.383 20.033 1.00 88.88 505 GLU A N 1
ATOM 3722 C CA . GLU A 1 505 ? -14.558 -14.144 20.815 1.00 88.88 505 GLU A CA 1
ATOM 3723 C C . GLU A 1 505 ? -14.019 -13.004 19.927 1.00 88.88 505 GLU A C 1
ATOM 3725 O O . GLU A 1 505 ? -13.556 -13.247 18.812 1.00 88.88 505 GLU A O 1
ATOM 3730 N N . VAL A 1 506 ? -14.091 -11.758 20.404 1.00 87.19 506 VAL A N 1
ATOM 3731 C CA . VAL A 1 506 ? -13.603 -10.574 19.668 1.00 87.19 506 VAL A CA 1
ATOM 3732 C C . VAL A 1 506 ? -12.147 -10.775 19.230 1.00 87.19 506 VAL A C 1
ATOM 3734 O O . VAL A 1 506 ? -11.334 -11.289 20.001 1.00 87.19 506 VAL A O 1
ATOM 3737 N N . GLY A 1 507 ? -11.815 -10.422 17.985 1.00 88.50 507 GLY A N 1
ATOM 3738 C CA . GLY A 1 507 ? -10.477 -10.612 17.430 1.00 88.50 507 GLY A CA 1
ATOM 3739 C C . GLY A 1 507 ? -10.093 -12.057 17.084 1.00 88.50 507 GLY A C 1
ATOM 3740 O O . GLY A 1 507 ? -9.004 -12.263 16.547 1.00 88.50 507 GLY A O 1
ATOM 3741 N N . GLN A 1 508 ? -10.927 -13.062 17.392 1.00 92.38 508 GLN A N 1
ATOM 3742 C CA . GLN A 1 508 ? -10.728 -14.475 17.010 1.00 92.38 508 GLN A CA 1
ATOM 3743 C C . GLN A 1 508 ? -11.406 -14.841 15.675 1.00 92.38 508 GLN A C 1
ATOM 3745 O O . GLN A 1 508 ? -11.346 -15.996 15.239 1.00 92.38 508 GLN A O 1
ATOM 3750 N N . THR A 1 509 ? -12.014 -13.846 15.034 1.00 94.31 509 THR A N 1
ATOM 3751 C CA . THR A 1 509 ? -12.505 -13.821 13.655 1.00 94.31 509 THR A CA 1
ATOM 3752 C C . THR A 1 509 ? -11.951 -12.569 12.966 1.00 94.31 509 THR A C 1
ATOM 3754 O O . THR A 1 509 ? -11.256 -11.762 13.590 1.00 94.31 509 THR A O 1
ATOM 3757 N N . TRP A 1 510 ? -12.260 -12.387 11.682 1.00 97.44 510 TRP A N 1
ATOM 3758 C CA . TRP A 1 510 ? -12.152 -11.066 11.065 1.00 97.44 510 TRP A CA 1
ATOM 3759 C C . TRP A 1 510 ? -13.155 -10.102 11.715 1.00 97.44 510 TRP A C 1
ATOM 3761 O O . TRP A 1 510 ? -14.254 -10.511 12.081 1.00 97.44 510 TRP A O 1
ATOM 3771 N N . ASP A 1 511 ? -12.752 -8.844 11.859 1.00 97.31 511 ASP A N 1
ATOM 3772 C CA . ASP A 1 511 ? -13.493 -7.753 12.486 1.00 97.31 511 ASP A CA 1
ATOM 3773 C C . ASP A 1 511 ? -13.574 -6.562 11.520 1.00 97.31 511 ASP A C 1
ATOM 3775 O O . ASP A 1 511 ? -12.564 -6.142 10.947 1.00 97.31 511 ASP A O 1
ATOM 3779 N N . VAL A 1 512 ? -14.762 -5.970 11.365 1.00 97.75 512 VAL A N 1
ATOM 3780 C CA . VAL A 1 512 ? -14.969 -4.766 10.542 1.00 97.75 512 VAL A CA 1
ATOM 3781 C C . VAL A 1 512 ? -14.505 -3.508 11.283 1.00 97.75 512 VAL A C 1
ATOM 3783 O O . VAL A 1 512 ? -14.900 -3.270 12.425 1.00 97.75 512 VAL A O 1
ATOM 3786 N N . PHE A 1 513 ? -13.719 -2.674 10.595 1.00 97.62 513 PHE A N 1
ATOM 3787 C CA . PHE A 1 513 ? -13.231 -1.367 11.065 1.00 97.62 513 PHE A CA 1
ATOM 3788 C C . PHE A 1 513 ? -13.790 -0.189 10.262 1.00 97.62 513 PHE A C 1
ATOM 3790 O O . PHE A 1 513 ? -13.979 0.897 10.802 1.00 97.62 513 PHE A O 1
ATOM 3797 N N . SER A 1 514 ? -14.077 -0.370 8.970 1.00 97.56 514 SER A N 1
ATOM 3798 C CA . SER A 1 514 ? -14.682 0.686 8.151 1.00 97.56 514 SER A CA 1
ATOM 3799 C C . SER A 1 514 ? -15.610 0.120 7.083 1.00 97.56 514 SER A C 1
ATOM 3801 O O . SER A 1 514 ? -15.340 -0.931 6.508 1.00 97.56 514 SER A O 1
ATOM 3803 N N . SER A 1 515 ? -16.716 0.822 6.832 1.00 96.75 515 SER A N 1
ATOM 3804 C CA . SER A 1 515 ? -17.778 0.420 5.899 1.00 96.75 515 SER A CA 1
ATOM 3805 C C . SER A 1 515 ? -18.403 1.646 5.213 1.00 96.75 515 SER A C 1
ATOM 3807 O O . SER A 1 515 ? -19.596 1.927 5.327 1.00 96.75 515 SER A O 1
ATOM 3809 N N . THR A 1 516 ? -17.579 2.423 4.507 1.00 96.62 516 THR A N 1
ATOM 3810 C CA . THR A 1 516 ? -17.975 3.675 3.835 1.00 96.62 516 THR A CA 1
ATOM 3811 C C . THR A 1 516 ? -17.767 3.606 2.320 1.00 96.62 516 THR A C 1
ATOM 3813 O O . THR A 1 516 ? -17.038 2.754 1.818 1.00 96.62 516 THR A O 1
ATOM 3816 N N . SER A 1 517 ? -18.360 4.539 1.569 1.00 96.50 517 SER A N 1
ATOM 3817 C CA . SER A 1 517 ? -18.142 4.671 0.117 1.00 96.50 517 SER A CA 1
ATOM 3818 C C . SER A 1 517 ? -16.681 4.912 -0.276 1.00 96.50 517 SER A C 1
ATOM 3820 O O . SER A 1 517 ? -16.308 4.688 -1.424 1.00 96.50 517 SER A O 1
ATOM 3822 N N . ASN A 1 518 ? -15.860 5.385 0.663 1.00 96.00 518 ASN A N 1
ATOM 3823 C CA . ASN A 1 518 ? -14.478 5.790 0.430 1.00 96.00 518 ASN A CA 1
ATOM 3824 C C . ASN A 1 518 ? -13.448 4.852 1.069 1.00 96.00 518 ASN A C 1
ATOM 3826 O O . ASN A 1 518 ? -12.265 4.953 0.750 1.00 96.00 518 ASN A O 1
ATOM 3830 N N . ARG A 1 519 ? -13.886 3.969 1.974 1.00 97.25 519 ARG A N 1
ATOM 3831 C CA . ARG A 1 519 ? -13.034 3.085 2.771 1.00 97.25 519 ARG A CA 1
ATOM 3832 C C . ARG A 1 519 ? -13.803 1.858 3.254 1.00 97.25 519 ARG A C 1
ATOM 3834 O O . ARG A 1 519 ? -14.822 2.006 3.933 1.00 97.25 519 ARG A O 1
ATOM 3841 N N . LEU A 1 520 ? -13.271 0.678 2.955 1.00 98.38 520 LEU A N 1
ATOM 3842 C CA . LEU A 1 520 ? -13.678 -0.613 3.507 1.00 98.38 520 LEU A CA 1
ATOM 3843 C C . LEU A 1 520 ? -12.452 -1.239 4.184 1.00 98.38 520 LEU A C 1
ATOM 3845 O O . LEU A 1 520 ? -11.408 -1.359 3.544 1.00 98.38 520 LEU A O 1
ATOM 3849 N N . THR A 1 521 ? -12.568 -1.626 5.454 1.00 98.50 521 THR A N 1
ATOM 3850 C CA . THR A 1 521 ? -11.430 -2.125 6.248 1.00 98.50 521 THR A CA 1
ATOM 3851 C C . THR A 1 521 ? -11.878 -3.275 7.145 1.00 98.50 521 THR A C 1
ATOM 3853 O O . THR A 1 521 ? -12.848 -3.121 7.894 1.00 98.50 521 THR A O 1
ATOM 3856 N N . GLU A 1 522 ? -11.150 -4.392 7.112 1.00 97.94 522 GLU A N 1
ATOM 3857 C CA . GLU A 1 522 ? -11.247 -5.478 8.098 1.00 97.94 522 GLU A CA 1
ATOM 3858 C C . GLU A 1 522 ? -9.862 -5.814 8.657 1.00 97.94 522 GLU A C 1
ATOM 3860 O O . GLU A 1 522 ? -8.852 -5.717 7.954 1.00 97.94 522 GLU A O 1
ATOM 3865 N N . ALA A 1 523 ? -9.813 -6.263 9.909 1.00 97.12 523 ALA A N 1
ATOM 3866 C CA . ALA A 1 523 ? -8.595 -6.751 10.547 1.00 97.12 523 ALA A CA 1
ATOM 3867 C C . ALA A 1 523 ? -8.867 -7.954 11.456 1.00 97.12 523 ALA A C 1
ATOM 3869 O O . ALA A 1 523 ? -10.010 -8.273 11.755 1.00 97.12 523 ALA A O 1
ATOM 3870 N N . TYR A 1 524 ? -7.811 -8.655 11.859 1.00 94.88 524 TYR A N 1
ATOM 3871 C CA . TYR A 1 524 ? -7.891 -9.921 12.581 1.00 94.88 524 TYR A CA 1
ATOM 3872 C C . TYR A 1 524 ? -6.819 -9.942 13.679 1.00 94.88 524 TYR A C 1
ATOM 3874 O O . TYR A 1 524 ? -5.634 -10.161 13.414 1.00 94.88 524 TYR A O 1
ATOM 3882 N N . LEU A 1 525 ? -7.222 -9.685 14.928 1.00 93.69 525 LEU A N 1
ATOM 3883 C CA . LEU A 1 525 ? -6.290 -9.484 16.044 1.00 93.69 525 LEU A CA 1
ATOM 3884 C C . LEU A 1 525 ? -5.485 -10.746 16.385 1.00 93.69 525 LEU A C 1
ATOM 3886 O O . LEU A 1 525 ? -4.255 -10.699 16.413 1.00 93.69 525 LEU A O 1
ATOM 3890 N N . HIS A 1 526 ? -6.150 -11.882 16.607 1.00 89.25 526 HIS A N 1
ATOM 3891 C CA . HIS A 1 526 ? -5.509 -13.117 17.080 1.00 89.25 526 HIS A CA 1
ATOM 3892 C C . HIS A 1 526 ? -5.034 -14.053 15.961 1.00 89.25 526 HIS A C 1
ATOM 3894 O O . HIS A 1 526 ? -4.144 -14.867 16.198 1.00 89.25 526 HIS A O 1
ATOM 3900 N N . GLY A 1 527 ? -5.606 -13.953 14.758 1.00 89.69 527 GLY A N 1
ATOM 3901 C CA . GLY A 1 527 ? -5.371 -14.900 13.666 1.00 89.69 527 GLY A CA 1
ATOM 3902 C C . GLY A 1 527 ? -4.917 -14.258 12.356 1.00 89.69 527 GLY A C 1
ATOM 3903 O O . GLY A 1 527 ? -4.355 -13.160 12.318 1.00 89.69 527 GLY A O 1
ATOM 3904 N N . SER A 1 528 ? -5.109 -14.995 11.267 1.00 93.69 528 SER A N 1
ATOM 3905 C CA . SER A 1 528 ? -4.809 -14.567 9.898 1.00 93.69 528 SER A CA 1
ATOM 3906 C C . SER A 1 528 ? -5.375 -15.568 8.897 1.00 93.69 528 SER A C 1
ATOM 3908 O O . SER A 1 528 ? -5.450 -16.757 9.207 1.00 93.69 528 SER A O 1
ATOM 3910 N N . SER A 1 529 ? -5.652 -15.124 7.674 1.00 94.88 529 SER A N 1
ATOM 3911 C CA . SER A 1 529 ? -6.008 -16.009 6.560 1.00 94.88 529 SER A CA 1
ATOM 3912 C C . SER A 1 529 ? -4.822 -16.217 5.608 1.00 94.88 529 SER A C 1
ATOM 3914 O O . SER A 1 529 ? -4.246 -15.225 5.153 1.00 94.88 529 SER A O 1
ATOM 3916 N N . PRO A 1 530 ? -4.466 -17.467 5.244 1.00 92.88 530 PRO A N 1
ATOM 3917 C CA . PRO A 1 530 ? -3.488 -17.736 4.193 1.00 92.88 530 PRO A CA 1
ATOM 3918 C C . PRO A 1 530 ? -4.072 -17.425 2.812 1.00 92.88 530 PRO A C 1
ATOM 3920 O O . PRO A 1 530 ? -5.160 -17.895 2.483 1.00 92.88 530 PRO A O 1
ATOM 3923 N N . PHE A 1 531 ? -3.335 -16.693 1.984 1.00 90.56 531 PHE A N 1
ATOM 3924 C CA . PHE A 1 531 ? -3.643 -16.399 0.587 1.00 90.56 531 PHE A CA 1
ATOM 3925 C C . PHE A 1 531 ? -2.473 -16.825 -0.301 1.00 90.56 531 PHE A C 1
ATOM 3927 O O . PHE A 1 531 ? -1.360 -16.324 -0.157 1.00 90.56 531 PHE A O 1
ATOM 3934 N N . ASP A 1 532 ? -2.755 -17.725 -1.240 1.00 86.56 532 ASP A N 1
ATOM 3935 C CA . ASP A 1 532 ? -1.880 -18.112 -2.348 1.00 86.56 532 ASP A CA 1
ATOM 3936 C C . ASP A 1 532 ? -2.632 -17.953 -3.681 1.00 86.56 532 ASP A C 1
ATOM 3938 O O . ASP A 1 532 ? -3.831 -17.661 -3.685 1.00 86.56 532 ASP A O 1
ATOM 3942 N N . LEU A 1 533 ? -1.942 -18.154 -4.804 1.00 83.50 533 LEU A N 1
ATOM 3943 C CA . LEU A 1 533 ? -2.466 -17.990 -6.168 1.00 83.50 533 LEU A CA 1
ATOM 3944 C C . LEU A 1 533 ? -3.753 -18.791 -6.473 1.00 83.50 533 LEU A C 1
ATOM 3946 O O . LEU A 1 533 ? -4.454 -18.495 -7.435 1.00 83.50 533 LEU A O 1
ATOM 3950 N N . ASN A 1 534 ? -4.080 -19.812 -5.675 1.00 86.19 534 ASN A N 1
ATOM 3951 C CA . ASN A 1 534 ? -5.278 -20.643 -5.824 1.00 86.19 534 ASN A CA 1
ATOM 3952 C C . ASN A 1 534 ? -6.418 -20.227 -4.880 1.00 86.19 534 ASN A C 1
ATOM 3954 O O . ASN A 1 534 ? -7.512 -20.793 -4.969 1.00 86.19 534 ASN A O 1
ATOM 3958 N N . ARG A 1 535 ? -6.189 -19.277 -3.961 1.00 92.31 535 ARG A N 1
ATOM 3959 C CA . ARG A 1 535 ? -7.223 -18.747 -3.068 1.00 92.31 535 ARG A CA 1
ATOM 3960 C C . ARG A 1 535 ? -7.754 -17.417 -3.588 1.00 92.31 535 ARG A C 1
ATOM 3962 O O . ARG A 1 535 ? -7.120 -16.378 -3.424 1.00 92.31 535 ARG A O 1
ATOM 3969 N N . THR A 1 536 ? -8.976 -17.466 -4.106 1.00 94.19 536 THR A N 1
ATOM 3970 C CA . THR A 1 536 ? -9.807 -16.294 -4.399 1.00 94.19 536 THR A CA 1
ATOM 3971 C C . THR A 1 536 ? -10.947 -16.208 -3.387 1.00 94.19 536 THR A C 1
ATOM 3973 O O . THR A 1 536 ? -11.589 -17.216 -3.084 1.00 94.19 536 THR A O 1
ATOM 3976 N N . VAL A 1 537 ? -11.222 -15.009 -2.874 1.00 96.06 537 VAL A N 1
ATOM 3977 C CA . VAL A 1 537 ? -12.371 -14.719 -2.008 1.00 96.06 537 VAL A CA 1
ATOM 3978 C C . VAL A 1 537 ? -13.160 -13.547 -2.590 1.00 96.06 537 VAL A C 1
ATOM 3980 O O . VAL A 1 537 ? -12.624 -12.462 -2.802 1.00 96.06 537 VAL A O 1
ATOM 3983 N N . SER A 1 538 ? -14.443 -13.792 -2.852 1.00 94.75 538 SER A N 1
ATOM 3984 C CA . SER A 1 538 ? -15.435 -12.778 -3.229 1.00 94.75 538 SER A CA 1
ATOM 3985 C C . SER A 1 538 ? -15.722 -11.848 -2.052 1.00 94.75 538 SER A C 1
ATOM 3987 O O . SER A 1 538 ? -15.936 -12.318 -0.938 1.00 94.75 538 SER A O 1
ATOM 3989 N N . LEU A 1 539 ? -15.763 -10.547 -2.316 1.00 96.00 539 LEU A N 1
ATOM 3990 C CA . LEU A 1 539 ? -16.241 -9.503 -1.410 1.00 96.00 539 LEU A CA 1
ATOM 3991 C C . LEU A 1 539 ? -17.666 -9.041 -1.775 1.00 96.00 539 LEU A C 1
ATOM 3993 O O . LEU A 1 539 ? -18.181 -8.093 -1.183 1.00 96.00 539 LEU A O 1
ATOM 3997 N N . GLY A 1 540 ? -18.309 -9.710 -2.736 1.00 89.12 540 GLY A N 1
ATOM 3998 C CA . GLY A 1 540 ? -19.606 -9.335 -3.285 1.00 89.12 540 GLY A CA 1
ATOM 3999 C C . GLY A 1 540 ? -19.522 -8.119 -4.210 1.00 89.12 540 GLY A C 1
ATOM 4000 O O . GLY A 1 540 ? -18.439 -7.650 -4.576 1.00 89.12 540 GLY A O 1
ATOM 4001 N N . GLN A 1 541 ? -20.696 -7.563 -4.525 1.00 88.19 541 GLN A N 1
ATOM 4002 C CA . GLN A 1 541 ? -20.890 -6.392 -5.392 1.00 88.19 541 GLN A CA 1
ATOM 4003 C C . GLN A 1 541 ? -20.451 -5.061 -4.744 1.00 88.19 541 GLN A C 1
ATOM 4005 O O . GLN A 1 541 ? -21.172 -4.061 -4.752 1.00 88.19 541 GLN A O 1
ATOM 4010 N N . ALA A 1 542 ? -19.274 -5.058 -4.124 1.00 94.88 542 ALA A N 1
ATOM 4011 C CA . ALA A 1 542 ? -18.714 -3.954 -3.362 1.00 94.88 542 ALA A CA 1
ATOM 4012 C C . ALA A 1 542 ? -18.265 -2.764 -4.236 1.00 94.88 542 ALA A C 1
ATOM 4014 O O . ALA A 1 542 ? -17.892 -1.729 -3.683 1.00 94.88 542 ALA A O 1
ATOM 4015 N N . TYR A 1 543 ? -18.334 -2.859 -5.571 1.00 93.88 543 TYR A N 1
ATOM 4016 C CA . TYR A 1 543 ? -18.014 -1.754 -6.476 1.00 93.88 543 TYR A CA 1
ATOM 4017 C C . TYR A 1 543 ? -19.244 -0.933 -6.890 1.00 93.88 543 TYR A C 1
ATOM 4019 O O . TYR A 1 543 ? -20.267 -1.463 -7.325 1.00 93.88 543 TYR A O 1
ATOM 4027 N N . ASN A 1 544 ? -19.140 0.394 -6.834 1.00 87.69 544 ASN A N 1
ATOM 4028 C CA . ASN A 1 544 ? -20.168 1.306 -7.327 1.00 87.69 544 ASN A CA 1
ATOM 4029 C C . ASN A 1 544 ? -19.867 1.762 -8.764 1.00 87.69 544 ASN A C 1
ATOM 4031 O O . ASN A 1 544 ? -19.331 2.848 -9.004 1.00 87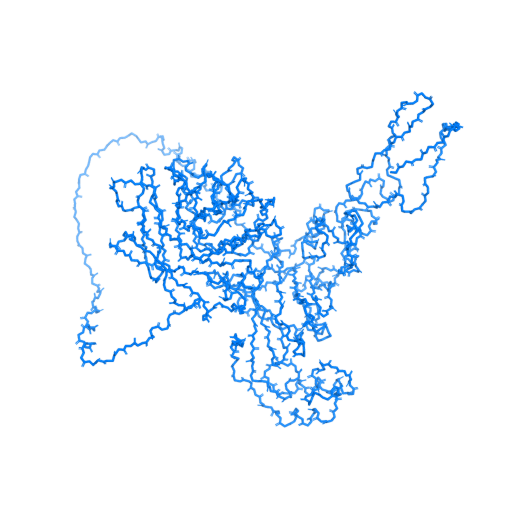.69 544 ASN A O 1
ATOM 4035 N N . SER A 1 545 ? -20.311 0.955 -9.731 1.00 85.19 545 SER A N 1
ATOM 4036 C CA . SER A 1 545 ? -20.204 1.237 -11.172 1.00 85.19 545 SER A CA 1
ATOM 4037 C C . SER A 1 545 ? -20.994 2.472 -11.651 1.00 85.19 545 SER A C 1
ATOM 4039 O O . SER A 1 545 ? -20.940 2.802 -12.830 1.00 85.19 5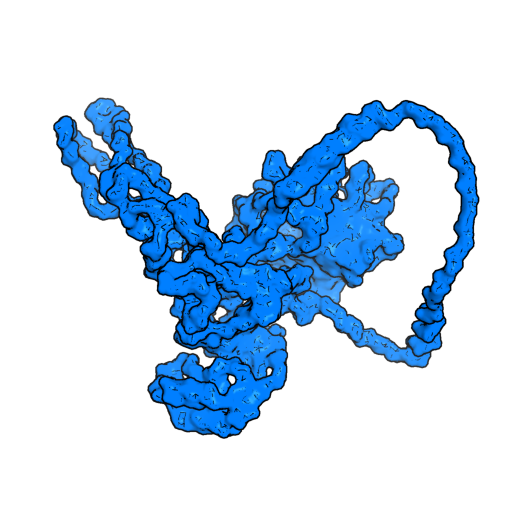45 SER A O 1
ATOM 4041 N N . THR A 1 546 ? -21.758 3.142 -10.777 1.00 84.00 546 THR A N 1
ATOM 4042 C CA . THR A 1 546 ? -22.433 4.419 -11.095 1.00 84.00 546 THR A CA 1
ATOM 4043 C C . THR A 1 546 ? -21.486 5.608 -10.934 1.00 84.00 546 THR A C 1
ATOM 4045 O O . THR A 1 546 ? -21.673 6.637 -11.580 1.00 84.00 546 THR A O 1
ATOM 4048 N N . ILE A 1 547 ? -20.485 5.473 -10.058 1.00 86.00 547 ILE A N 1
ATOM 4049 C CA . ILE A 1 547 ? -19.447 6.482 -9.825 1.00 86.00 547 ILE A CA 1
ATOM 4050 C C . ILE A 1 547 ? -18.235 6.200 -10.722 1.00 86.00 547 ILE A C 1
ATOM 4052 O O . ILE A 1 547 ? -17.746 7.133 -11.350 1.00 86.00 547 ILE A O 1
ATOM 4056 N N . ASP A 1 548 ? -17.793 4.935 -10.805 1.00 81.25 548 ASP A N 1
ATOM 4057 C CA . ASP A 1 548 ? -16.702 4.449 -11.680 1.00 81.25 548 ASP A CA 1
ATOM 4058 C C . ASP A 1 548 ? -15.473 5.389 -11.726 1.00 81.25 548 ASP A C 1
ATOM 4060 O O . ASP A 1 548 ? -14.935 5.688 -12.791 1.00 81.25 548 ASP A O 1
ATOM 4064 N N . ALA A 1 549 ? -15.019 5.895 -10.568 1.00 79.06 549 ALA A N 1
ATOM 4065 C CA . ALA A 1 549 ? -13.890 6.836 -10.515 1.00 79.06 549 ALA A CA 1
ATOM 4066 C C . ALA A 1 549 ? -12.525 6.166 -10.777 1.00 79.06 549 ALA A C 1
ATOM 4068 O O . ALA A 1 549 ? -11.529 6.859 -10.975 1.00 79.06 549 ALA A O 1
ATOM 4069 N N . ARG A 1 550 ? -12.491 4.823 -10.779 1.00 81.69 550 ARG A N 1
ATOM 4070 C CA . ARG A 1 550 ? -11.325 3.951 -11.045 1.00 81.69 550 ARG A CA 1
ATOM 4071 C C . ARG A 1 550 ? -10.060 4.272 -10.247 1.00 81.69 550 ARG A C 1
ATOM 4073 O O . ARG A 1 550 ? -8.946 3.988 -10.673 1.00 81.69 550 ARG A O 1
ATOM 4080 N N . ASP A 1 551 ? -10.255 4.793 -9.048 1.00 77.38 551 ASP A N 1
ATOM 4081 C CA . ASP A 1 551 ? -9.223 5.248 -8.124 1.00 77.38 551 ASP A CA 1
ATOM 4082 C C . ASP A 1 551 ? -9.075 4.329 -6.901 1.00 77.38 551 ASP A C 1
ATOM 4084 O O . ASP A 1 551 ? -8.587 4.753 -5.853 1.00 77.38 551 ASP A O 1
ATOM 4088 N N . VAL A 1 552 ? -9.542 3.080 -7.014 1.00 86.81 552 VAL A N 1
ATOM 4089 C CA . VAL A 1 552 ? -9.451 2.110 -5.925 1.00 86.81 552 VAL A CA 1
ATOM 4090 C C . VAL A 1 552 ? -7.991 1.781 -5.621 1.00 86.81 552 VAL A C 1
ATOM 4092 O O . VAL A 1 552 ? -7.220 1.451 -6.521 1.00 86.81 552 VAL A O 1
ATOM 4095 N N . VAL A 1 553 ? -7.639 1.824 -4.338 1.00 86.00 553 VAL A N 1
ATOM 4096 C CA . VAL A 1 553 ? -6.348 1.381 -3.799 1.00 86.00 553 VAL A CA 1
ATOM 4097 C C . VAL A 1 553 ? -6.596 0.187 -2.886 1.00 86.00 553 VAL A C 1
ATOM 4099 O O . VAL A 1 553 ? -7.488 0.242 -2.041 1.00 86.00 553 VAL A O 1
ATOM 4102 N N . PHE A 1 554 ? -5.806 -0.875 -3.041 1.00 92.88 554 PHE A N 1
ATOM 4103 C CA . PHE A 1 554 ? -5.858 -2.072 -2.203 1.00 92.88 554 PHE A CA 1
ATOM 4104 C C . PHE A 1 554 ? -4.579 -2.193 -1.376 1.00 92.88 554 PHE A C 1
ATOM 4106 O O . PHE A 1 554 ? -3.476 -2.212 -1.925 1.00 92.88 554 PHE A O 1
ATOM 4113 N N . GLN A 1 555 ? -4.732 -2.303 -0.060 1.00 92.44 555 GLN A N 1
ATOM 4114 C CA . GLN A 1 555 ? -3.661 -2.617 0.877 1.00 92.44 555 GLN A CA 1
ATOM 4115 C C . GLN A 1 555 ? -4.011 -3.870 1.678 1.00 92.44 555 GLN A C 1
ATOM 4117 O O . GLN A 1 555 ? -5.177 -4.145 1.965 1.00 92.44 555 GLN A O 1
ATOM 4122 N N . TYR A 1 556 ? -2.990 -4.609 2.092 1.00 93.12 556 TYR A N 1
ATOM 4123 C CA . TYR A 1 556 ? -3.118 -5.720 3.025 1.00 93.12 556 TYR A CA 1
ATOM 4124 C C . TYR A 1 556 ? -1.955 -5.724 4.012 1.00 93.12 556 TYR A C 1
ATOM 4126 O O . TYR A 1 556 ? -0.846 -5.282 3.716 1.00 93.12 556 TYR A O 1
ATOM 4134 N N . GLN A 1 557 ? -2.214 -6.257 5.197 1.00 92.06 557 GLN A N 1
ATOM 4135 C CA . GLN A 1 557 ? -1.237 -6.422 6.256 1.00 92.06 557 GLN A CA 1
ATOM 4136 C C . GLN A 1 557 ? -0.887 -7.890 6.420 1.00 92.06 557 GLN A C 1
ATOM 4138 O O . GLN A 1 557 ? -1.769 -8.746 6.473 1.00 92.06 557 GLN A O 1
ATOM 4143 N N . THR A 1 558 ? 0.409 -8.165 6.506 1.00 87.25 558 THR A N 1
ATOM 4144 C CA . THR A 1 558 ? 0.954 -9.503 6.737 1.00 87.25 558 THR A CA 1
ATOM 4145 C C . THR A 1 558 ? 1.194 -9.759 8.222 1.00 87.25 558 THR A C 1
ATOM 4147 O O . THR A 1 558 ? 1.498 -8.836 8.975 1.00 87.25 558 THR A O 1
ATOM 4150 N N . THR A 1 559 ? 1.199 -11.029 8.641 1.00 82.31 559 THR A N 1
ATOM 4151 C CA . THR A 1 559 ? 1.521 -11.408 10.034 1.00 82.31 559 THR A CA 1
ATOM 4152 C C . THR A 1 559 ? 2.932 -11.015 10.492 1.00 82.31 559 THR A C 1
ATOM 4154 O O . THR A 1 559 ? 3.205 -11.045 11.687 1.00 82.31 559 THR A O 1
ATOM 4157 N N . ALA A 1 560 ? 3.824 -10.640 9.569 1.00 72.81 560 ALA A N 1
ATOM 4158 C CA . ALA A 1 560 ? 5.135 -10.060 9.870 1.00 72.81 560 ALA A CA 1
ATOM 4159 C C . ALA A 1 560 ? 5.069 -8.569 10.274 1.00 72.81 560 ALA A C 1
ATOM 4161 O O . ALA A 1 560 ? 6.099 -7.970 10.566 1.00 72.81 560 ALA A O 1
ATOM 4162 N N . GLY A 1 561 ? 3.876 -7.966 10.262 1.00 69.62 561 GLY A N 1
ATOM 4163 C CA . GLY A 1 561 ? 3.636 -6.555 10.558 1.00 69.62 561 GLY A CA 1
ATOM 4164 C C . GLY A 1 561 ? 3.873 -5.600 9.390 1.00 69.62 561 GLY A C 1
ATOM 4165 O O . GLY A 1 561 ? 3.801 -4.390 9.572 1.00 69.62 561 GLY A O 1
ATOM 4166 N N . LEU A 1 562 ? 4.131 -6.121 8.187 1.00 73.62 562 LEU A N 1
ATOM 4167 C CA . LEU A 1 562 ? 4.286 -5.305 6.984 1.00 73.62 562 LEU A CA 1
ATOM 4168 C C . LEU A 1 562 ? 2.918 -5.033 6.356 1.00 73.62 562 LEU A C 1
ATOM 4170 O O . LEU A 1 562 ? 2.224 -5.984 5.975 1.00 73.62 562 LEU A O 1
ATOM 4174 N N . THR A 1 563 ? 2.573 -3.755 6.204 1.00 80.75 563 THR A N 1
ATOM 4175 C CA . THR A 1 563 ? 1.507 -3.287 5.307 1.00 80.75 563 THR A CA 1
ATOM 4176 C C . THR A 1 563 ? 2.076 -3.170 3.891 1.00 80.75 563 THR A C 1
ATOM 4178 O O . THR A 1 563 ? 3.162 -2.628 3.698 1.00 80.75 563 THR A O 1
ATOM 4181 N N . ARG A 1 564 ? 1.369 -3.713 2.898 1.00 77.69 564 ARG A N 1
ATOM 4182 C CA . ARG A 1 564 ? 1.782 -3.760 1.489 1.00 77.69 564 ARG A CA 1
ATOM 4183 C C . ARG A 1 564 ? 0.620 -3.366 0.590 1.00 77.69 564 ARG A C 1
ATOM 4185 O O . ARG A 1 564 ? -0.536 -3.643 0.910 1.00 77.69 564 ARG A O 1
ATOM 4192 N N . TYR A 1 565 ? 0.933 -2.798 -0.568 1.00 80.38 565 TYR A N 1
ATOM 4193 C CA . TYR A 1 565 ? -0.045 -2.614 -1.635 1.00 80.38 565 TYR A CA 1
ATOM 4194 C C . TYR A 1 565 ? -0.254 -3.926 -2.399 1.00 80.38 565 TYR A C 1
ATOM 4196 O O . TYR A 1 565 ? 0.679 -4.707 -2.612 1.00 80.38 565 TYR A O 1
ATOM 4204 N N . GLY A 1 566 ? -1.501 -4.184 -2.783 1.00 83.56 566 GLY A N 1
ATOM 4205 C CA . GLY A 1 566 ? -1.850 -5.208 -3.762 1.00 83.56 566 GLY A CA 1
ATOM 4206 C C . GLY A 1 566 ? -2.156 -4.582 -5.119 1.00 83.56 566 GLY A C 1
ATOM 4207 O O . GLY A 1 566 ? -2.347 -3.371 -5.235 1.00 83.56 566 GLY A O 1
ATOM 4208 N N . VAL A 1 567 ? -2.224 -5.412 -6.156 1.00 80.69 567 VAL A N 1
ATOM 4209 C CA . VAL A 1 567 ? -2.626 -4.956 -7.494 1.00 80.69 567 VAL A CA 1
ATOM 4210 C C . VAL A 1 567 ? -4.132 -4.707 -7.504 1.00 80.69 567 VAL A C 1
ATOM 4212 O O . VAL A 1 567 ? -4.894 -5.488 -6.936 1.00 80.69 567 VAL A O 1
ATOM 4215 N N . VAL A 1 568 ? -4.574 -3.650 -8.181 1.00 81.62 568 VAL A N 1
ATOM 4216 C CA . VAL A 1 568 ? -5.991 -3.416 -8.484 1.00 81.62 568 VAL A CA 1
ATOM 4217 C C . VAL A 1 568 ? -6.191 -3.596 -9.983 1.00 81.62 568 VAL A C 1
ATOM 4219 O O . VAL A 1 568 ? -5.533 -2.931 -10.778 1.00 81.62 568 VAL A O 1
ATOM 4222 N N . GLN A 1 569 ? -7.087 -4.501 -10.378 1.00 80.38 569 GLN A N 1
ATOM 4223 C CA . GLN A 1 569 ? -7.324 -4.843 -11.781 1.00 80.38 569 GLN A CA 1
ATOM 4224 C C . GLN A 1 569 ? -8.793 -4.635 -12.147 1.00 80.38 569 GLN A C 1
ATOM 4226 O O . GLN A 1 569 ? -9.665 -5.349 -11.653 1.00 80.38 569 GLN A O 1
ATOM 4231 N N . TYR A 1 570 ? -9.065 -3.704 -13.062 1.00 77.81 570 TYR A N 1
ATOM 4232 C CA . TYR A 1 570 ? -10.404 -3.499 -13.616 1.00 77.81 570 TYR A CA 1
ATOM 4233 C C . TYR A 1 570 ? -10.632 -4.402 -14.829 1.00 77.81 570 TYR A C 1
ATOM 4235 O O . TYR A 1 570 ? -9.909 -4.338 -15.827 1.00 77.81 570 TYR A O 1
ATOM 4243 N N . VAL A 1 571 ? -11.680 -5.214 -14.764 1.00 79.19 571 VAL A N 1
ATOM 4244 C CA . VAL A 1 571 ? -12.137 -6.061 -15.869 1.00 79.19 571 VAL A CA 1
ATOM 4245 C C . VAL A 1 571 ? -13.580 -5.727 -16.233 1.00 79.19 571 VAL A C 1
ATOM 4247 O O . VAL A 1 571 ? -14.298 -5.052 -15.489 1.00 79.19 571 VAL A O 1
ATOM 4250 N N . ALA A 1 572 ? -14.017 -6.215 -17.387 1.00 73.12 572 ALA A N 1
ATOM 4251 C CA . ALA A 1 572 ? -15.430 -6.461 -17.628 1.00 73.12 572 ALA A CA 1
ATOM 4252 C C . ALA A 1 572 ? -15.600 -7.886 -18.146 1.00 73.12 572 ALA A C 1
ATOM 4254 O O . ALA A 1 572 ? -15.034 -8.264 -19.179 1.00 73.12 572 ALA A O 1
ATOM 4255 N N . SER A 1 573 ? -16.404 -8.671 -17.439 1.00 68.44 573 SER A N 1
ATOM 4256 C CA . SER A 1 573 ? -17.122 -9.778 -18.059 1.00 68.44 573 SER A CA 1
ATOM 4257 C C . SER A 1 573 ? -18.237 -9.245 -18.967 1.00 68.44 573 SER A C 1
ATOM 4259 O O . SER A 1 573 ? -18.628 -8.077 -18.904 1.00 68.44 573 SER A O 1
ATOM 4261 N N . GLU A 1 574 ? -18.769 -10.100 -19.840 1.00 64.69 574 GLU A N 1
ATOM 4262 C CA . GLU A 1 574 ? -20.051 -9.809 -20.482 1.00 64.69 574 GLU A CA 1
ATOM 4263 C C . GLU A 1 574 ? -21.136 -9.780 -19.395 1.00 64.69 574 GLU A C 1
ATOM 4265 O O . GLU A 1 574 ? -21.502 -10.833 -18.875 1.00 64.69 574 GLU A O 1
ATOM 4270 N N . ALA A 1 575 ? -21.631 -8.585 -19.049 1.00 65.94 575 ALA A N 1
ATOM 4271 C CA . ALA A 1 575 ? -22.699 -8.402 -18.068 1.00 65.94 575 ALA A CA 1
ATOM 4272 C C . ALA A 1 575 ? -23.913 -9.268 -18.431 1.00 65.94 575 ALA A C 1
ATOM 4274 O O . ALA A 1 575 ? -24.570 -9.022 -19.449 1.00 65.94 575 ALA A O 1
ATOM 4275 N N . ILE A 1 576 ? -24.240 -10.260 -17.601 1.00 79.44 576 ILE A N 1
ATOM 4276 C CA . ILE A 1 576 ? -25.424 -11.085 -17.827 1.00 79.44 576 ILE A CA 1
ATOM 4277 C C . ILE A 1 576 ? -26.564 -10.560 -16.975 1.00 79.44 576 ILE A C 1
ATOM 4279 O O . ILE A 1 576 ? -26.643 -10.796 -15.774 1.00 79.44 576 ILE A O 1
ATOM 4283 N N . THR A 1 577 ? -27.484 -9.860 -17.626 1.00 84.81 577 THR A N 1
ATOM 4284 C CA . THR A 1 577 ? -28.761 -9.458 -17.042 1.00 84.81 577 THR A CA 1
ATOM 4285 C C . THR A 1 577 ? -29.414 -10.643 -16.318 1.00 84.81 577 THR A C 1
ATOM 4287 O O . THR A 1 577 ? -29.668 -11.674 -16.930 1.00 84.81 577 THR A O 1
ATOM 4290 N N . GLY A 1 578 ? -29.689 -10.507 -15.018 1.00 86.19 578 GLY A N 1
ATOM 4291 C CA . GLY A 1 578 ? -30.248 -11.586 -14.193 1.00 86.19 578 GLY A CA 1
ATOM 4292 C C . GLY A 1 578 ? -29.250 -12.317 -13.289 1.00 86.19 578 GLY A C 1
ATOM 4293 O O . GLY A 1 578 ? -29.698 -13.041 -12.404 1.00 86.19 578 GLY A O 1
ATOM 4294 N N . ASP A 1 579 ? -27.944 -12.138 -13.492 1.00 87.00 579 ASP A N 1
ATOM 4295 C CA . ASP A 1 579 ? -26.891 -12.588 -12.574 1.00 87.00 579 ASP A CA 1
ATOM 4296 C C . ASP A 1 579 ? -26.824 -11.580 -11.419 1.00 87.00 579 ASP A C 1
ATOM 4298 O O . ASP A 1 579 ? -26.209 -10.517 -11.515 1.00 87.00 579 ASP A O 1
ATOM 4302 N N . PHE A 1 580 ? -27.599 -11.852 -10.373 1.00 86.81 580 PHE A N 1
ATOM 4303 C CA . PHE A 1 580 ? -27.800 -10.944 -9.248 1.00 86.81 580 PHE A CA 1
ATOM 4304 C C . PHE A 1 580 ? -26.795 -11.189 -8.131 1.00 86.81 580 PHE A C 1
ATOM 4306 O O . PHE A 1 580 ? -26.559 -10.280 -7.336 1.00 86.81 580 PHE A O 1
ATOM 4313 N N . ASN A 1 581 ? -26.213 -12.388 -8.044 1.00 82.25 581 ASN A N 1
ATOM 4314 C CA . ASN A 1 581 ? -25.136 -12.671 -7.098 1.00 82.25 581 ASN A CA 1
ATOM 4315 C C . ASN A 1 581 ? -23.729 -12.410 -7.671 1.00 82.25 581 ASN A C 1
ATOM 4317 O O . ASN A 1 581 ? -22.785 -12.387 -6.888 1.00 82.25 581 ASN A O 1
ATOM 4321 N N . GLY A 1 582 ? -23.595 -12.180 -8.982 1.00 76.44 582 GLY A N 1
ATOM 4322 C CA . GLY A 1 582 ? -22.323 -11.904 -9.649 1.00 76.44 582 GLY A CA 1
ATOM 4323 C C . GLY A 1 582 ? -21.456 -13.146 -9.883 1.00 76.44 582 GLY A C 1
ATOM 4324 O O . GLY A 1 582 ? -20.261 -12.994 -10.135 1.00 76.44 582 GLY A O 1
ATOM 4325 N N . ASP A 1 583 ? -22.013 -14.363 -9.785 1.00 72.44 583 ASP A N 1
ATOM 4326 C CA . ASP A 1 583 ? -21.247 -15.618 -9.883 1.00 72.44 583 ASP A CA 1
ATOM 4327 C C . ASP A 1 583 ? -20.865 -16.019 -11.323 1.00 72.44 583 ASP A C 1
ATOM 4329 O O . ASP A 1 583 ? -20.132 -16.990 -11.531 1.00 72.44 583 ASP A O 1
ATOM 4333 N N . GLY A 1 584 ? -21.310 -15.245 -12.317 1.00 78.62 584 GLY A N 1
ATOM 4334 C CA . GLY A 1 584 ? -21.091 -15.481 -13.740 1.00 78.62 584 GLY A CA 1
ATOM 4335 C C . GLY A 1 584 ? -22.152 -16.379 -14.379 1.00 78.62 584 GLY A C 1
ATOM 4336 O O . GLY A 1 584 ? -22.012 -16.721 -15.560 1.00 78.62 584 GLY A O 1
ATOM 4337 N N . THR A 1 585 ? -23.194 -16.782 -13.639 1.00 84.69 585 THR A N 1
ATOM 4338 C CA . THR A 1 585 ? -24.217 -17.742 -14.076 1.00 84.69 585 THR A CA 1
ATOM 4339 C C . THR A 1 585 ? -25.619 -17.398 -13.576 1.00 84.69 585 THR A C 1
ATOM 4341 O O . THR A 1 585 ? -25.934 -17.598 -12.411 1.00 84.69 585 THR A O 1
ATOM 4344 N N . VAL A 1 586 ? -26.549 -17.060 -14.476 1.00 91.38 586 VAL A N 1
ATOM 4345 C CA . VAL A 1 586 ? -27.954 -16.804 -14.092 1.00 91.38 586 VAL A CA 1
ATOM 4346 C C . VAL A 1 586 ? -28.634 -18.105 -13.670 1.00 91.38 586 VAL A C 1
ATOM 4348 O O . VAL A 1 586 ? -29.026 -18.924 -14.510 1.00 91.38 586 VAL A O 1
ATOM 4351 N N . ASN A 1 587 ? -28.790 -18.313 -12.369 1.00 93.31 587 ASN A N 1
ATOM 4352 C CA . ASN A 1 587 ? -29.202 -19.580 -11.790 1.00 93.31 587 ASN A CA 1
ATOM 4353 C C . ASN A 1 587 ? -30.270 -19.415 -10.686 1.00 93.31 587 ASN A C 1
ATOM 4355 O O . ASN A 1 587 ? -31.059 -18.469 -10.670 1.00 93.31 587 ASN A O 1
ATOM 4359 N N . ALA A 1 588 ? -30.438 -20.433 -9.837 1.00 94.62 588 ALA A N 1
ATOM 4360 C CA . ALA A 1 588 ? -31.466 -20.441 -8.793 1.00 94.62 588 ALA A CA 1
ATOM 4361 C C . ALA A 1 588 ? -31.058 -19.652 -7.533 1.00 94.62 588 ALA A C 1
ATOM 4363 O O . ALA A 1 588 ? -31.932 -19.324 -6.727 1.00 94.62 588 ALA A O 1
ATOM 4364 N N . ALA A 1 589 ? -29.765 -19.353 -7.362 1.00 89.81 589 ALA A N 1
ATOM 4365 C CA . ALA A 1 589 ? -29.254 -18.482 -6.308 1.00 89.81 589 ALA A CA 1
ATOM 4366 C C . ALA A 1 589 ? -29.732 -17.033 -6.507 1.00 89.81 589 ALA A C 1
ATOM 4368 O O . ALA A 1 589 ? -30.271 -16.436 -5.577 1.00 89.81 589 ALA A O 1
ATOM 4369 N N . ASP A 1 590 ? -29.673 -16.521 -7.737 1.00 92.75 590 ASP A N 1
ATOM 4370 C CA . ASP A 1 590 ? -30.148 -15.178 -8.104 1.00 92.75 590 ASP A CA 1
ATOM 4371 C C . ASP A 1 590 ? -31.633 -14.996 -7.815 1.00 92.75 590 ASP A C 1
ATOM 4373 O O . ASP A 1 590 ? -32.057 -13.995 -7.243 1.00 92.75 590 ASP A O 1
ATOM 4377 N N . TYR A 1 591 ? -32.440 -16.014 -8.130 1.00 93.62 591 TYR A N 1
ATOM 4378 C CA . TYR A 1 591 ? -33.864 -16.012 -7.800 1.00 93.62 591 TYR A CA 1
ATOM 4379 C C . TYR A 1 591 ? -34.115 -15.865 -6.296 1.00 93.62 591 TYR A C 1
ATOM 4381 O O . TYR A 1 591 ? -35.076 -15.204 -5.896 1.00 93.62 591 TYR A O 1
ATOM 4389 N N . ALA A 1 592 ? -33.284 -16.492 -5.456 1.00 94.44 592 ALA A N 1
ATOM 4390 C CA . ALA A 1 592 ? -33.386 -16.330 -4.013 1.00 94.44 592 ALA A CA 1
ATOM 4391 C C . ALA A 1 592 ? -33.042 -14.889 -3.610 1.00 94.44 592 ALA A C 1
ATOM 4393 O O . ALA A 1 592 ? -33.826 -14.279 -2.886 1.00 94.44 592 ALA A O 1
ATOM 4394 N N . LEU A 1 593 ? -31.958 -14.321 -4.151 1.00 90.25 593 LEU A N 1
ATOM 4395 C CA . LEU A 1 593 ? -31.550 -12.944 -3.868 1.00 90.25 593 LEU A CA 1
ATOM 4396 C C . LEU A 1 593 ? -32.616 -11.920 -4.292 1.00 90.25 593 LEU A C 1
ATOM 4398 O O . LEU A 1 593 ? -32.996 -11.067 -3.490 1.00 90.25 593 LEU A O 1
ATOM 4402 N N . TRP A 1 594 ? -33.173 -12.042 -5.501 1.00 95.75 594 TRP A N 1
ATOM 4403 C CA . TRP A 1 594 ? -34.290 -11.208 -5.965 1.00 95.75 594 TRP A CA 1
ATOM 4404 C C . TRP A 1 594 ? -35.513 -11.317 -5.059 1.00 95.75 594 TRP A C 1
ATOM 4406 O O . TRP A 1 594 ? -36.086 -10.310 -4.649 1.00 95.75 594 TRP A O 1
ATOM 4416 N N . ARG A 1 595 ? -35.926 -12.544 -4.726 1.00 96.12 595 ARG A N 1
ATOM 4417 C CA . ARG A 1 595 ? -37.116 -12.775 -3.901 1.00 96.12 595 ARG A CA 1
ATOM 4418 C C . ARG A 1 595 ? -36.947 -12.161 -2.512 1.00 96.12 595 ARG A C 1
ATOM 4420 O O . ARG A 1 595 ? -37.912 -11.630 -1.966 1.00 96.12 595 ARG A O 1
ATOM 4427 N N . ASP A 1 596 ? -35.745 -12.250 -1.956 1.00 93.75 596 ASP A N 1
ATOM 4428 C CA . ASP A 1 596 ? -35.445 -11.802 -0.598 1.00 93.75 596 ASP A CA 1
ATOM 4429 C C . ASP A 1 596 ? -35.196 -10.276 -0.539 1.00 93.75 596 ASP A C 1
ATOM 4431 O O . ASP A 1 596 ? -35.379 -9.671 0.516 1.00 93.75 596 ASP A O 1
ATOM 4435 N N . SER A 1 597 ? -34.902 -9.635 -1.680 1.00 92.31 597 SER A N 1
ATOM 4436 C CA . SER A 1 597 ? -34.828 -8.171 -1.857 1.00 92.31 597 SER A CA 1
ATOM 4437 C C . SER A 1 597 ? -36.084 -7.534 -2.483 1.00 92.31 597 SER A C 1
ATOM 4439 O O . SER A 1 597 ? -36.112 -6.326 -2.719 1.00 92.31 597 SER A O 1
ATOM 4441 N N . LEU A 1 598 ? -37.151 -8.305 -2.728 1.00 95.81 598 LEU A N 1
ATOM 4442 C CA . LEU A 1 598 ? -38.354 -7.840 -3.425 1.00 95.81 598 LEU A CA 1
ATOM 4443 C C . LEU A 1 598 ? -39.027 -6.648 -2.719 1.00 95.81 598 LEU A C 1
ATOM 4445 O O . LEU A 1 598 ? -39.523 -6.760 -1.597 1.00 95.81 598 LEU A O 1
ATOM 4449 N N . GLY A 1 599 ? -39.122 -5.523 -3.429 1.00 92.56 599 GLY A N 1
ATOM 4450 C CA . GLY A 1 599 ? -39.658 -4.257 -2.930 1.00 92.56 599 GLY A CA 1
ATOM 4451 C C . GLY A 1 599 ? -38.614 -3.318 -2.317 1.00 92.56 599 GLY A C 1
ATOM 4452 O O . GLY A 1 599 ? -39.001 -2.272 -1.795 1.00 92.56 599 GLY A O 1
ATOM 4453 N N . ALA A 1 600 ? -37.321 -3.659 -2.368 1.00 91.44 600 ALA A N 1
ATOM 4454 C CA . ALA A 1 600 ? -36.239 -2.730 -2.051 1.00 91.44 600 ALA A CA 1
ATOM 4455 C C . ALA A 1 600 ? -36.196 -1.563 -3.055 1.00 91.44 600 ALA A C 1
ATOM 4457 O O . ALA A 1 600 ? -36.542 -1.730 -4.224 1.00 91.44 600 ALA A O 1
ATOM 4458 N N . THR A 1 601 ? -35.765 -0.386 -2.590 1.00 91.44 601 THR A N 1
ATOM 4459 C CA . THR A 1 601 ? -35.699 0.847 -3.393 1.00 91.44 601 THR A CA 1
ATOM 4460 C C . THR A 1 601 ? -34.410 1.624 -3.139 1.00 91.44 601 THR A C 1
ATOM 4462 O O . THR A 1 601 ? -34.036 1.790 -1.975 1.00 91.44 601 THR A O 1
ATOM 4465 N N . GLY A 1 602 ? -33.794 2.157 -4.192 1.00 76.69 602 GLY A N 1
ATOM 4466 C CA . GLY A 1 602 ? -32.553 2.932 -4.160 1.00 76.69 602 GLY A CA 1
ATOM 4467 C C . GLY A 1 602 ? -31.551 2.485 -5.229 1.00 76.69 602 GLY A C 1
ATOM 4468 O O . GLY A 1 602 ? -31.717 1.444 -5.857 1.00 76.69 602 GLY A O 1
ATOM 4469 N N . ALA A 1 603 ? -30.495 3.273 -5.426 1.00 69.62 603 ALA A N 1
ATOM 4470 C CA . ALA A 1 603 ? -29.439 2.957 -6.384 1.00 69.62 603 ALA A CA 1
ATOM 4471 C C . ALA A 1 603 ? -28.561 1.775 -5.925 1.00 69.62 603 ALA A C 1
ATOM 4473 O O . ALA A 1 603 ? -28.291 1.608 -4.735 1.00 69.62 603 ALA A O 1
ATOM 4474 N N . GLY A 1 604 ? -28.055 0.993 -6.886 1.00 66.00 604 GLY A N 1
ATOM 4475 C CA . GLY A 1 604 ? -27.059 -0.058 -6.634 1.00 66.00 604 GLY A CA 1
ATOM 4476 C C . GLY A 1 604 ? -27.601 -1.339 -5.988 1.00 66.00 604 GLY A C 1
ATOM 4477 O O . GLY A 1 604 ? -26.832 -2.066 -5.361 1.00 66.00 604 GLY A O 1
ATOM 4478 N N . LEU A 1 605 ? -28.901 -1.623 -6.119 1.00 79.38 605 LEU A N 1
ATOM 4479 C CA . LEU A 1 605 ? -29.501 -2.863 -5.619 1.00 79.38 605 LEU A CA 1
ATOM 4480 C C . LEU A 1 605 ? -29.071 -4.072 -6.483 1.00 79.38 605 LEU A C 1
ATOM 4482 O O . LEU A 1 605 ? -29.168 -3.991 -7.708 1.00 79.38 605 LEU A O 1
ATOM 4486 N N . PRO A 1 606 ? -28.646 -5.209 -5.889 1.00 77.38 606 PRO A N 1
ATOM 4487 C CA . PRO A 1 606 ? -28.157 -6.370 -6.649 1.00 77.38 606 PRO A CA 1
ATOM 4488 C C . PRO A 1 606 ? -29.167 -7.009 -7.609 1.00 77.38 606 PRO A C 1
ATOM 4490 O O . PRO A 1 606 ? -28.787 -7.554 -8.639 1.00 77.38 606 PRO A O 1
ATOM 4493 N N . ALA A 1 607 ? -30.458 -6.942 -7.271 1.00 89.56 607 ALA A N 1
ATOM 4494 C CA . ALA A 1 607 ? -31.547 -7.534 -8.048 1.00 89.56 607 ALA A CA 1
ATOM 4495 C C . ALA A 1 607 ? -32.426 -6.494 -8.771 1.00 89.56 607 ALA A C 1
ATOM 4497 O O . ALA A 1 607 ? -33.560 -6.800 -9.135 1.00 89.56 607 ALA A O 1
ATOM 4498 N N . ASP A 1 608 ? -31.925 -5.266 -8.933 1.00 86.94 608 ASP A N 1
ATOM 4499 C CA . ASP A 1 608 ? -32.490 -4.241 -9.817 1.00 86.94 608 ASP A CA 1
ATOM 4500 C C . ASP A 1 608 ? -31.842 -4.423 -11.198 1.00 86.94 608 ASP A C 1
ATOM 4502 O O . ASP A 1 608 ? -30.744 -3.939 -11.480 1.00 86.94 608 ASP A O 1
ATOM 4506 N N . ALA A 1 609 ? -32.482 -5.254 -12.019 1.00 85.81 609 ALA A N 1
ATOM 4507 C CA . ALA A 1 609 ? -31.972 -5.723 -13.301 1.00 85.81 609 ALA A CA 1
ATOM 4508 C C . ALA A 1 609 ? -32.189 -4.700 -14.416 1.00 85.81 609 ALA A C 1
ATOM 4510 O O . ALA A 1 609 ? -31.432 -4.669 -15.388 1.00 85.81 609 ALA A O 1
ATOM 4511 N N . ASN A 1 610 ? -33.262 -3.913 -14.304 1.00 83.75 610 ASN A N 1
ATOM 4512 C CA . ASN A 1 610 ? -33.628 -2.896 -15.283 1.00 83.75 610 ASN A CA 1
ATOM 4513 C C . ASN A 1 610 ? -33.075 -1.498 -14.934 1.00 83.75 610 ASN A C 1
ATOM 4515 O O . ASN A 1 610 ? -33.166 -0.600 -15.775 1.00 83.75 610 ASN A O 1
ATOM 4519 N N . LEU A 1 611 ? -32.459 -1.350 -13.753 1.00 83.69 611 LEU A N 1
ATOM 4520 C CA . LEU A 1 611 ? -31.878 -0.121 -13.213 1.00 83.69 611 LEU A CA 1
ATOM 4521 C C . LEU A 1 611 ? -32.929 0.989 -13.024 1.00 83.69 611 LEU A C 1
ATOM 4523 O O . LEU A 1 611 ? -32.659 2.160 -13.306 1.00 83.69 611 LEU A O 1
ATOM 4527 N N . ASP A 1 612 ? -34.136 0.619 -12.573 1.00 85.12 612 ASP A N 1
ATOM 4528 C CA . ASP A 1 612 ? -35.227 1.550 -12.240 1.00 85.12 612 ASP A CA 1
ATOM 4529 C C . ASP A 1 612 ? -35.242 2.003 -10.764 1.00 85.12 612 ASP A C 1
ATOM 4531 O O . ASP A 1 612 ? -36.123 2.768 -10.360 1.00 85.12 612 ASP A O 1
ATOM 4535 N N . GLU A 1 613 ? -34.220 1.605 -9.993 1.00 88.38 613 GLU A N 1
ATOM 4536 C CA . GLU A 1 613 ? -34.046 1.821 -8.550 1.00 88.38 613 GLU A CA 1
ATOM 4537 C C . GLU A 1 613 ? -35.109 1.118 -7.680 1.00 88.38 613 GLU A C 1
ATOM 4539 O O . GLU A 1 613 ? -35.280 1.477 -6.510 1.00 88.38 613 GLU A O 1
ATOM 4544 N N . ILE A 1 614 ? -35.844 0.124 -8.203 1.00 91.69 614 ILE A N 1
ATOM 4545 C CA . ILE A 1 614 ? -36.887 -0.615 -7.474 1.00 91.69 614 ILE A CA 1
ATOM 4546 C C . ILE A 1 614 ? -36.829 -2.113 -7.812 1.00 91.69 614 ILE A C 1
ATOM 4548 O O . ILE A 1 614 ? -37.343 -2.538 -8.839 1.00 91.69 614 ILE A O 1
ATOM 4552 N N . VAL A 1 615 ? -36.371 -2.967 -6.887 1.00 94.81 615 VAL A N 1
ATOM 4553 C CA . VAL A 1 615 ? -36.440 -4.431 -7.084 1.00 94.81 615 VAL A CA 1
ATOM 4554 C C . VAL A 1 615 ? -37.902 -4.871 -7.142 1.00 94.81 615 VAL A C 1
ATOM 4556 O O . VAL A 1 615 ? -38.610 -4.896 -6.130 1.00 94.81 615 VAL A O 1
ATOM 4559 N N . ASN A 1 616 ? -38.378 -5.228 -8.331 1.00 95.81 616 ASN A N 1
ATOM 4560 C CA . ASN A 1 616 ? -39.783 -5.480 -8.599 1.00 95.81 616 ASN A CA 1
ATOM 4561 C C . ASN A 1 616 ? -40.006 -6.689 -9.527 1.00 95.81 616 ASN A C 1
ATOM 4563 O O . ASN A 1 616 ? -39.189 -7.602 -9.645 1.00 95.81 616 ASN A O 1
ATOM 4567 N N . GLN A 1 617 ? -41.203 -6.790 -10.109 1.00 96.56 617 GLN A N 1
ATOM 4568 C CA . GLN A 1 617 ? -41.573 -7.930 -10.946 1.00 96.56 617 GLN A CA 1
ATOM 4569 C C . GLN A 1 617 ? -40.920 -7.882 -12.339 1.00 96.56 617 GLN A C 1
ATOM 4571 O O . GLN A 1 617 ? -40.828 -8.935 -12.980 1.00 96.56 617 GLN A O 1
ATOM 4576 N N . ALA A 1 618 ? -40.480 -6.703 -12.794 1.00 91.88 618 ALA A N 1
ATOM 4577 C CA . ALA A 1 618 ? -39.709 -6.524 -14.021 1.00 91.88 618 ALA A CA 1
ATOM 4578 C C . ALA A 1 618 ? -38.369 -7.270 -13.948 1.00 91.88 618 ALA A C 1
ATOM 4580 O O . ALA A 1 618 ? -38.051 -8.024 -14.861 1.00 91.88 618 ALA A O 1
ATOM 4581 N N . ASP A 1 619 ? -37.669 -7.184 -12.820 1.00 93.94 619 ASP A N 1
ATOM 4582 C CA . ASP A 1 619 ? -36.327 -7.750 -12.629 1.00 93.94 619 ASP A CA 1
ATOM 4583 C C . ASP A 1 619 ? -36.327 -9.272 -12.610 1.00 93.94 619 ASP A C 1
ATOM 4585 O O . ASP A 1 619 ? -35.504 -9.921 -13.247 1.00 93.94 619 ASP A O 1
ATOM 4589 N N . HIS A 1 620 ? -37.334 -9.882 -11.987 1.00 94.94 620 HIS A N 1
ATOM 4590 C CA . HIS A 1 620 ? -37.565 -11.318 -12.150 1.00 94.94 620 HIS A CA 1
ATOM 4591 C C . HIS A 1 620 ? -37.970 -11.696 -13.584 1.00 94.94 620 HIS A C 1
ATOM 4593 O O . HIS A 1 620 ? -37.757 -12.832 -14.009 1.00 94.94 620 HIS A O 1
ATOM 4599 N N . GLY A 1 621 ? -38.565 -10.772 -14.343 1.00 93.81 621 GLY A N 1
ATOM 4600 C CA . GLY A 1 621 ? -38.758 -10.932 -15.784 1.00 93.81 621 GLY A CA 1
ATOM 4601 C C . GLY A 1 621 ? -37.422 -11.039 -16.519 1.00 93.81 621 GLY A C 1
ATOM 4602 O O . GLY A 1 621 ? -37.246 -11.969 -17.306 1.00 93.81 621 GLY A O 1
ATOM 4603 N N . GLU A 1 622 ? -36.482 -10.156 -16.188 1.00 91.62 622 GLU A N 1
ATOM 4604 C CA . GLU A 1 622 ? -35.119 -10.135 -16.720 1.00 91.62 622 GLU A CA 1
ATOM 4605 C C . GLU A 1 622 ? -34.304 -11.374 -16.309 1.00 91.62 622 GLU A C 1
ATOM 4607 O O . GLU A 1 622 ? -33.796 -12.078 -17.182 1.00 91.62 622 GLU A O 1
ATOM 4612 N N . TRP A 1 623 ? -34.284 -11.752 -15.024 1.00 95.12 623 TRP A N 1
ATOM 4613 C CA . TRP A 1 623 ? -33.704 -13.024 -14.557 1.00 95.12 623 TRP A CA 1
ATOM 4614 C C . TRP A 1 623 ? -34.255 -14.224 -15.331 1.00 95.12 623 TRP A C 1
ATOM 4616 O O . TRP A 1 623 ? -33.516 -15.074 -15.829 1.00 95.12 623 TRP A O 1
ATOM 4626 N N . LYS A 1 624 ? -35.579 -14.284 -15.497 1.00 95.00 624 LYS A N 1
ATOM 4627 C CA . LYS A 1 624 ? -36.236 -15.397 -16.183 1.00 95.00 624 LYS A CA 1
ATOM 4628 C C . LYS A 1 624 ? -35.934 -15.435 -17.684 1.00 95.00 624 LYS A C 1
ATOM 4630 O O . LYS A 1 624 ? -35.982 -16.517 -18.269 1.00 95.00 624 LYS A O 1
ATOM 4635 N N . ALA A 1 625 ? -35.667 -14.290 -18.310 1.00 92.06 625 ALA A N 1
ATOM 4636 C CA . ALA A 1 625 ? -35.281 -14.218 -19.716 1.00 92.06 625 ALA A CA 1
ATOM 4637 C C . ALA A 1 625 ? -33.874 -14.792 -19.962 1.00 92.06 625 ALA A C 1
ATOM 4639 O O . ALA A 1 625 ? -33.632 -15.343 -21.037 1.00 92.06 625 ALA A O 1
ATOM 4640 N N . HIS A 1 626 ? -32.996 -14.725 -18.958 1.00 89.81 626 HIS A N 1
ATOM 4641 C CA . HIS A 1 626 ? -31.584 -15.096 -19.063 1.00 89.81 626 HIS A CA 1
ATOM 4642 C C . HIS A 1 626 ? -31.196 -16.357 -18.268 1.00 89.81 626 HIS A C 1
ATOM 4644 O O . HIS A 1 626 ? -30.051 -16.790 -18.344 1.00 89.81 626 HIS A O 1
ATOM 4650 N N . PHE A 1 627 ? -32.129 -16.993 -17.548 1.00 92.88 627 PHE A N 1
ATOM 4651 C CA . PHE A 1 627 ? -31.871 -18.202 -16.756 1.00 92.88 627 PHE A CA 1
ATOM 4652 C C . PHE A 1 627 ? -31.143 -19.306 -17.545 1.00 92.88 627 PHE A C 1
ATOM 4654 O O . PHE A 1 627 ? -31.653 -19.828 -18.541 1.00 92.88 627 PHE A O 1
ATOM 4661 N N . GLY A 1 628 ? -29.969 -19.702 -17.050 1.00 89.50 628 GLY A N 1
ATOM 4662 C CA . GLY A 1 628 ? -29.055 -20.652 -17.683 1.00 89.50 628 GLY A CA 1
ATOM 4663 C C . GLY A 1 628 ? -27.992 -20.025 -18.594 1.00 89.50 628 GLY A C 1
ATOM 4664 O O . GLY A 1 628 ? -27.245 -20.775 -19.220 1.00 89.50 628 GLY A O 1
ATOM 4665 N N . ALA A 1 629 ? -27.913 -18.695 -18.692 1.00 86.88 629 ALA A N 1
ATOM 4666 C CA . ALA A 1 629 ? -26.792 -17.997 -19.319 1.00 86.88 629 ALA A CA 1
ATOM 4667 C C . ALA A 1 629 ? -25.536 -18.030 -18.423 1.00 86.88 629 ALA A C 1
ATOM 4669 O O . ALA A 1 629 ? -25.633 -18.164 -17.202 1.00 86.88 629 ALA A O 1
ATOM 4670 N N . SER A 1 630 ? -24.355 -17.946 -19.041 1.00 81.75 630 SER A N 1
ATOM 4671 C CA . SER A 1 630 ? -23.047 -18.022 -18.369 1.00 81.75 630 SER A CA 1
ATOM 4672 C C . SER A 1 630 ? -22.017 -17.184 -19.124 1.00 81.75 630 SER A C 1
ATOM 4674 O O . SER A 1 630 ? -22.062 -17.169 -20.356 1.00 81.75 630 SER A O 1
ATOM 4676 N N . SER A 1 631 ? -21.111 -16.495 -18.425 1.00 71.94 631 SER A N 1
ATOM 4677 C CA . SER A 1 631 ? -20.218 -15.515 -19.061 1.00 71.94 631 SER A CA 1
ATOM 4678 C C . SER A 1 631 ? -19.022 -16.161 -19.768 1.00 71.94 631 SER A C 1
ATOM 4680 O O . SER A 1 631 ? -18.391 -17.103 -19.281 1.00 71.94 631 SER A O 1
ATOM 4682 N N . SER A 1 632 ? -18.701 -15.655 -20.962 1.00 55.72 632 SER A N 1
ATOM 4683 C CA . SER A 1 632 ? -17.579 -16.125 -21.779 1.00 55.72 632 SER A CA 1
ATOM 4684 C C . SER A 1 632 ? -16.323 -15.277 -21.562 1.00 55.72 632 SER A C 1
ATOM 4686 O O . SER A 1 632 ? -16.009 -14.445 -22.398 1.00 55.72 632 SER A O 1
ATOM 4688 N N . GLY A 1 633 ? -15.581 -15.537 -20.477 1.00 51.47 633 GLY A N 1
ATOM 4689 C CA . GLY A 1 633 ? -14.185 -15.102 -20.277 1.00 51.47 633 GLY A CA 1
ATOM 4690 C C . GLY A 1 633 ? -13.929 -13.585 -20.296 1.00 51.47 633 GLY A C 1
ATOM 4691 O O . GLY A 1 633 ? -13.904 -12.964 -21.353 1.00 51.47 633 GLY A O 1
ATOM 4692 N N . ALA A 1 634 ? -13.658 -13.000 -19.126 1.00 48.88 634 ALA A N 1
ATOM 4693 C CA . ALA A 1 634 ? -13.442 -11.559 -18.971 1.00 48.88 634 ALA A CA 1
ATOM 4694 C C . ALA A 1 634 ? -12.354 -10.979 -19.898 1.00 48.88 634 ALA A C 1
ATOM 4696 O O . ALA A 1 634 ? -11.297 -11.582 -20.106 1.00 48.88 634 ALA A O 1
ATOM 4697 N N . ALA A 1 635 ? -12.601 -9.767 -20.399 1.00 48.94 635 ALA A N 1
ATOM 4698 C CA . ALA A 1 635 ? -11.620 -8.973 -21.129 1.00 48.94 635 ALA A CA 1
ATOM 4699 C C . ALA A 1 635 ? -11.003 -7.911 -20.202 1.00 48.94 635 ALA A C 1
ATOM 4701 O O . ALA A 1 635 ? -11.719 -7.211 -19.480 1.00 48.94 635 ALA A O 1
ATOM 4702 N N . ASN A 1 636 ? -9.676 -7.759 -20.247 1.00 45.09 636 ASN A N 1
ATOM 4703 C CA . ASN A 1 636 ? -8.979 -6.679 -19.543 1.00 45.09 636 ASN A CA 1
ATOM 4704 C C . ASN A 1 636 ? -9.364 -5.324 -20.157 1.00 45.09 636 ASN A C 1
ATOM 4706 O O . ASN A 1 636 ? -9.144 -5.103 -21.349 1.00 45.09 636 ASN A O 1
ATOM 4710 N N . LEU A 1 637 ? -9.918 -4.412 -19.350 1.00 45.81 637 LEU A N 1
ATOM 4711 C CA . LEU A 1 637 ? -10.386 -3.096 -19.802 1.00 45.81 637 LEU A CA 1
ATOM 4712 C C . LEU A 1 637 ? -9.443 -1.955 -19.392 1.00 45.81 637 LEU A C 1
ATOM 4714 O O . LEU A 1 637 ? -9.865 -0.958 -18.800 1.00 45.81 637 LEU A O 1
ATOM 4718 N N . ASN A 1 638 ? -8.183 -2.045 -19.818 1.00 35.53 638 ASN A N 1
ATOM 4719 C CA . ASN A 1 638 ? -7.246 -0.916 -19.798 1.00 35.53 638 ASN A CA 1
ATOM 4720 C C . ASN A 1 638 ? -7.564 0.033 -20.972 1.00 35.53 638 ASN A C 1
ATOM 4722 O O . ASN A 1 638 ? -6.787 0.157 -21.917 1.00 35.53 638 ASN A O 1
ATOM 4726 N N . ASN A 1 639 ? -8.764 0.628 -20.986 1.00 36.78 639 ASN A N 1
ATOM 4727 C CA . ASN A 1 639 ? -9.242 1.348 -22.165 1.00 36.78 639 ASN A CA 1
ATOM 4728 C C . ASN A 1 639 ? -8.721 2.789 -22.245 1.00 36.78 639 ASN A C 1
ATOM 4730 O O . ASN A 1 639 ? -9.096 3.657 -21.460 1.00 36.78 639 ASN A O 1
ATOM 4734 N N . SER A 1 640 ? -7.953 3.035 -23.300 1.00 31.03 640 SER A N 1
ATOM 4735 C CA . SER A 1 640 ? -7.662 4.346 -23.872 1.00 31.03 640 SER A CA 1
ATOM 4736 C C . SER A 1 640 ? -8.926 5.170 -24.169 1.00 31.03 640 SER A C 1
ATOM 4738 O O . SER A 1 640 ? -9.775 4.732 -24.954 1.00 31.03 640 SER A O 1
ATOM 4740 N N . ALA A 1 641 ? -8.999 6.391 -23.631 1.00 28.55 641 ALA A N 1
ATOM 4741 C CA . ALA A 1 641 ? -9.912 7.457 -24.055 1.00 28.55 641 ALA A CA 1
ATOM 4742 C C . ALA A 1 641 ? -9.269 8.835 -23.830 1.00 28.55 641 ALA A C 1
ATOM 4744 O O . ALA A 1 641 ? -8.782 9.064 -22.702 1.00 28.55 641 ALA A O 1
#

Nearest PDB structures (foldseek):
  2dur-assembly2_B  TM=5.467E-01  e=9.344E-04  Canis lupus familiaris
  8b55-assembly1_A-2  TM=6.140E-01  e=1.596E-03  Homo sapiens
  2duo-assembly2_B  TM=4.925E-01  e=4.914E-04  Canis lupus familiaris
  2duq-assembly1_A  TM=5.301E-01  e=6.423E-04  Canis lupus familiaris
  5mqs-assembly1_A  TM=3.720E-01  e=8.858E-03  Bacteroides thetaiotaomicron

Secondary structure (DSSP, 8-state):
-----SS-----TT------SSSS----SS----EEEE-TTS-EEEEPP---STTSSPPPTT--S--SSS--HHHHHHHHHHTT---TT--HHHHHTTT--SSSSS--HHHHHHHHHHHHHTT---TT----------HHHHHHHHHHHHHHHHHTTS-------------------------SSSSSSS-----------HHHHS---HHHHHTEEEEEETTBSEEEETTEEEEEEEE-TTS-EEEEEEEESSS----SEEE-SS-EEEE--SSS--EEEEEE--S--B-EEEEEEEEE-S--GGGGGGS-EEEEEE--BSSTT---EEEEEE-TTT--EEEE-SSS-EEEEE-TTSTTS-EEEEEEEEGGGTEEEEEETTEE----S----PBPSSPEEEESB-B-SS-B--TTSB-EEEEEEEEEEESPPPHHHHHHHHHHHSSPPPEEEEETTT--EEEE--SS-EEEEEEEEE-TT--B-HHHHHTTSTTTTT-S-S-SSTTSS-EEEEEETTEEEEE-SS--EEE-TT-EEE--S-B-TTT-----EEEEEETTS-EEEPEEEEEE----TT--S-SSB-SHHHHHHHHHTTT-BSTT-TT-SS-SSB--HHHHHHHHHHTT-B---PEE-----